Protein AF-A0A4Y2V5W7-F1 (afdb_monomer)

pLDDT: mean 90.75, std 7.2, range [62.09, 98.69]

Nearest PDB structures (foldseek):
  8r0s-assembly1_A  TM=6.733E-01  e=2.190E-06  Cauliflower mosaic virus
  2zf4-assembly1_B  TM=4.216E-01  e=2.468E+00  Chromobacterium violaceum
  4dkn-assembly1_B  TM=3.873E-01  e=1.353E+00  Branchiostoma floridae
  6j1c-assembly1_A  TM=4.487E-01  e=7.777E+00  Olindias

Secondary structure (DSSP, 8-state):
-PBPPTTTGGGGEEEEES-TTS--EEEEE-SBPPTT-TTHHHHHHHHHHHHHGGGTTT-HHHHHHHHHSEETTEE----SSHHHHHHHHHHHHHHHHHTT-----B--S-HHHHHHHHHTTHHHHH-B---SEEEETTEEEETTTTEEEE--HHHHHHHTT--SBHHHHHHHHHH---SS-TTHHHHHHHHHHHHHHHHTT--SSSBPPHHHHHHHHHHHHHGGGGGG--EES-S-TT--TTSS-EEEEEEEEE-SSEEEEEEEEEEE-TT-PEEEEEEEEEEEEPPSSPPPHHHHHHHHHHHHHHHHHHHHHHTTTTEEEEEEEES-HHHHHHHHS-GGGS-HHHHHHHHHHHHHS-GGGEEE--GGG-TTHHHHH-----

Solvent-accessible surface area (backbone atoms only — not comparable to full-atom values): 21435 Å² total; per-residue (Å²): 114,60,71,49,58,77,85,58,25,73,82,45,52,46,78,44,72,82,37,102,87,53,96,49,65,47,84,46,62,44,63,43,70,52,87,92,47,88,61,35,62,55,55,52,51,53,51,49,53,64,54,43,60,77,36,42,90,82,38,46,68,37,35,52,42,61,70,72,31,52,53,91,91,48,75,64,83,82,62,96,44,63,66,56,38,50,53,38,52,55,44,46,51,54,55,32,42,75,67,53,44,75,69,64,62,54,79,73,61,45,71,67,48,53,53,50,35,54,76,68,48,50,38,82,74,30,34,72,62,84,66,54,66,40,77,57,98,68,29,31,35,33,28,84,79,45,22,36,30,53,57,48,65,74,52,57,67,44,58,82,77,55,63,67,21,51,49,40,54,52,55,52,61,70,61,64,60,60,94,47,23,89,56,40,22,48,50,43,49,57,54,48,50,53,51,54,43,58,78,68,66,64,51,55,83,41,75,51,57,66,74,58,39,53,55,47,53,53,54,58,71,34,52,67,49,48,68,71,48,74,40,68,62,65,80,68,89,77,71,48,88,90,22,89,52,34,31,37,40,33,31,22,24,50,44,91,58,9,23,16,19,34,32,28,44,37,35,45,33,82,88,69,52,76,49,75,38,84,66,39,36,50,71,44,70,46,63,88,72,81,70,56,68,64,59,36,36,43,50,2,43,39,46,32,25,53,48,46,53,52,48,55,63,76,43,52,90,59,55,74,45,69,41,38,34,30,59,46,67,68,38,51,49,53,51,62,47,67,38,84,80,44,62,68,76,58,15,56,50,31,47,59,25,47,77,52,41,62,50,89,38,58,44,83,38,61,62,93,75,38,78,21,47,48,46,21,74,35,46,73,65,112

InterPro domains:
  IPR008042 Retrotransposon Pao-like, RNAseH-like domain [PF05380] (165-328)
  IPR043502 DNA/RNA polymerase superfamily [SSF56672] (2-342)

Foldseek 3Di:
DAFDDPVCQVVAWDWDDPDPPDPDTDIDTDGGQDPPDPCSQVVVLVLLLVQLVVCCVPCVPLSVQCNPQDDRLDGDDDDPDLVVVLVSLVVVQVSCVVSVHHAAEDDALDPVNVVVCVVVVVCVRHNYDPDLWDQDPQWTQRSPQQWIAHDCPVLLVLLVVAAQFLQRLVVNLVVGDDPQCLQLLLSLLSVLLNVVCVVVVGDGGDHDDPVSSVSVVQSSVLSVLSVVRTFRNDQPPPDDPVFDAKEKEKFWDADQFKTWIWIWIWGAHPVRDIGIHTGGIDMDTHDPPDDDRLLRSLVRLLRRLVVQLVVCVVCPPRHPYYAYEYQDPSSLVLLQDQLVVDDPSSSVSSVSSCVRPPSVRYDYDHPVRGPCVSSHNGDGSD

Organism: Araneus ventricosus (NCBI:txid182803)

Sequence (382 aa):
MIGIAEDDRRYLRFLWNTNDKGKEYVVLQMNRVLFGSRCSPFLLRATIGYHVRKYLERYPDCVDMLDNALYADDLCYGAETVQEVLNLSAGAVSILKDAGFHLRKLCTNSRELQALWIQNDLINEIGFEQDCKLKVLGLVWNLDEDCVGVDVTPLLNSLESMGNTKRSVLSTVARVFDPLGFISPFVVRVKKLVQEIWERGVDWDSKLPDDLRIKWEKWCCETGCLSDVRINRCYFSNWDRDAGGIEMHIFCDSSQVAYGAVAYFRWETTSGEVGVRFVMAKSRLAPLKKLSLPRLELMGALVGAKLWKHLSVVFKSLVKRVVMWTDSEICLHWIKSSATEWKQFVSNRVVEIQDCVVPDRWFHCPGLENPADRLTRGVSAV

Mean predicted aligned error: 6.63 Å

Radius of gyration: 25.11 Å; Cα contacts (8 Å, |Δi|>4): 581; chains: 1; bounding box: 56×64×68 Å

Structure (mmCIF, N/CA/C/O backbone):
data_AF-A0A4Y2V5W7-F1
#
_entry.id   AF-A0A4Y2V5W7-F1
#
loop_
_atom_site.group_PDB
_atom_site.id
_atom_site.type_symbol
_atom_site.label_atom_id
_atom_site.label_alt_id
_atom_site.label_comp_id
_atom_site.label_asym_id
_atom_site.label_entity_id
_atom_site.label_seq_id
_atom_site.pdbx_PDB_ins_code
_atom_site.Cartn_x
_atom_site.Cartn_y
_atom_site.Cartn_z
_atom_site.occupancy
_atom_site.B_iso_or_equiv
_atom_site.auth_seq_id
_atom_site.auth_comp_id
_atom_site.auth_asym_id
_atom_site.auth_atom_id
_atom_site.pdbx_PDB_model_num
ATOM 1 N N . MET A 1 1 ? -2.941 -20.983 23.180 1.00 72.38 1 MET A N 1
ATOM 2 C CA . MET A 1 1 ? -2.183 -21.372 21.957 1.00 72.38 1 MET A CA 1
ATOM 3 C C . MET A 1 1 ? -2.810 -22.624 21.352 1.00 72.38 1 MET A C 1
ATOM 5 O O . MET A 1 1 ? -3.147 -23.531 22.102 1.00 72.38 1 MET A O 1
ATOM 9 N N . ILE A 1 2 ? -2.983 -22.669 20.030 1.00 87.38 2 ILE A N 1
ATOM 10 C CA . ILE A 1 2 ? -3.836 -23.657 19.345 1.00 87.38 2 ILE A CA 1
ATOM 11 C C . ILE A 1 2 ? -3.122 -25.007 19.214 1.00 87.38 2 ILE A C 1
ATOM 13 O O . ILE A 1 2 ? -2.008 -25.084 18.690 1.00 87.38 2 ILE A O 1
ATOM 17 N N . GLY A 1 3 ? -3.760 -26.063 19.722 1.00 91.12 3 GLY A N 1
ATOM 18 C CA . GLY A 1 3 ? -3.275 -27.441 19.652 1.00 91.12 3 GLY A CA 1
ATOM 19 C C . GLY A 1 3 ? -3.470 -28.066 18.275 1.00 91.12 3 GLY A C 1
ATOM 20 O O . GLY A 1 3 ? -4.471 -27.810 17.615 1.00 91.12 3 GLY A O 1
ATOM 21 N N . ILE A 1 4 ? -2.523 -28.907 17.862 1.00 92.25 4 ILE A N 1
ATOM 22 C CA . ILE A 1 4 ? -2.690 -29.780 16.692 1.00 92.25 4 ILE A CA 1
ATOM 23 C C . ILE A 1 4 ? -3.251 -31.125 17.165 1.00 92.25 4 ILE A C 1
ATOM 25 O O . ILE A 1 4 ? -2.798 -31.651 18.196 1.00 92.25 4 ILE A O 1
ATOM 29 N N . ALA A 1 5 ? -4.211 -31.669 16.413 1.00 93.50 5 ALA A N 1
ATOM 30 C CA . ALA A 1 5 ? -4.752 -33.010 16.622 1.00 93.50 5 ALA A CA 1
ATOM 31 C C . ALA A 1 5 ? -3.621 -34.048 16.631 1.00 93.50 5 ALA A C 1
ATOM 33 O O . ALA A 1 5 ? -2.675 -33.942 15.856 1.00 93.50 5 ALA A O 1
ATOM 34 N N . GLU A 1 6 ? -3.681 -35.033 17.527 1.00 94.06 6 GLU A N 1
ATOM 35 C CA . GLU A 1 6 ? -2.560 -35.962 17.742 1.00 94.06 6 GLU A CA 1
ATOM 36 C C . GLU A 1 6 ? -2.157 -36.715 16.476 1.00 94.06 6 GLU A C 1
ATOM 38 O O . GLU A 1 6 ? -0.963 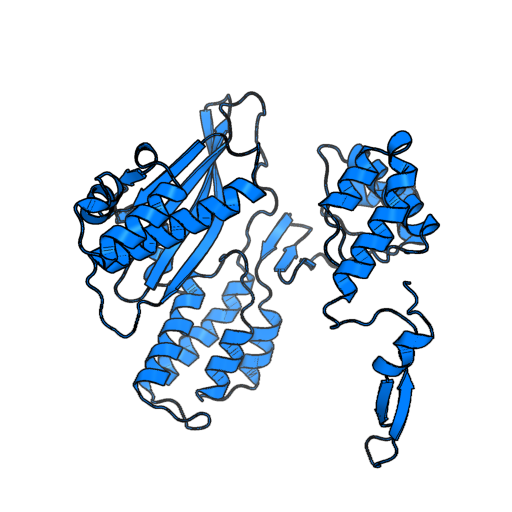-36.832 16.190 1.00 94.06 6 GLU A O 1
ATOM 43 N N . ASP A 1 7 ? -3.146 -37.103 15.672 1.00 95.25 7 ASP A N 1
ATOM 44 C CA . ASP A 1 7 ? -2.935 -37.771 14.392 1.00 95.25 7 ASP A CA 1
ATOM 45 C C . ASP A 1 7 ? -2.168 -36.907 13.385 1.00 95.25 7 ASP A C 1
ATOM 47 O O . ASP A 1 7 ? -1.369 -37.431 12.609 1.00 95.25 7 ASP A O 1
ATOM 51 N N . ASP A 1 8 ? -2.317 -35.585 13.430 1.00 92.94 8 ASP A N 1
ATOM 52 C CA . ASP A 1 8 ? -1.678 -34.686 12.468 1.00 92.94 8 ASP A CA 1
ATOM 53 C C . ASP A 1 8 ? -0.250 -34.288 12.869 1.00 92.94 8 ASP A C 1
ATOM 55 O O . ASP A 1 8 ? 0.558 -33.909 12.017 1.00 92.94 8 ASP A O 1
ATOM 59 N N . ARG A 1 9 ? 0.118 -34.420 14.154 1.00 93.12 9 ARG A N 1
ATOM 60 C CA . ARG A 1 9 ? 1.446 -34.015 14.670 1.00 93.12 9 ARG A CA 1
ATOM 61 C C . ARG A 1 9 ? 2.599 -34.732 13.964 1.00 93.12 9 ARG A C 1
ATOM 63 O O . ARG A 1 9 ? 3.680 -34.164 13.814 1.00 93.12 9 ARG A O 1
ATOM 70 N N . ARG A 1 10 ? 2.372 -35.959 13.474 1.00 93.62 10 ARG A N 1
ATOM 71 C CA . ARG A 1 10 ? 3.376 -36.748 12.733 1.00 93.62 10 ARG A CA 1
ATOM 72 C C . ARG A 1 10 ? 3.835 -36.081 11.433 1.00 93.62 10 ARG A C 1
ATOM 74 O O . ARG A 1 10 ? 4.975 -36.297 11.031 1.00 93.62 10 ARG A O 1
ATOM 81 N N . TYR A 1 11 ? 2.982 -35.268 10.806 1.00 91.75 11 TYR A N 1
ATOM 82 C CA . TYR A 1 11 ? 3.303 -34.541 9.572 1.00 91.75 11 TYR A CA 1
ATOM 83 C C . TYR A 1 11 ? 4.132 -33.277 9.823 1.00 91.75 11 TYR A C 1
ATOM 85 O O . TYR A 1 11 ? 4.603 -32.651 8.879 1.00 91.75 11 TYR A O 1
ATOM 93 N N . LEU A 1 12 ? 4.322 -32.907 11.092 1.00 92.62 12 LEU A N 1
ATOM 94 C CA . LEU A 1 12 ? 5.009 -31.690 11.524 1.00 92.62 12 LEU A CA 1
ATOM 95 C C . LEU A 1 12 ? 6.263 -32.017 12.343 1.00 92.62 12 LEU A C 1
ATOM 97 O O . LEU A 1 12 ? 6.635 -31.297 13.275 1.00 92.62 12 LEU A O 1
ATOM 101 N N . ARG A 1 13 ? 6.896 -33.142 12.002 1.00 93.38 13 ARG A N 1
ATOM 102 C CA . ARG A 1 13 ? 8.187 -33.554 12.545 1.00 93.38 13 ARG A CA 1
ATOM 103 C C . ARG A 1 13 ? 9.321 -32.803 11.864 1.00 93.38 13 ARG A C 1
ATOM 105 O O . ARG A 1 13 ? 9.276 -32.559 10.662 1.00 93.38 13 ARG A O 1
ATOM 112 N N . PHE A 1 14 ? 10.352 -32.480 12.629 1.00 91.88 14 PHE A N 1
ATOM 113 C CA . PHE A 1 14 ? 11.563 -31.845 12.126 1.00 91.88 14 PHE A CA 1
ATOM 114 C C . PHE A 1 14 ? 12.798 -32.425 12.813 1.00 91.88 14 PHE A C 1
ATOM 116 O O . PHE A 1 14 ? 12.724 -32.953 13.924 1.00 91.88 14 PHE A O 1
ATOM 123 N N . LEU A 1 15 ? 13.932 -32.342 12.121 1.00 92.38 15 LEU A N 1
ATOM 124 C CA . LEU A 1 15 ? 15.229 -32.724 12.662 1.00 92.38 15 LEU A CA 1
ATOM 125 C C . LEU A 1 15 ? 15.858 -31.504 13.324 1.00 92.38 15 LEU A C 1
ATOM 127 O O . LEU A 1 15 ? 15.993 -30.457 12.692 1.00 92.38 15 LEU A O 1
ATOM 131 N N . TRP A 1 16 ? 16.248 -31.646 14.584 1.00 90.12 16 TRP A N 1
ATOM 132 C CA . TRP A 1 16 ? 16.989 -30.627 15.314 1.00 90.12 16 TRP A CA 1
ATOM 133 C C . TRP A 1 16 ? 18.425 -31.093 15.513 1.00 90.12 16 TRP A C 1
ATOM 135 O O . TRP A 1 16 ? 18.644 -32.191 16.027 1.00 90.12 16 TRP A O 1
ATOM 145 N N . ASN A 1 17 ? 19.391 -30.275 15.096 1.00 88.38 17 ASN A N 1
ATOM 146 C CA . ASN A 1 17 ? 20.795 -30.544 15.376 1.00 88.38 17 ASN A CA 1
ATOM 147 C C . ASN A 1 17 ? 21.104 -30.106 16.811 1.00 88.38 17 ASN A C 1
ATOM 149 O O . ASN A 1 17 ? 20.945 -28.934 17.149 1.00 88.38 17 ASN A O 1
ATOM 153 N N . THR A 1 18 ? 21.522 -31.041 17.657 1.00 82.44 18 THR A N 1
ATOM 154 C CA . THR A 1 18 ? 21.854 -30.763 19.059 1.00 82.44 18 THR A CA 1
ATOM 155 C C . THR A 1 18 ? 23.285 -30.260 19.247 1.00 82.44 18 THR A C 1
ATOM 157 O O . THR A 1 18 ? 23.621 -29.831 20.349 1.00 82.44 18 THR A O 1
ATOM 160 N N . ASN A 1 19 ? 24.128 -30.282 18.206 1.00 77.94 19 ASN A N 1
ATOM 161 C CA . ASN A 1 19 ? 25.519 -29.849 18.293 1.00 77.94 19 ASN A CA 1
ATOM 162 C C . ASN A 1 19 ? 26.029 -29.270 16.959 1.00 77.94 19 ASN A C 1
ATOM 164 O O . ASN A 1 19 ? 26.159 -29.991 15.972 1.00 77.94 19 ASN A O 1
ATOM 168 N N . ASP A 1 20 ? 26.448 -27.999 16.937 1.00 66.81 20 ASP A N 1
ATOM 169 C CA . ASP A 1 20 ? 26.977 -27.329 15.727 1.00 66.81 20 ASP A CA 1
ATOM 170 C C . ASP A 1 20 ? 28.225 -28.009 15.125 1.00 66.81 20 ASP A C 1
ATOM 172 O O . ASP A 1 20 ? 28.608 -27.741 13.987 1.00 66.81 20 ASP A O 1
ATOM 176 N N . LYS A 1 21 ? 28.866 -28.914 15.877 1.00 68.25 21 LYS A N 1
ATOM 177 C CA . LYS A 1 21 ? 30.073 -29.654 15.473 1.00 68.25 21 LYS A CA 1
ATOM 178 C C . LYS A 1 21 ? 29.827 -31.133 15.138 1.00 68.25 21 LYS A C 1
ATOM 180 O O . LYS A 1 21 ? 30.777 -31.823 14.776 1.00 68.25 21 LYS A O 1
ATOM 185 N N . GLY A 1 22 ? 28.592 -31.631 15.246 1.00 63.91 22 GLY A N 1
ATOM 186 C CA . GLY A 1 22 ? 28.243 -33.040 15.028 1.00 63.91 22 GLY A CA 1
ATOM 187 C C . GLY A 1 22 ? 27.031 -33.238 14.113 1.00 63.91 22 GLY A C 1
ATOM 188 O O . GLY A 1 22 ? 26.207 -32.346 13.946 1.00 63.91 22 GLY A O 1
ATOM 189 N N . LYS A 1 23 ? 26.917 -34.432 13.514 1.00 71.25 23 LYS A N 1
ATOM 190 C CA . LYS A 1 23 ? 25.724 -34.896 12.775 1.00 71.25 23 LYS A CA 1
ATOM 191 C C . LYS A 1 23 ? 24.764 -35.662 13.698 1.00 71.25 23 LYS A C 1
ATOM 193 O O . LYS A 1 23 ? 24.280 -36.731 13.331 1.00 71.25 23 LYS A O 1
ATOM 198 N N . GLU A 1 24 ? 24.544 -35.171 14.913 1.00 81.94 24 GLU A N 1
ATOM 199 C CA . GLU A 1 24 ? 23.599 -35.786 15.845 1.00 81.94 24 GLU A CA 1
ATOM 200 C C . GLU A 1 24 ? 22.270 -35.036 15.761 1.00 81.94 24 GLU A C 1
ATOM 202 O O . GLU A 1 24 ? 22.168 -33.860 16.110 1.00 81.94 24 GLU A O 1
ATOM 207 N N . TYR A 1 25 ? 21.257 -35.708 15.216 1.00 87.19 25 TYR A N 1
ATOM 208 C CA . TYR A 1 25 ? 19.937 -35.129 15.013 1.00 87.19 25 TYR A CA 1
ATOM 209 C C . TYR A 1 25 ? 18.921 -35.835 15.895 1.00 87.19 25 TYR A C 1
ATOM 211 O O . TYR A 1 25 ? 18.845 -37.064 15.904 1.00 87.19 25 TYR A O 1
ATOM 219 N N . VAL A 1 26 ? 18.086 -35.051 16.569 1.00 91.88 26 VAL A N 1
ATOM 220 C CA . VAL A 1 26 ? 16.897 -35.561 17.256 1.00 91.88 26 VAL A CA 1
ATOM 221 C C . VAL A 1 26 ? 15.651 -35.235 16.443 1.00 91.88 26 VAL A C 1
ATOM 223 O O . VAL A 1 26 ? 15.544 -34.168 15.835 1.00 91.88 26 VAL A O 1
ATOM 226 N N . VAL A 1 27 ? 14.699 -36.168 16.417 1.00 93.38 27 VAL A N 1
ATOM 227 C CA . VAL A 1 27 ? 13.394 -35.952 15.784 1.00 93.38 27 VAL A CA 1
ATOM 228 C C . VAL A 1 27 ? 12.474 -35.299 16.807 1.00 93.38 27 VAL A C 1
ATOM 230 O O . VAL A 1 27 ? 12.108 -35.918 17.804 1.00 93.38 27 VAL A O 1
ATOM 233 N N . LEU A 1 28 ? 12.078 -34.058 16.544 1.00 92.88 28 LEU A N 1
ATOM 234 C CA . LEU A 1 28 ? 11.076 -33.336 17.322 1.00 92.88 28 LEU A CA 1
ATOM 235 C C . LEU A 1 28 ? 9.773 -33.238 16.528 1.00 92.88 28 LEU A C 1
ATOM 237 O O . LEU A 1 28 ? 9.758 -33.420 15.311 1.00 92.88 28 LEU A O 1
ATOM 241 N N . GLN A 1 29 ? 8.667 -32.953 17.212 1.00 92.75 29 GLN A N 1
ATOM 242 C CA . GLN A 1 29 ? 7.364 -32.750 16.580 1.00 92.75 29 GLN A CA 1
ATOM 243 C C . GLN A 1 29 ? 6.662 -31.525 17.153 1.00 92.75 29 GLN A C 1
ATOM 245 O O . GLN A 1 29 ? 6.711 -31.272 18.359 1.00 92.75 29 GLN A O 1
ATOM 250 N N . MET A 1 30 ? 5.985 -30.774 16.288 1.00 93.38 30 MET A N 1
ATOM 251 C CA . MET A 1 30 ? 5.176 -29.640 16.720 1.00 93.38 30 MET A CA 1
ATOM 252 C C . MET A 1 30 ? 3.847 -30.120 17.311 1.00 93.38 30 MET A C 1
ATOM 254 O O . MET A 1 30 ? 3.079 -30.831 16.669 1.00 93.38 30 MET A O 1
ATOM 258 N N . ASN A 1 31 ? 3.541 -29.671 18.529 1.00 93.62 31 ASN A N 1
ATOM 259 C CA . ASN A 1 31 ? 2.258 -29.938 19.200 1.00 93.62 31 ASN A CA 1
ATOM 260 C C . ASN A 1 31 ? 1.264 -28.769 19.065 1.00 93.62 31 ASN A C 1
ATOM 262 O O . ASN A 1 31 ? 0.132 -28.838 19.559 1.00 93.62 31 ASN A O 1
ATOM 266 N N . ARG A 1 32 ? 1.710 -27.661 18.467 1.00 91.88 32 ARG A N 1
ATOM 267 C CA . ARG A 1 32 ? 0.977 -26.405 18.305 1.00 91.88 32 ARG A CA 1
ATOM 268 C C . ARG A 1 32 ? 1.114 -25.906 16.877 1.00 91.88 32 ARG A C 1
ATOM 270 O O . ARG A 1 32 ? 2.117 -26.185 16.223 1.00 91.88 32 ARG A O 1
ATOM 277 N N . VAL A 1 33 ? 0.101 -25.179 16.417 1.00 90.25 33 VAL A N 1
ATOM 278 C CA . VAL A 1 33 ? 0.092 -24.555 15.090 1.00 90.25 33 VAL A CA 1
ATOM 279 C C . VAL A 1 33 ? 1.377 -23.736 14.908 1.00 90.25 33 VAL A C 1
ATOM 281 O O . VAL A 1 33 ? 1.679 -22.870 15.725 1.00 90.25 33 VAL A O 1
ATOM 284 N N . LEU A 1 34 ? 2.153 -24.053 13.868 1.00 87.44 34 LEU A N 1
ATOM 285 C CA . LEU A 1 34 ? 3.478 -23.475 13.625 1.00 87.44 34 LEU A CA 1
ATOM 286 C C . LEU A 1 34 ? 3.421 -22.225 12.745 1.00 87.44 34 LEU A C 1
ATOM 288 O O . LEU A 1 34 ? 2.552 -22.088 11.880 1.00 87.44 34 LEU A O 1
ATOM 292 N N . PHE A 1 35 ? 4.416 -21.358 12.893 1.00 82.81 35 PHE A N 1
ATOM 293 C CA . PHE A 1 35 ? 4.673 -20.285 11.938 1.00 82.81 35 PHE A CA 1
ATOM 294 C C . PHE A 1 35 ? 5.109 -20.849 10.580 1.00 82.81 35 PHE A C 1
ATOM 296 O O . PHE A 1 35 ? 5.782 -21.874 10.504 1.00 82.81 35 PHE A O 1
ATOM 303 N N . GLY A 1 36 ? 4.713 -20.183 9.494 1.00 81.56 36 GLY A N 1
ATOM 304 C CA . GLY A 1 36 ? 5.104 -20.554 8.128 1.00 81.56 36 GLY A CA 1
ATOM 305 C C . GLY A 1 36 ? 4.249 -21.640 7.463 1.00 81.56 36 GLY A C 1
ATOM 306 O O . GLY A 1 36 ? 4.358 -21.824 6.251 1.00 81.56 36 GLY A O 1
ATOM 307 N N . SER A 1 37 ? 3.354 -22.320 8.191 1.00 85.81 37 SER A N 1
ATOM 308 C CA . SER A 1 37 ? 2.363 -23.194 7.550 1.00 85.81 37 SER A CA 1
ATOM 309 C C . SER A 1 37 ? 1.212 -22.380 6.952 1.00 85.81 37 SER A C 1
ATOM 311 O O . SER A 1 37 ? 0.685 -21.455 7.572 1.00 85.81 37 SER A O 1
ATOM 313 N N . ARG A 1 38 ? 0.788 -22.760 5.740 1.00 84.94 38 ARG A N 1
ATOM 314 C CA . ARG A 1 38 ? -0.264 -22.065 4.977 1.00 84.94 38 ARG A CA 1
ATOM 315 C C . ARG A 1 38 ? -1.618 -22.053 5.690 1.00 84.94 38 ARG A C 1
ATOM 317 O O . ARG A 1 38 ? -2.379 -21.111 5.509 1.00 84.94 38 ARG A O 1
ATOM 324 N N . CYS A 1 39 ? -1.929 -23.086 6.474 1.00 88.75 39 CYS A N 1
ATOM 325 C CA . CYS A 1 39 ? -3.203 -23.182 7.190 1.00 88.75 39 CYS A CA 1
ATOM 326 C C . CYS A 1 39 ? -3.196 -22.457 8.543 1.00 88.75 39 CYS A C 1
ATOM 328 O O . CYS A 1 39 ? -4.266 -22.189 9.086 1.00 88.75 39 CYS A O 1
ATOM 330 N N . SER A 1 40 ? -2.025 -22.106 9.082 1.00 88.75 40 SER A N 1
ATOM 331 C CA . SER A 1 40 ? -1.912 -21.518 10.419 1.00 88.75 40 SER A CA 1
ATOM 332 C C . SER A 1 40 ? -2.694 -20.213 10.595 1.00 88.75 40 SER A C 1
ATOM 334 O O . SER A 1 40 ? -3.422 -20.118 11.585 1.00 88.75 40 SER A O 1
ATOM 336 N N . PRO A 1 41 ? -2.639 -19.237 9.660 1.00 87.38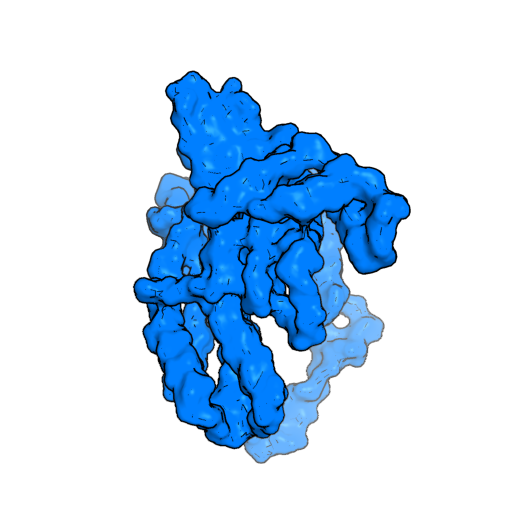 41 PRO A N 1
ATOM 337 C CA . PRO A 1 41 ? -3.416 -18.004 9.795 1.00 87.38 41 PRO A CA 1
ATOM 338 C C . PRO A 1 41 ? -4.926 -18.261 9.811 1.00 87.38 41 PRO A C 1
ATOM 340 O O . PRO A 1 41 ? -5.651 -17.650 10.591 1.00 87.38 41 PRO A O 1
ATOM 343 N N . PHE A 1 42 ? -5.398 -19.211 8.994 1.00 89.81 42 PHE A N 1
ATOM 344 C CA . PHE A 1 42 ? -6.805 -19.606 8.972 1.00 89.81 42 PHE A CA 1
ATOM 345 C C . PHE A 1 42 ? -7.236 -20.222 10.307 1.00 89.81 42 PHE A C 1
ATOM 347 O O . PHE A 1 42 ? -8.245 -19.807 10.867 1.00 89.81 42 PHE A O 1
ATOM 354 N N . LEU A 1 43 ? -6.460 -21.173 10.841 1.00 91.62 43 LEU A N 1
ATOM 355 C CA . LEU A 1 43 ? -6.763 -21.822 12.121 1.00 91.62 43 LEU A CA 1
ATOM 356 C C . LEU A 1 43 ? -6.793 -20.811 13.272 1.00 91.62 43 LEU A C 1
ATOM 358 O O . LEU A 1 43 ? -7.690 -20.870 14.114 1.00 91.62 43 LEU A O 1
ATOM 362 N N . LEU A 1 44 ? -5.845 -19.867 13.286 1.00 89.00 44 LEU A N 1
ATOM 363 C CA . LEU A 1 44 ? -5.810 -18.782 14.263 1.00 89.00 44 LEU A CA 1
ATOM 364 C C . LEU A 1 44 ? -7.070 -17.925 14.186 1.00 89.00 44 LEU A C 1
ATOM 366 O O . LEU A 1 44 ? -7.777 -17.775 15.183 1.00 89.00 44 LEU A O 1
ATOM 370 N N . ARG A 1 45 ? -7.386 -17.435 12.987 1.00 89.56 45 ARG A N 1
ATOM 371 C CA . ARG A 1 45 ? -8.540 -16.572 12.750 1.00 89.56 45 ARG A CA 1
ATOM 372 C C . ARG A 1 45 ? -9.861 -17.265 13.082 1.00 89.56 45 ARG A C 1
ATOM 374 O O . ARG A 1 45 ? -10.704 -16.673 13.746 1.00 89.56 45 ARG A O 1
ATOM 381 N N . ALA A 1 46 ? -10.029 -18.520 12.666 1.00 91.31 46 ALA A N 1
ATOM 382 C CA . ALA A 1 46 ? -11.230 -19.305 12.941 1.00 91.31 46 ALA A CA 1
ATOM 383 C C . ALA A 1 46 ? -11.416 -19.557 14.444 1.00 91.31 46 ALA A C 1
ATOM 385 O O . ALA A 1 46 ? -12.528 -19.432 14.955 1.00 91.31 46 ALA A O 1
ATOM 386 N N . THR A 1 47 ? -10.328 -19.863 15.159 1.00 92.06 47 THR A N 1
ATOM 387 C CA . THR A 1 47 ? -10.371 -20.080 16.611 1.00 92.06 47 THR A CA 1
ATOM 388 C C . THR A 1 47 ? -10.750 -18.793 17.336 1.00 92.06 47 THR A C 1
ATOM 390 O O . THR A 1 47 ? -11.690 -18.797 18.125 1.00 92.06 47 THR A O 1
ATOM 393 N N . ILE A 1 48 ? -10.076 -17.677 17.039 1.00 90.88 48 ILE A N 1
ATOM 394 C CA . ILE A 1 48 ? -10.384 -16.385 17.668 1.00 90.88 48 ILE A CA 1
ATOM 395 C C . ILE A 1 48 ? -11.832 -15.984 17.371 1.00 90.88 48 ILE A C 1
ATOM 397 O O . ILE A 1 48 ? -12.581 -15.721 18.307 1.00 90.88 48 ILE A O 1
ATOM 401 N N . GLY A 1 49 ? -12.269 -16.049 16.110 1.00 91.38 49 GLY A N 1
ATOM 402 C CA . GLY A 1 49 ? -13.647 -15.724 15.733 1.00 91.38 49 GLY A CA 1
ATOM 403 C C . GLY A 1 49 ? -14.693 -16.588 16.449 1.00 91.38 49 GLY A C 1
ATOM 404 O O . GLY A 1 49 ? -15.729 -16.081 16.872 1.00 91.38 49 GLY A O 1
ATOM 405 N N . TYR A 1 50 ? -14.424 -17.881 16.660 1.00 92.50 50 TYR A N 1
ATOM 406 C CA . TYR A 1 50 ? -15.313 -18.753 17.435 1.00 92.50 50 TYR A CA 1
ATOM 407 C C . TYR A 1 50 ? -15.462 -18.297 18.895 1.00 92.50 50 TYR A C 1
ATOM 409 O O . TYR A 1 50 ? -16.568 -18.304 19.435 1.00 92.50 50 TYR A O 1
ATOM 417 N N . HIS A 1 51 ? -14.366 -17.887 19.536 1.00 91.38 51 HIS A N 1
ATOM 418 C CA . HIS A 1 51 ? -14.391 -17.431 20.926 1.00 91.38 51 HIS A CA 1
ATOM 419 C C . HIS A 1 51 ? -15.020 -16.043 21.077 1.00 91.38 51 HIS A C 1
ATOM 421 O O . HIS A 1 51 ? -15.880 -15.855 21.936 1.00 91.38 51 HIS A O 1
ATOM 427 N N . VAL A 1 52 ? -14.631 -15.094 20.224 1.00 93.00 52 VAL A N 1
ATOM 428 C CA . VAL A 1 52 ? -15.054 -13.690 20.308 1.00 93.00 52 VAL A CA 1
ATOM 429 C C . VAL A 1 52 ? -16.566 -13.542 20.092 1.00 93.00 52 VAL A C 1
ATOM 431 O O . VAL A 1 52 ? -17.209 -12.763 20.791 1.00 93.00 52 VAL A O 1
ATOM 434 N N . ARG A 1 53 ? -17.183 -14.363 19.228 1.00 93.06 53 ARG A N 1
ATOM 435 C CA . ARG A 1 53 ? -18.640 -14.343 18.976 1.00 93.06 53 ARG A CA 1
ATOM 436 C C . ARG A 1 53 ? -19.510 -14.536 20.219 1.00 93.06 53 ARG A C 1
ATOM 438 O O . ARG A 1 53 ? -20.635 -14.049 20.238 1.00 93.06 53 ARG A O 1
ATOM 445 N N . LYS A 1 54 ? -19.006 -15.205 21.262 1.00 93.94 54 LYS A N 1
ATOM 446 C CA . LYS A 1 54 ? -19.731 -15.386 22.535 1.00 93.94 54 LYS A CA 1
ATOM 447 C C . LYS A 1 54 ? -20.008 -14.064 23.257 1.00 93.94 54 LYS A C 1
ATOM 449 O O . LYS A 1 54 ? -20.878 -14.012 24.117 1.00 93.94 54 LYS A O 1
ATOM 454 N N . TYR A 1 55 ? -19.267 -13.015 22.914 1.00 94.25 55 TYR A N 1
ATOM 455 C CA . TYR A 1 55 ? -19.327 -11.711 23.562 1.00 94.25 55 TYR A CA 1
ATOM 456 C C . TYR A 1 55 ? -20.135 -10.681 22.776 1.00 94.25 55 TYR A C 1
ATOM 458 O O . TYR A 1 55 ? -20.203 -9.537 23.210 1.00 94.25 55 TYR A O 1
ATOM 466 N N . LEU A 1 56 ? -20.766 -11.066 21.661 1.00 94.00 56 LEU A N 1
ATOM 467 C CA . LEU A 1 56 ? -21.457 -10.130 20.769 1.00 94.00 56 LEU A CA 1
ATOM 468 C C . LEU A 1 56 ? -22.547 -9.320 21.486 1.00 94.00 56 LEU A C 1
ATOM 470 O O . LEU A 1 56 ? -22.665 -8.124 21.256 1.00 94.00 56 LEU A O 1
ATOM 474 N N . GLU A 1 57 ? -23.303 -9.948 22.389 1.00 93.50 57 GLU A N 1
ATOM 475 C CA . GLU A 1 57 ? -24.363 -9.266 23.144 1.00 93.50 57 GLU A CA 1
ATOM 476 C C . GLU A 1 57 ? -23.818 -8.314 24.218 1.00 93.50 57 GLU A C 1
ATOM 478 O O . GLU A 1 57 ? -24.454 -7.315 24.541 1.00 93.50 57 GLU A O 1
ATOM 483 N N . ARG A 1 58 ? -22.642 -8.615 24.786 1.00 92.62 58 ARG A N 1
ATOM 484 C CA . ARG A 1 58 ? -22.069 -7.870 25.918 1.00 92.62 58 ARG A CA 1
ATOM 485 C C . ARG A 1 58 ? -21.089 -6.779 25.483 1.00 92.62 58 ARG A C 1
ATOM 487 O O . ARG A 1 58 ? -21.002 -5.751 26.145 1.00 92.62 58 ARG A O 1
ATOM 494 N N . TYR A 1 59 ? -20.342 -7.018 24.408 1.00 93.06 59 TYR A N 1
ATOM 495 C CA . TYR A 1 59 ? -19.269 -6.158 23.907 1.00 93.06 59 TYR A CA 1
ATOM 496 C C . TYR A 1 59 ? -19.287 -6.073 22.367 1.00 93.06 59 TYR A C 1
ATOM 498 O O . TYR A 1 59 ? -18.301 -6.457 21.732 1.00 93.06 59 TYR A O 1
ATOM 506 N N . PRO A 1 60 ? -20.379 -5.591 21.745 1.00 94.50 60 PRO A N 1
ATOM 507 C CA . PRO A 1 60 ? -20.532 -5.602 20.287 1.00 94.50 60 PRO A CA 1
ATOM 508 C C . PRO A 1 60 ? -19.381 -4.891 19.561 1.00 94.50 60 PRO A C 1
ATOM 510 O O . PRO A 1 60 ? -18.813 -5.454 18.627 1.00 94.50 60 PRO A O 1
ATOM 513 N N . ASP A 1 61 ? -18.958 -3.724 20.050 1.00 94.38 61 ASP A N 1
ATOM 514 C CA . ASP A 1 61 ? -17.886 -2.939 19.423 1.00 94.38 61 ASP A CA 1
ATOM 515 C C . ASP A 1 61 ? -16.513 -3.617 19.547 1.00 94.38 61 ASP A C 1
ATOM 517 O O . ASP A 1 61 ? -15.701 -3.578 18.625 1.00 94.38 61 ASP A O 1
ATOM 521 N N . CYS A 1 62 ? -16.250 -4.303 20.668 1.00 94.88 62 CYS A N 1
ATOM 522 C CA . CYS A 1 62 ? -15.012 -5.073 20.832 1.00 94.88 62 CYS A CA 1
ATOM 523 C C . CYS A 1 62 ? -14.988 -6.291 19.910 1.00 94.88 62 CYS A C 1
ATOM 525 O O . CYS A 1 62 ? -13.929 -6.648 19.399 1.00 94.88 62 CYS A O 1
ATOM 527 N N . VAL A 1 63 ? -16.140 -6.944 19.717 1.00 94.75 63 VAL A N 1
ATOM 528 C CA . VAL A 1 63 ? -16.269 -8.076 18.796 1.00 94.75 63 VAL A CA 1
ATOM 529 C C . VAL A 1 63 ? -16.010 -7.625 17.366 1.00 94.75 63 VAL A C 1
ATOM 531 O O . VAL A 1 63 ? -15.181 -8.239 16.698 1.00 94.75 63 VAL A O 1
ATOM 534 N N . ASP A 1 64 ? -16.637 -6.531 16.927 1.00 93.81 64 ASP A N 1
ATOM 535 C CA . ASP A 1 64 ? -16.402 -5.969 15.595 1.00 93.81 64 ASP A CA 1
ATOM 536 C C . ASP A 1 64 ? -14.930 -5.577 15.397 1.00 93.81 64 ASP A C 1
ATOM 538 O O . ASP A 1 64 ? -14.298 -5.973 14.415 1.00 93.81 64 ASP A O 1
ATOM 542 N N . MET A 1 65 ? -14.337 -4.897 16.381 1.00 94.81 65 MET A N 1
ATOM 543 C CA . MET A 1 65 ? -12.922 -4.544 16.354 1.00 94.81 65 MET A CA 1
ATOM 544 C C . MET A 1 65 ? -12.029 -5.786 16.242 1.00 94.81 65 MET A C 1
ATOM 546 O O . MET A 1 65 ? -11.191 -5.855 15.350 1.00 94.81 65 MET A O 1
ATOM 550 N N . LEU A 1 66 ? -12.186 -6.790 17.107 1.00 93.81 66 LEU A N 1
ATOM 551 C CA . LEU A 1 66 ? -11.384 -8.019 17.046 1.00 93.81 66 LEU A CA 1
ATOM 552 C C . LEU A 1 66 ? -11.594 -8.775 15.726 1.00 93.81 66 LEU A C 1
ATOM 554 O O . LEU A 1 66 ? -10.681 -9.455 15.240 1.00 93.81 66 LEU A O 1
ATOM 558 N N . ASP A 1 67 ? -12.769 -8.639 15.112 1.00 90.62 67 ASP A N 1
ATOM 559 C CA . ASP A 1 67 ? -13.050 -9.241 13.822 1.00 90.62 67 ASP A CA 1
ATOM 560 C C . ASP A 1 67 ? -12.424 -8.489 12.636 1.00 90.62 67 ASP A C 1
ATOM 562 O O . ASP A 1 67 ? -12.001 -9.131 11.672 1.00 90.62 67 ASP A O 1
ATOM 566 N N . ASN A 1 68 ? -12.277 -7.172 12.700 1.00 88.31 68 ASN A N 1
ATOM 567 C CA . ASN A 1 68 ? -11.809 -6.389 11.554 1.00 88.31 68 ASN A CA 1
ATOM 568 C C . ASN A 1 68 ? -10.364 -5.878 11.687 1.00 88.31 68 ASN A C 1
ATOM 570 O O . ASN A 1 68 ? -9.705 -5.641 10.676 1.00 88.31 68 ASN A O 1
ATOM 574 N N . ALA A 1 69 ? -9.853 -5.739 12.911 1.00 90.50 69 ALA A N 1
ATOM 575 C CA . ALA A 1 69 ? -8.577 -5.088 13.218 1.00 90.50 69 ALA A CA 1
ATOM 576 C C . ALA A 1 69 ? -7.421 -6.055 13.529 1.00 90.50 69 ALA A C 1
ATOM 578 O O . ALA A 1 69 ? -6.275 -5.621 13.665 1.00 90.50 69 ALA A O 1
ATOM 579 N N . LEU A 1 70 ? -7.703 -7.354 13.678 1.00 88.81 70 LEU A N 1
ATOM 580 C CA . LEU A 1 70 ? -6.684 -8.358 13.974 1.00 88.81 70 LEU A CA 1
ATOM 581 C C . LEU A 1 70 ? -6.061 -8.898 12.681 1.00 88.81 70 LEU A C 1
ATOM 583 O O . LEU A 1 70 ? -6.719 -9.605 11.910 1.00 88.81 70 LEU A O 1
ATOM 587 N N . TYR A 1 71 ? -4.773 -8.631 12.483 1.00 83.94 71 TYR A N 1
ATOM 588 C CA . TYR A 1 71 ? -3.986 -9.156 11.378 1.00 83.94 71 TYR A CA 1
ATOM 589 C C . TYR A 1 71 ? -2.863 -10.053 11.898 1.00 83.94 71 TYR A C 1
ATOM 591 O O . TYR A 1 71 ? -1.900 -9.581 12.488 1.00 83.94 71 TYR A O 1
ATOM 599 N N . ALA A 1 72 ? -2.976 -11.357 11.629 1.00 82.19 72 ALA A N 1
ATOM 600 C CA . ALA A 1 72 ? -2.079 -12.374 12.178 1.00 82.19 72 ALA A CA 1
ATOM 601 C C . ALA A 1 72 ? -1.976 -12.270 13.714 1.00 82.19 72 ALA A C 1
ATOM 603 O O . ALA A 1 72 ? -2.914 -12.665 14.405 1.00 82.19 72 ALA A O 1
ATOM 604 N N . ASP A 1 73 ? -0.853 -11.781 14.227 1.00 81.38 73 ASP A N 1
ATOM 605 C CA . ASP A 1 73 ? -0.538 -11.580 15.639 1.00 81.38 73 ASP A CA 1
ATOM 606 C C . ASP A 1 73 ? -0.711 -10.131 16.129 1.00 81.38 73 ASP A C 1
ATOM 608 O O . ASP A 1 73 ? -0.745 -9.917 17.342 1.00 81.38 73 ASP A O 1
ATOM 612 N N . ASP A 1 74 ? -0.910 -9.170 15.223 1.00 86.38 74 ASP A N 1
ATOM 613 C CA . ASP A 1 74 ? -1.055 -7.748 15.543 1.00 86.38 74 ASP A CA 1
ATOM 614 C C . ASP A 1 74 ? -2.529 -7.312 15.572 1.00 86.38 74 ASP A C 1
ATOM 616 O O . ASP A 1 74 ? -3.318 -7.632 14.679 1.00 86.38 74 ASP A O 1
ATOM 620 N N . LEU A 1 75 ? -2.904 -6.530 16.588 1.00 90.94 75 LEU A N 1
ATOM 621 C CA . LEU A 1 75 ? -4.220 -5.896 16.712 1.00 90.94 75 LEU A CA 1
ATOM 622 C C . LEU A 1 75 ? -4.064 -4.376 16.564 1.00 90.94 75 LEU A C 1
ATOM 624 O O . LEU A 1 75 ? -3.532 -3.722 17.459 1.00 90.94 75 LEU A O 1
ATOM 628 N N . CYS A 1 76 ? -4.539 -3.809 15.452 1.00 90.94 76 CYS A N 1
ATOM 629 C CA . CYS A 1 76 ? -4.381 -2.383 15.142 1.00 90.94 76 CYS A CA 1
ATOM 630 C C . CYS A 1 76 ? -5.736 -1.678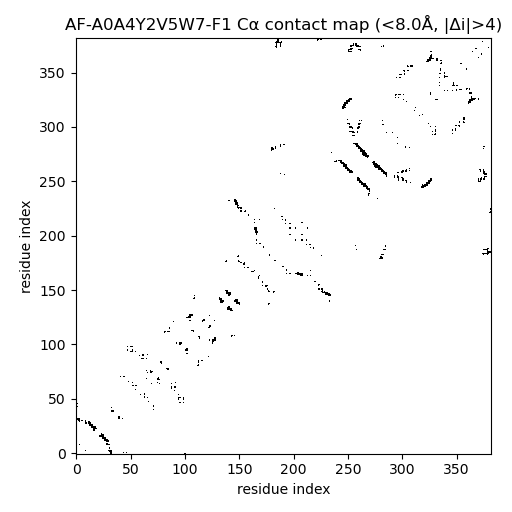 15.051 1.00 90.94 76 CYS A C 1
ATOM 632 O O . CYS A 1 76 ? -6.458 -1.847 14.073 1.00 90.94 76 CYS A O 1
ATOM 634 N N . TYR A 1 77 ? -6.067 -0.854 16.042 1.00 92.31 77 TYR A N 1
ATOM 635 C CA . TYR A 1 77 ? -7.385 -0.233 16.180 1.00 92.31 77 TYR A CA 1
ATOM 636 C C . TYR A 1 77 ? -7.294 1.206 16.691 1.00 92.31 77 TYR A C 1
ATOM 638 O O . TYR A 1 77 ? -6.240 1.668 17.127 1.00 92.31 77 TYR A O 1
ATOM 646 N N . GLY A 1 78 ? -8.418 1.913 16.626 1.00 91.88 78 GLY A N 1
ATOM 647 C CA . GLY A 1 78 ? -8.586 3.261 17.151 1.00 91.88 78 GLY A CA 1
ATOM 648 C C . GLY A 1 78 ? -10.065 3.628 17.216 1.00 91.88 78 GLY A C 1
ATOM 649 O O . GLY A 1 78 ? -10.910 2.894 16.707 1.00 91.88 78 GLY A O 1
ATOM 650 N N . ALA A 1 79 ? -10.359 4.758 17.848 1.00 91.19 79 ALA A N 1
ATOM 651 C CA . ALA A 1 79 ? -11.699 5.317 17.970 1.00 91.19 79 ALA A CA 1
ATOM 652 C C . ALA A 1 79 ? -11.615 6.849 17.983 1.00 91.19 79 ALA A C 1
ATOM 654 O O . ALA A 1 79 ? -10.528 7.420 17.853 1.00 91.19 79 ALA A O 1
ATOM 655 N N . GLU A 1 80 ? -12.759 7.511 18.107 1.00 87.81 80 GLU A N 1
ATOM 656 C CA . GLU A 1 80 ? -12.853 8.970 18.037 1.00 87.81 80 GLU A CA 1
ATOM 657 C C . GLU A 1 80 ? -12.473 9.616 19.364 1.00 87.81 80 GLU A C 1
ATOM 659 O O . GLU A 1 80 ? -11.926 10.720 19.388 1.00 87.81 80 GLU A O 1
ATOM 664 N N . THR A 1 81 ? -12.723 8.907 20.466 1.00 91.62 81 THR A N 1
ATOM 665 C CA . THR A 1 81 ? -12.373 9.362 21.807 1.00 91.62 81 THR A CA 1
ATOM 666 C C . THR A 1 81 ? -11.420 8.402 22.502 1.00 91.62 81 THR A C 1
ATOM 668 O O . THR A 1 81 ? -11.447 7.185 22.315 1.00 91.62 81 THR A O 1
ATOM 671 N N . VAL A 1 82 ? -10.585 8.954 23.379 1.00 94.69 82 VAL A N 1
ATOM 672 C CA . VAL A 1 82 ? -9.663 8.172 24.208 1.00 94.69 82 VAL A CA 1
ATOM 673 C C . VAL A 1 82 ? -10.418 7.171 25.100 1.00 94.69 82 VAL A C 1
ATOM 675 O O . VAL A 1 82 ? -9.959 6.044 25.286 1.00 94.69 82 VAL A O 1
ATOM 678 N N . GLN A 1 83 ? -11.600 7.543 25.602 1.00 94.69 83 GLN A N 1
ATOM 679 C CA . GLN A 1 83 ? -12.415 6.677 26.456 1.00 94.69 83 GLN A CA 1
ATOM 680 C C . GLN A 1 83 ? -12.964 5.456 25.705 1.00 94.69 83 GLN A C 1
ATOM 682 O O . GLN A 1 83 ? -12.983 4.353 26.255 1.00 94.69 83 GLN A O 1
ATOM 687 N N . GLU A 1 84 ? -13.380 5.625 24.449 1.00 94.94 84 GLU A N 1
ATOM 688 C CA . GLU A 1 84 ? -13.785 4.502 23.596 1.00 94.94 84 GLU A CA 1
ATOM 689 C C . GLU A 1 84 ? -12.624 3.529 23.395 1.00 94.94 84 GLU A C 1
ATOM 691 O O . GLU A 1 84 ? -12.791 2.326 23.595 1.00 94.94 84 GLU A O 1
ATOM 696 N N . VAL A 1 85 ? -11.425 4.039 23.082 1.00 95.38 85 VAL A N 1
ATOM 697 C CA . VAL A 1 85 ? -10.242 3.182 22.910 1.00 95.38 85 VAL A CA 1
ATOM 698 C C . VAL A 1 85 ? -9.894 2.451 24.207 1.00 95.38 85 VAL A C 1
ATOM 700 O O . VAL A 1 85 ? -9.562 1.266 24.161 1.00 95.38 85 VAL A O 1
ATOM 703 N N . LEU A 1 86 ? -10.008 3.101 25.369 1.00 95.50 86 LEU A N 1
ATOM 704 C CA . LEU A 1 86 ? -9.807 2.454 26.668 1.00 95.50 86 LEU A CA 1
ATOM 705 C C . LEU A 1 86 ? -10.782 1.281 26.870 1.00 95.50 86 LEU A C 1
ATOM 707 O O . LEU A 1 86 ? -10.348 0.183 27.223 1.00 95.50 86 LEU A O 1
ATOM 711 N N . ASN A 1 87 ? -12.073 1.490 26.599 1.00 95.00 87 ASN A N 1
ATOM 712 C CA . ASN A 1 87 ? -13.096 0.449 26.723 1.00 95.00 87 ASN A CA 1
ATOM 713 C C . ASN A 1 87 ? -12.820 -0.728 25.773 1.00 95.00 87 ASN A C 1
ATOM 715 O O . ASN A 1 87 ? -12.892 -1.886 26.190 1.00 95.00 87 ASN A O 1
ATOM 719 N N . LEU A 1 88 ? -12.443 -0.435 24.524 1.00 95.94 88 LEU A N 1
ATOM 720 C CA . LEU A 1 88 ? -12.042 -1.438 23.534 1.00 95.94 88 LEU A CA 1
ATOM 721 C C . LEU A 1 88 ? -10.808 -2.229 23.984 1.00 95.94 88 LEU A C 1
ATOM 723 O O . LEU A 1 88 ? -10.778 -3.453 23.859 1.00 95.94 88 LEU A O 1
ATOM 727 N N . SER A 1 89 ? -9.815 -1.544 24.557 1.00 94.69 89 SER A N 1
ATOM 728 C CA . SER A 1 89 ? -8.590 -2.164 25.075 1.00 94.69 89 SER A CA 1
ATOM 729 C C . SER A 1 89 ? -8.913 -3.152 26.194 1.00 94.69 89 SER A C 1
ATOM 731 O O . SER A 1 89 ? -8.520 -4.316 26.133 1.00 94.69 89 SER A O 1
ATOM 733 N N . ALA A 1 90 ? -9.675 -2.710 27.198 1.00 93.31 90 ALA A N 1
ATOM 734 C CA . ALA A 1 90 ? -10.063 -3.542 28.332 1.00 93.31 90 ALA A CA 1
ATOM 735 C C . ALA A 1 90 ? -10.928 -4.738 27.899 1.00 93.31 90 ALA A C 1
ATOM 737 O O . ALA A 1 90 ? -10.707 -5.867 28.347 1.00 93.31 90 ALA A O 1
ATOM 738 N N . GLY A 1 91 ? -11.872 -4.511 26.980 1.00 94.00 91 GLY A N 1
ATOM 739 C CA . GLY A 1 91 ? -12.704 -5.564 26.404 1.00 94.00 91 GLY A CA 1
ATOM 740 C C . GLY A 1 91 ? -11.883 -6.605 25.643 1.00 94.00 91 GLY A C 1
ATOM 741 O O . GLY A 1 91 ? -12.034 -7.800 25.890 1.00 94.00 91 GLY A O 1
ATOM 742 N N . ALA A 1 92 ? -10.958 -6.176 24.780 1.00 94.38 92 ALA A N 1
ATOM 743 C CA . ALA A 1 92 ? -10.086 -7.082 24.034 1.00 94.38 92 ALA A CA 1
ATOM 744 C C . ALA A 1 92 ? -9.220 -7.950 24.950 1.00 94.38 92 ALA A C 1
ATOM 746 O O . ALA A 1 92 ? -9.115 -9.157 24.729 1.00 94.38 92 ALA A O 1
ATOM 747 N N . VAL A 1 93 ? -8.642 -7.360 25.998 1.00 92.56 93 VAL A N 1
ATOM 748 C CA . VAL A 1 93 ? -7.824 -8.078 26.985 1.00 92.56 93 VAL A CA 1
ATOM 749 C C . VAL A 1 93 ? -8.653 -9.135 27.697 1.00 92.56 93 VAL A C 1
ATOM 751 O O . VAL A 1 93 ? -8.248 -10.294 27.745 1.00 92.56 93 VAL A O 1
ATOM 754 N N . SER A 1 94 ? -9.843 -8.768 28.177 1.00 92.19 94 SER A N 1
ATOM 755 C CA . SER A 1 94 ? -10.747 -9.694 28.861 1.00 92.19 94 SER A CA 1
ATOM 756 C C . SER A 1 94 ? -11.182 -10.854 27.957 1.00 92.19 94 SER A C 1
ATOM 758 O O . SER A 1 94 ? -11.039 -12.018 28.336 1.00 92.19 94 SER A O 1
ATOM 760 N N . ILE A 1 95 ? -11.649 -10.548 26.742 1.00 93.69 95 ILE A N 1
ATOM 761 C CA . ILE A 1 95 ? -12.160 -11.535 25.781 1.00 93.69 95 ILE A CA 1
ATOM 762 C C . ILE A 1 95 ? -11.053 -12.498 25.340 1.00 93.69 95 ILE A C 1
ATOM 764 O O . ILE A 1 95 ? -11.243 -13.717 25.339 1.00 93.69 95 ILE A O 1
ATOM 768 N N . LEU A 1 96 ? -9.886 -11.973 24.957 1.00 92.69 96 LEU A N 1
ATOM 769 C CA . LEU A 1 96 ? -8.788 -12.807 24.474 1.00 92.69 96 LEU A CA 1
ATOM 770 C C . LEU A 1 96 ? -8.184 -13.644 25.606 1.00 92.69 96 LEU A C 1
ATOM 772 O O . LEU A 1 96 ? -7.884 -14.820 25.387 1.00 92.69 96 LEU A O 1
ATOM 776 N N . LYS A 1 97 ? -8.081 -13.096 26.823 1.00 91.81 97 LYS A N 1
ATOM 777 C CA . LYS A 1 97 ? -7.615 -13.838 28.000 1.00 91.81 97 LYS A CA 1
ATOM 778 C C . LYS A 1 97 ? -8.520 -15.021 28.326 1.00 91.81 97 LYS A C 1
ATOM 780 O O . LYS A 1 97 ? -8.000 -16.117 28.530 1.00 91.81 97 LYS A O 1
ATOM 785 N N . ASP A 1 98 ? -9.841 -14.837 28.309 1.00 91.75 98 ASP A N 1
ATOM 786 C CA . ASP A 1 98 ? -10.799 -15.938 28.503 1.00 91.75 98 ASP A CA 1
ATOM 787 C C . ASP A 1 98 ? -10.649 -17.023 27.422 1.00 91.75 98 ASP A C 1
ATOM 789 O O . ASP A 1 98 ? -10.694 -18.222 27.696 1.00 91.75 98 ASP A O 1
ATOM 793 N N . ALA A 1 99 ? -10.339 -16.611 26.191 1.00 89.38 99 ALA A N 1
ATOM 794 C CA . ALA A 1 99 ? -10.021 -17.515 25.090 1.00 89.38 99 ALA A CA 1
ATOM 795 C C . ALA A 1 99 ? -8.611 -18.152 25.172 1.00 89.38 99 ALA A C 1
ATOM 797 O O . ALA A 1 99 ? -8.225 -18.924 24.289 1.00 89.38 99 ALA A O 1
ATOM 798 N N . GLY A 1 100 ? -7.814 -17.851 26.203 1.00 89.38 100 GLY A N 1
ATOM 799 C CA . GLY A 1 100 ? -6.451 -18.363 26.377 1.00 89.38 100 GLY A CA 1
ATOM 800 C C . GLY A 1 100 ? -5.401 -17.706 25.467 1.00 89.38 100 GLY A C 1
ATOM 801 O O . GLY A 1 100 ? -4.320 -18.275 25.248 1.00 89.38 100 GLY A O 1
ATOM 802 N N . PHE A 1 101 ? -5.709 -16.525 24.927 1.00 88.88 101 PHE A N 1
ATOM 803 C CA . PHE A 1 101 ? -4.823 -15.668 24.144 1.00 88.88 101 PHE A CA 1
ATOM 804 C C . PHE A 1 101 ? -4.443 -14.435 24.968 1.00 88.88 101 PHE A C 1
ATOM 806 O O . PHE A 1 101 ? -5.230 -13.518 25.159 1.00 88.88 101 PHE A O 1
ATOM 813 N N . HIS A 1 102 ? -3.210 -14.405 25.459 1.00 88.06 102 HIS A N 1
ATOM 814 C CA . HIS A 1 102 ? -2.722 -13.281 26.252 1.00 88.06 102 HIS A CA 1
ATOM 815 C C . HIS A 1 102 ? -2.070 -12.261 25.321 1.00 88.06 102 HIS A C 1
ATOM 817 O O . HIS A 1 102 ? -1.069 -12.582 24.670 1.00 88.06 102 HIS A O 1
ATOM 823 N N . LEU A 1 103 ? -2.637 -11.053 25.260 1.00 88.12 103 LEU A N 1
ATOM 824 C CA . LEU A 1 103 ? -1.980 -9.913 24.624 1.00 88.12 103 LEU A CA 1
ATOM 825 C C . LEU A 1 103 ? -0.652 -9.634 25.337 1.00 88.12 103 LEU A C 1
ATOM 827 O O . LEU A 1 103 ? -0.517 -9.882 26.534 1.00 88.12 103 LEU A O 1
ATOM 831 N N . ARG A 1 104 ? 0.350 -9.185 24.575 1.00 84.50 104 ARG A N 1
ATOM 832 C CA . ARG A 1 104 ? 1.747 -9.131 25.040 1.00 84.50 104 ARG A CA 1
ATOM 833 C C . ARG A 1 104 ? 2.323 -7.745 25.226 1.00 84.50 104 ARG A C 1
ATOM 835 O O . ARG A 1 104 ? 3.292 -7.631 25.958 1.00 84.50 104 ARG A O 1
ATOM 842 N N . LYS A 1 105 ? 1.847 -6.752 24.479 1.00 86.88 105 LYS A N 1
ATOM 843 C CA . LYS A 1 105 ? 2.288 -5.357 24.576 1.00 86.88 105 LYS A CA 1
ATOM 844 C C . LYS A 1 105 ? 1.161 -4.455 24.090 1.00 86.88 105 LYS A C 1
ATOM 846 O O . LYS A 1 105 ? 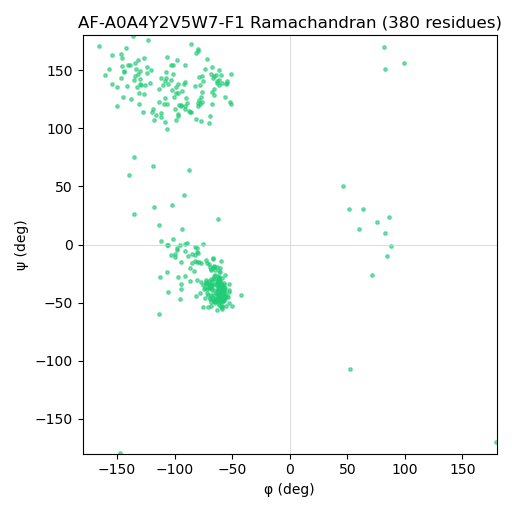0.530 -4.773 23.082 1.00 86.88 105 LYS A O 1
ATOM 851 N N . LEU A 1 106 ? 0.929 -3.347 24.786 1.00 88.75 106 LEU A N 1
ATOM 852 C CA . LEU A 1 106 ? 0.110 -2.239 24.291 1.00 88.75 106 LEU A CA 1
ATOM 853 C C . LEU A 1 106 ? 1.004 -1.058 23.927 1.00 88.75 106 LEU A C 1
ATOM 855 O O . LEU A 1 106 ? 1.985 -0.783 24.617 1.00 88.75 106 LEU A O 1
ATOM 859 N N . CYS A 1 107 ? 0.637 -0.359 22.855 1.00 89.44 107 CYS A N 1
ATOM 860 C CA . CYS A 1 107 ? 1.336 0.828 22.376 1.00 89.44 107 CYS A CA 1
ATOM 861 C C . CYS A 1 107 ? 0.331 1.846 21.825 1.00 89.44 107 CYS A C 1
ATOM 863 O O . CYS A 1 107 ? -0.705 1.455 21.289 1.00 89.44 107 CYS A O 1
ATOM 865 N N . THR A 1 108 ? 0.625 3.142 21.943 1.00 90.69 108 THR A N 1
ATOM 866 C CA . THR A 1 108 ? -0.258 4.215 21.460 1.00 90.69 108 THR A CA 1
ATOM 867 C C . THR A 1 108 ? 0.513 5.506 21.193 1.00 90.69 108 THR A C 1
ATOM 869 O O . THR A 1 108 ? 1.512 5.777 21.853 1.00 90.69 108 THR A O 1
ATOM 872 N N . ASN A 1 109 ? 0.023 6.318 20.255 1.00 91.25 109 ASN A N 1
ATOM 873 C CA . ASN A 1 109 ? 0.491 7.685 20.014 1.00 91.25 109 ASN A CA 1
ATOM 874 C C . ASN A 1 109 ? -0.137 8.710 20.984 1.00 91.25 109 ASN A C 1
ATOM 876 O O . ASN A 1 109 ? 0.266 9.869 21.010 1.00 91.25 109 ASN A O 1
ATOM 880 N N . SER A 1 110 ? -1.136 8.313 21.782 1.00 92.00 110 SER A N 1
ATOM 881 C CA . SER A 1 110 ? -1.803 9.191 22.750 1.00 92.00 110 SER A CA 1
ATOM 882 C C . SER A 1 110 ? -1.233 9.016 24.157 1.00 92.00 110 SER A C 1
ATOM 884 O O . SER A 1 110 ? -1.452 7.997 24.815 1.00 92.00 110 SER A O 1
ATOM 886 N N . ARG A 1 111 ? -0.560 10.059 24.660 1.00 90.56 111 ARG A N 1
ATOM 887 C CA . ARG A 1 111 ? -0.063 10.109 26.050 1.00 90.56 111 ARG A CA 1
ATOM 888 C C . ARG A 1 111 ? -1.193 10.040 27.078 1.00 90.56 111 ARG A C 1
ATOM 890 O O . ARG A 1 111 ? -1.011 9.480 28.155 1.00 90.56 111 ARG A O 1
ATOM 897 N N . GLU A 1 112 ? -2.359 10.584 26.741 1.00 94.31 112 GLU A N 1
ATOM 898 C CA . GLU A 1 112 ? -3.551 10.513 27.589 1.00 94.31 112 GLU A CA 1
ATOM 899 C C . GLU A 1 112 ? -4.047 9.069 27.715 1.00 94.31 112 GLU A C 1
ATOM 901 O O . GLU A 1 112 ? -4.227 8.572 28.827 1.00 94.31 112 GLU A O 1
ATOM 906 N N . LEU A 1 113 ? -4.180 8.356 26.590 1.00 93.69 113 LEU A N 1
ATOM 907 C CA . LEU A 1 113 ? -4.577 6.947 26.601 1.00 93.69 113 LEU A CA 1
ATOM 908 C C . LEU A 1 113 ? -3.557 6.084 27.349 1.00 93.69 113 LEU A C 1
ATOM 910 O O . LEU A 1 113 ? -3.938 5.204 28.117 1.00 93.69 113 LEU A O 1
ATOM 914 N N . GLN A 1 114 ? -2.265 6.359 27.160 1.00 90.38 114 GLN A N 1
ATOM 915 C CA . GLN A 1 114 ? -1.201 5.680 27.890 1.00 90.38 114 GLN A CA 1
ATOM 916 C C . GLN A 1 114 ? -1.374 5.847 29.406 1.00 90.38 114 GLN A C 1
ATOM 918 O O . GLN A 1 114 ? -1.328 4.859 30.136 1.00 90.38 114 GLN A O 1
ATOM 923 N N . ALA A 1 115 ? -1.616 7.071 29.887 1.00 91.31 115 ALA A N 1
ATOM 924 C CA . ALA A 1 115 ? -1.852 7.326 31.306 1.00 91.31 115 ALA A CA 1
ATOM 925 C C . ALA A 1 115 ? -3.087 6.572 31.825 1.00 91.31 115 ALA A C 1
ATOM 927 O O . ALA A 1 115 ? -3.039 5.983 32.906 1.00 91.31 115 ALA A O 1
ATOM 928 N N . LEU A 1 116 ? -4.165 6.523 31.040 1.00 93.38 116 LEU A N 1
ATOM 929 C CA . LEU A 1 116 ? -5.370 5.777 31.396 1.00 93.38 116 LEU A CA 1
ATOM 930 C C . LEU A 1 116 ? -5.142 4.263 31.451 1.00 93.38 116 LEU A C 1
ATOM 932 O O . LEU A 1 116 ? -5.655 3.611 32.360 1.00 93.38 116 LEU A O 1
ATOM 936 N N . TRP A 1 117 ? -4.355 3.687 30.540 1.00 93.00 117 TRP A N 1
ATOM 937 C CA . TRP A 1 117 ? -3.990 2.270 30.613 1.00 93.00 117 TRP A CA 1
ATOM 938 C C . TRP A 1 117 ? -3.188 1.935 31.873 1.00 93.00 117 TRP A C 1
ATOM 940 O O . TRP A 1 117 ? -3.397 0.867 32.446 1.00 93.00 117 TRP A O 1
ATOM 950 N N . ILE A 1 118 ? -2.312 2.840 32.330 1.00 88.94 118 ILE A N 1
ATOM 951 C CA . ILE A 1 118 ? -1.583 2.679 33.600 1.00 88.94 118 ILE A CA 1
ATOM 952 C C . ILE A 1 118 ? -2.564 2.721 34.775 1.00 88.94 118 ILE A C 1
ATOM 954 O O . ILE A 1 118 ? -2.530 1.850 35.638 1.00 88.94 118 ILE A O 1
ATOM 958 N N . GLN A 1 119 ? -3.459 3.712 34.800 1.00 90.25 119 GLN A N 1
ATOM 959 C CA . GLN A 1 119 ? -4.438 3.882 35.880 1.00 90.25 119 GLN A CA 1
ATOM 960 C C . GLN A 1 119 ? -5.407 2.699 36.003 1.00 90.25 119 GLN A C 1
ATOM 962 O O . GLN A 1 119 ? -5.835 2.375 37.107 1.00 90.25 119 GLN A O 1
ATOM 967 N N . ASN A 1 120 ? -5.735 2.049 34.883 1.00 88.81 120 ASN A N 1
ATOM 968 C CA . ASN A 1 120 ? -6.622 0.884 34.829 1.00 88.81 120 ASN A CA 1
ATOM 969 C C . ASN A 1 120 ? -5.867 -0.459 34.889 1.00 88.81 120 ASN A C 1
ATOM 971 O O . ASN A 1 120 ? -6.451 -1.493 34.583 1.00 88.81 120 ASN A O 1
ATOM 975 N N . ASP A 1 121 ? -4.579 -0.450 35.255 1.00 85.31 121 ASP A N 1
ATOM 976 C CA . ASP A 1 121 ? -3.729 -1.636 35.459 1.00 85.31 121 ASP A CA 1
ATOM 977 C C . ASP A 1 121 ? -3.540 -2.554 34.227 1.00 85.31 121 ASP A C 1
ATOM 979 O O . ASP A 1 121 ? -2.998 -3.654 34.318 1.00 85.31 121 ASP A O 1
ATOM 983 N N . LEU A 1 122 ? -3.907 -2.081 33.031 1.00 81.81 122 LEU A N 1
ATOM 984 C CA . LEU A 1 122 ? -3.801 -2.849 31.782 1.00 81.81 122 LEU A CA 1
ATOM 985 C C . LEU A 1 122 ? -2.338 -3.124 31.403 1.00 81.81 122 LEU A C 1
ATOM 987 O O . LEU A 1 122 ? -2.008 -4.175 30.857 1.00 81.81 122 LEU A O 1
ATOM 991 N N . ILE A 1 123 ? -1.439 -2.185 31.704 1.00 77.62 123 ILE A N 1
ATOM 992 C CA . ILE A 1 123 ? -0.015 -2.305 31.363 1.00 77.62 123 ILE A CA 1
ATOM 993 C C . ILE A 1 123 ? 0.710 -3.323 32.242 1.00 77.62 123 ILE A C 1
ATOM 995 O O . ILE A 1 123 ? 1.602 -4.002 31.741 1.00 77.62 123 ILE A O 1
ATOM 999 N N . ASN A 1 124 ? 0.341 -3.473 33.514 1.00 69.44 124 ASN A N 1
ATOM 1000 C CA . ASN A 1 124 ? 0.971 -4.483 34.369 1.00 69.44 124 ASN A CA 1
ATOM 1001 C C . ASN A 1 124 ? 0.561 -5.900 33.953 1.00 69.44 124 ASN A C 1
ATOM 1003 O O . ASN A 1 124 ? 1.357 -6.831 34.061 1.00 69.44 124 ASN A O 1
ATOM 1007 N N . GLU A 1 125 ? -0.654 -6.058 33.424 1.00 62.88 125 GLU A N 1
ATOM 1008 C CA . GLU A 1 125 ? -1.138 -7.331 32.897 1.00 62.88 125 GLU A CA 1
ATOM 1009 C C . GLU A 1 125 ? -0.495 -7.707 31.550 1.00 62.88 125 GLU A C 1
ATOM 1011 O O . GLU A 1 125 ? -0.219 -8.883 31.303 1.00 62.88 125 GLU A O 1
ATOM 1016 N N . ILE A 1 126 ? -0.252 -6.722 30.680 1.00 67.25 126 ILE A N 1
ATOM 1017 C CA . ILE A 1 126 ? 0.118 -6.961 29.278 1.00 67.25 126 ILE A CA 1
ATOM 1018 C C . ILE A 1 126 ? 1.599 -6.684 29.020 1.00 67.25 126 ILE A C 1
ATOM 1020 O O . ILE A 1 126 ? 2.229 -7.468 28.327 1.00 67.25 126 ILE A O 1
ATOM 1024 N N . GLY A 1 127 ? 2.167 -5.619 29.585 1.00 66.75 127 GLY A N 1
ATOM 1025 C CA . GLY A 1 127 ? 3.463 -5.038 29.220 1.00 66.75 127 GLY A CA 1
ATOM 1026 C C . GLY A 1 127 ? 3.324 -3.817 28.295 1.00 66.75 127 GLY A C 1
ATOM 1027 O O . GLY A 1 127 ? 2.331 -3.668 27.578 1.00 66.75 127 GLY A O 1
ATOM 1028 N N . PHE A 1 128 ? 4.328 -2.932 28.296 1.00 68.94 128 PHE A N 1
ATOM 1029 C CA . PHE A 1 128 ? 4.339 -1.680 27.522 1.00 68.94 128 PHE A CA 1
ATOM 1030 C C . PHE A 1 128 ? 5.636 -1.523 26.718 1.00 68.94 128 PHE A C 1
ATOM 1032 O O . PHE A 1 128 ? 6.716 -1.814 27.234 1.00 68.94 128 PHE A O 1
ATOM 1039 N N . GLU A 1 129 ? 5.531 -1.059 25.470 1.00 69.38 129 GLU A N 1
ATOM 1040 C CA . GLU A 1 129 ? 6.688 -0.697 24.639 1.00 69.38 129 GLU A CA 1
ATOM 1041 C C . GLU A 1 129 ? 6.964 0.804 24.769 1.00 69.38 129 GLU A C 1
ATOM 1043 O O . GLU A 1 129 ? 6.100 1.624 24.469 1.00 69.38 129 GLU A O 1
ATOM 1048 N N . GLN A 1 130 ? 8.164 1.160 25.232 1.00 62.09 130 GLN A N 1
ATOM 1049 C CA . GLN A 1 130 ? 8.577 2.563 25.384 1.00 62.09 130 GLN A CA 1
ATOM 1050 C C . GLN A 1 130 ? 9.212 3.146 24.119 1.00 62.09 130 GLN A C 1
ATOM 1052 O O . GLN A 1 130 ? 9.450 4.352 24.074 1.00 62.09 130 GLN A O 1
ATOM 1057 N N . ASP A 1 131 ? 9.517 2.316 23.119 1.00 72.25 131 ASP A N 1
ATOM 1058 C CA . ASP A 1 131 ? 10.099 2.797 21.871 1.00 72.25 131 ASP A CA 1
ATOM 1059 C C . ASP A 1 131 ? 9.090 3.680 21.124 1.00 72.25 131 ASP A C 1
ATOM 1061 O O . ASP A 1 131 ? 7.942 3.294 20.892 1.00 72.25 131 ASP A O 1
ATOM 1065 N N . CYS A 1 132 ? 9.528 4.875 20.728 1.00 74.69 132 CYS A N 1
ATOM 1066 C CA . CYS A 1 132 ? 8.721 5.775 19.916 1.00 74.69 132 CYS A CA 1
ATOM 1067 C C . CYS A 1 132 ? 8.576 5.269 18.475 1.00 74.69 132 CYS A C 1
ATOM 1069 O O . CYS A 1 132 ? 7.692 5.739 17.761 1.00 74.69 132 CYS A O 1
ATOM 1071 N N . LYS A 1 133 ? 9.410 4.313 18.037 1.00 81.81 133 LYS A N 1
ATOM 1072 C CA . LYS A 1 133 ? 9.359 3.711 16.700 1.00 81.81 133 LYS A CA 1
ATOM 1073 C C . LYS A 1 133 ? 8.927 2.252 16.764 1.00 81.81 133 LYS A C 1
ATOM 1075 O O . LYS A 1 133 ? 9.671 1.374 17.184 1.00 81.81 133 LYS A O 1
ATOM 1080 N N . LEU A 1 134 ? 7.746 1.974 16.230 1.00 87.75 134 LEU A N 1
ATOM 1081 C CA . LEU A 1 134 ? 7.191 0.626 16.138 1.00 87.75 134 LEU A CA 1
ATOM 1082 C C . LEU A 1 134 ? 7.211 0.112 14.710 1.00 87.75 134 LEU A C 1
ATOM 1084 O O . LEU A 1 134 ? 7.016 0.872 13.765 1.00 87.75 134 LEU A O 1
ATOM 1088 N N . LYS A 1 135 ? 7.375 -1.201 14.543 1.00 88.12 135 LYS A N 1
ATOM 1089 C CA . LYS A 1 135 ? 7.117 -1.844 13.254 1.00 88.12 135 LYS A CA 1
ATOM 1090 C C . LYS A 1 135 ? 5.668 -2.303 13.198 1.00 88.12 135 LYS A C 1
ATOM 1092 O O . LYS A 1 135 ? 5.274 -3.153 13.983 1.00 88.12 135 LYS A O 1
ATOM 1097 N N . VAL A 1 136 ? 4.907 -1.776 12.244 1.00 86.69 136 VAL A N 1
ATOM 1098 C CA . VAL A 1 136 ? 3.523 -2.181 11.972 1.00 86.69 136 VAL A CA 1
ATOM 1099 C C . VAL A 1 136 ? 3.451 -2.693 10.545 1.00 86.69 136 VAL A C 1
ATOM 1101 O O . VAL A 1 136 ? 3.686 -1.944 9.596 1.00 86.69 136 VAL A O 1
ATOM 1104 N N . LEU A 1 137 ? 3.174 -3.990 10.386 1.00 84.44 137 LEU A N 1
ATOM 1105 C CA . LEU A 1 137 ? 3.094 -4.657 9.079 1.00 84.44 137 LEU A CA 1
ATOM 1106 C C . LEU A 1 137 ? 4.325 -4.418 8.179 1.00 84.44 137 LEU A C 1
ATOM 1108 O O . LEU A 1 137 ? 4.203 -4.383 6.957 1.00 84.44 137 LEU A O 1
ATOM 1112 N N . GLY A 1 138 ? 5.508 -4.242 8.780 1.00 86.94 138 GLY A N 1
ATOM 1113 C CA . GLY A 1 138 ? 6.779 -3.987 8.089 1.00 86.94 138 GLY A CA 1
ATOM 1114 C C . GLY A 1 138 ? 7.095 -2.514 7.789 1.00 86.94 138 GLY A C 1
ATOM 1115 O O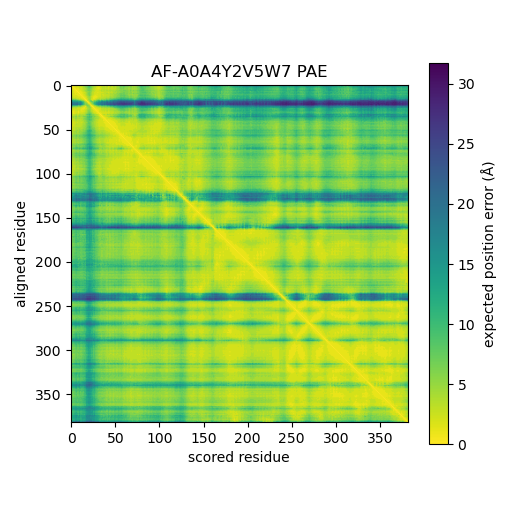 . GLY A 1 138 ? 8.165 -2.230 7.256 1.00 86.94 138 GLY A O 1
ATOM 1116 N N . LEU A 1 139 ? 6.209 -1.578 8.139 1.00 91.31 139 LEU A N 1
ATOM 1117 C CA . LEU A 1 139 ? 6.461 -0.133 8.096 1.00 91.31 139 LEU A CA 1
ATOM 1118 C C . LEU A 1 139 ? 6.857 0.391 9.479 1.00 91.31 139 LEU A C 1
ATOM 1120 O O . LEU A 1 139 ? 6.531 -0.233 10.485 1.00 91.31 139 LEU A O 1
ATOM 1124 N N . VAL A 1 140 ? 7.529 1.541 9.537 1.00 92.31 140 VAL A N 1
ATOM 1125 C CA . VAL A 1 140 ? 7.900 2.189 10.805 1.00 92.31 140 VAL A CA 1
ATOM 1126 C C . VAL A 1 140 ? 6.839 3.219 11.165 1.00 92.31 140 VAL A C 1
ATOM 1128 O O . VAL A 1 140 ? 6.645 4.170 10.417 1.00 92.31 140 VAL A O 1
ATOM 1131 N N . TRP A 1 141 ? 6.172 3.061 12.302 1.00 92.88 141 TRP A N 1
ATOM 1132 C CA . TRP A 1 141 ? 5.284 4.062 12.885 1.00 92.88 141 TRP A CA 1
ATOM 1133 C C . TRP A 1 141 ? 6.020 4.808 13.996 1.00 92.88 141 TRP A C 1
ATOM 1135 O O . TRP A 1 141 ? 6.412 4.205 14.993 1.00 92.88 141 TRP A O 1
ATOM 1145 N N . ASN A 1 142 ? 6.221 6.112 13.809 1.00 91.81 142 ASN A N 1
ATOM 1146 C CA . ASN A 1 142 ? 6.669 7.022 14.854 1.00 91.81 142 ASN A CA 1
ATOM 1147 C C . ASN A 1 142 ? 5.447 7.506 15.645 1.00 91.81 142 ASN A C 1
ATOM 1149 O O . ASN A 1 142 ? 4.594 8.211 15.101 1.00 91.81 142 ASN A O 1
ATOM 1153 N N . LEU A 1 143 ? 5.374 7.116 16.914 1.00 90.38 143 LEU A N 1
ATOM 1154 C CA . LEU A 1 143 ? 4.276 7.436 17.819 1.00 90.38 143 LEU A CA 1
ATOM 1155 C C . LEU A 1 143 ? 4.253 8.910 18.234 1.00 90.38 143 LEU A C 1
ATOM 1157 O O . LEU A 1 143 ? 3.170 9.462 18.391 1.00 90.38 143 LEU A O 1
ATOM 1161 N N . ASP A 1 144 ? 5.415 9.552 18.385 1.00 88.69 144 ASP A N 1
ATOM 1162 C CA . ASP A 1 144 ? 5.493 10.945 18.845 1.00 88.69 144 ASP A CA 1
ATOM 1163 C C . ASP A 1 144 ? 5.002 11.926 17.772 1.00 88.69 144 ASP A C 1
ATOM 1165 O O . ASP A 1 144 ? 4.284 12.879 18.066 1.00 88.69 144 ASP A O 1
ATOM 1169 N N . GLU A 1 145 ? 5.379 11.683 16.515 1.00 90.31 145 GLU A N 1
ATOM 1170 C CA . GLU A 1 145 ? 4.992 12.515 15.363 1.00 90.31 145 GLU A CA 1
ATOM 1171 C C . GLU A 1 145 ? 3.697 12.033 14.679 1.00 90.31 145 GLU A C 1
ATOM 1173 O O . GLU A 1 145 ? 3.220 12.665 13.740 1.00 90.31 145 GLU A O 1
ATOM 1178 N N . ASP A 1 146 ? 3.154 10.892 15.112 1.00 91.94 146 ASP A N 1
ATOM 1179 C CA . ASP A 1 146 ? 2.055 10.153 14.480 1.00 91.94 146 ASP A CA 1
ATOM 1180 C C . ASP A 1 146 ? 2.196 9.975 12.953 1.00 91.94 146 ASP A C 1
ATOM 1182 O O . ASP A 1 146 ? 1.286 10.240 12.153 1.00 91.94 146 ASP A O 1
ATOM 1186 N N . CYS A 1 147 ? 3.367 9.504 12.530 1.00 93.81 147 CYS A N 1
ATOM 1187 C CA . CYS A 1 147 ? 3.701 9.344 11.120 1.00 93.81 147 CYS A CA 1
ATOM 1188 C C . CYS A 1 147 ? 4.254 7.950 10.805 1.00 93.81 147 CYS A C 1
ATOM 1190 O O . CYS A 1 147 ? 4.892 7.290 11.622 1.00 93.81 147 CYS A O 1
ATOM 1192 N N . VAL A 1 148 ? 3.999 7.492 9.585 1.00 94.12 148 VAL A N 1
ATOM 1193 C CA . VAL A 1 148 ? 4.480 6.230 9.036 1.00 94.12 148 VAL A CA 1
ATOM 1194 C C . VAL A 1 148 ? 5.603 6.509 8.039 1.00 94.12 148 VAL A C 1
ATOM 1196 O O . VAL A 1 148 ? 5.523 7.427 7.222 1.00 94.12 148 VAL A O 1
ATOM 1199 N N . GLY A 1 149 ? 6.650 5.695 8.094 1.00 92.94 149 GLY A N 1
ATOM 1200 C CA . GLY A 1 149 ? 7.787 5.704 7.185 1.00 92.94 149 GLY A CA 1
ATOM 1201 C C . GLY A 1 149 ? 8.182 4.293 6.752 1.00 92.94 149 GLY A C 1
ATOM 1202 O O . GLY A 1 149 ? 7.580 3.292 7.151 1.00 92.94 149 GLY A O 1
ATOM 1203 N N . VAL A 1 150 ? 9.208 4.212 5.909 1.00 91.94 150 VAL A N 1
ATOM 1204 C CA . VAL A 1 150 ? 9.759 2.941 5.420 1.00 91.94 150 VAL A CA 1
ATOM 1205 C C . VAL A 1 150 ? 10.884 2.479 6.344 1.00 91.94 150 VAL A C 1
ATOM 1207 O O . VAL A 1 150 ? 11.707 3.285 6.774 1.00 91.94 150 VAL A O 1
ATOM 1210 N N . ASP A 1 151 ? 10.944 1.177 6.629 1.00 89.69 151 ASP A N 1
ATOM 1211 C CA . ASP A 1 151 ? 12.071 0.591 7.353 1.00 89.69 151 ASP A CA 1
ATOM 1212 C C . ASP A 1 151 ? 13.285 0.430 6.429 1.00 89.69 151 ASP A C 1
ATOM 1214 O O . ASP A 1 151 ? 13.325 -0.440 5.556 1.00 89.69 151 ASP A O 1
ATOM 1218 N N . VAL A 1 152 ? 14.287 1.283 6.626 1.00 88.06 152 VAL A N 1
ATOM 1219 C CA . VAL A 1 152 ? 15.515 1.289 5.822 1.00 88.06 152 VAL A CA 1
ATOM 1220 C C . VAL A 1 152 ? 16.677 0.583 6.512 1.00 88.06 152 VAL A C 1
ATOM 1222 O O . VAL A 1 152 ? 17.702 0.344 5.877 1.00 88.06 152 VAL A O 1
ATOM 1225 N N . THR A 1 153 ? 16.538 0.188 7.780 1.00 86.69 153 THR A N 1
ATOM 1226 C CA . THR A 1 153 ? 17.616 -0.457 8.543 1.00 86.69 153 THR A CA 1
ATOM 1227 C C . THR A 1 153 ? 18.147 -1.727 7.860 1.00 86.69 153 THR A C 1
ATOM 1229 O O . THR A 1 153 ? 19.367 -1.856 7.732 1.00 86.69 153 THR A O 1
ATOM 1232 N N . PRO A 1 154 ? 17.305 -2.644 7.330 1.00 84.69 154 PRO A N 1
ATOM 1233 C CA . PRO A 1 154 ? 17.797 -3.820 6.609 1.00 84.69 154 PRO A CA 1
ATOM 1234 C C . PRO A 1 154 ? 18.583 -3.472 5.342 1.00 84.69 154 PRO A C 1
ATOM 1236 O O . PRO A 1 154 ? 19.484 -4.216 4.951 1.00 84.69 154 PRO A O 1
ATOM 1239 N N . LEU A 1 155 ? 18.229 -2.360 4.686 1.00 84.44 155 LEU A N 1
ATOM 1240 C CA . LEU A 1 155 ? 18.931 -1.873 3.504 1.00 84.44 155 LEU A CA 1
ATOM 1241 C C . LEU A 1 155 ? 20.300 -1.328 3.908 1.00 84.44 155 LEU A C 1
ATOM 1243 O O . LEU A 1 155 ? 21.300 -1.826 3.400 1.00 84.44 155 LEU A O 1
ATOM 1247 N N . LEU A 1 156 ? 20.351 -0.399 4.865 1.00 84.94 156 LEU A N 1
ATOM 1248 C CA . LEU A 1 156 ? 21.589 0.239 5.323 1.00 84.94 156 LEU A CA 1
ATOM 1249 C C . LEU A 1 156 ? 22.613 -0.782 5.831 1.00 84.94 156 LEU A C 1
ATOM 1251 O O . LEU A 1 156 ? 23.738 -0.803 5.342 1.00 84.94 156 LEU A O 1
ATOM 1255 N N . ASN A 1 157 ? 22.191 -1.714 6.691 1.00 83.56 157 ASN A N 1
ATOM 1256 C CA . ASN A 1 157 ? 23.071 -2.766 7.210 1.00 83.56 157 ASN A CA 1
ATOM 1257 C C . ASN A 1 157 ? 23.625 -3.665 6.095 1.00 83.56 157 ASN A C 1
ATOM 1259 O O . ASN A 1 157 ? 24.734 -4.185 6.191 1.00 83.56 157 ASN A O 1
ATOM 1263 N N . SER A 1 158 ? 22.850 -3.884 5.026 1.00 78.69 158 SER A N 1
ATOM 1264 C CA . SER A 1 158 ? 23.327 -4.684 3.898 1.00 78.69 158 SER A CA 1
ATOM 1265 C C . SER A 1 158 ? 24.393 -3.945 3.091 1.00 78.69 158 SER A C 1
ATOM 1267 O O . SER A 1 158 ? 25.368 -4.573 2.682 1.00 78.69 158 SER A O 1
ATOM 1269 N N . LEU A 1 159 ? 24.245 -2.629 2.903 1.00 78.25 159 LEU 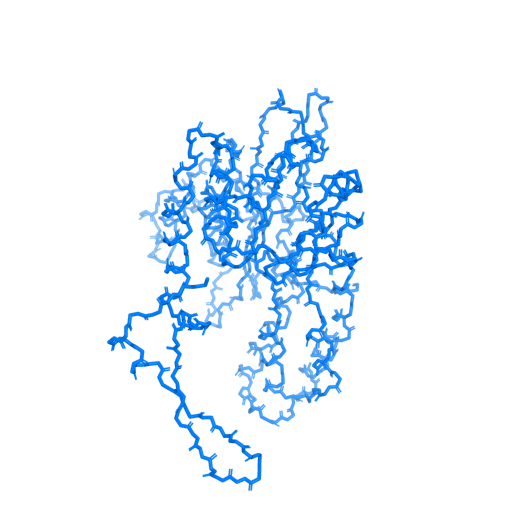A N 1
ATOM 1270 C CA . LEU A 1 159 ? 25.109 -1.827 2.034 1.00 78.25 159 LEU A CA 1
ATOM 1271 C C . LEU A 1 159 ? 26.573 -1.816 2.487 1.00 78.25 159 LEU A C 1
ATOM 1273 O O . LEU A 1 159 ? 27.453 -1.835 1.634 1.00 78.25 159 LEU A O 1
ATOM 1277 N N . GLU A 1 160 ? 26.838 -1.885 3.793 1.00 65.81 160 GLU A N 1
ATOM 1278 C CA . GLU A 1 160 ? 28.199 -1.944 4.352 1.00 65.81 160 GLU A CA 1
ATOM 1279 C C . GLU A 1 160 ? 28.982 -3.200 3.927 1.00 65.81 160 GLU A C 1
ATOM 1281 O O . GLU A 1 160 ? 30.208 -3.184 3.847 1.00 65.81 160 GLU A O 1
ATOM 1286 N N . SER A 1 161 ? 28.276 -4.291 3.620 1.00 65.19 161 SER A N 1
ATOM 1287 C CA . SER A 1 161 ? 28.860 -5.600 3.281 1.00 65.19 161 SER A CA 1
ATOM 1288 C C . SER A 1 161 ? 28.777 -5.952 1.791 1.00 65.19 161 SER A C 1
ATOM 1290 O O . SER A 1 161 ? 29.191 -7.033 1.367 1.00 65.19 161 SER A O 1
ATOM 1292 N N . MET A 1 162 ? 28.192 -5.072 0.980 1.00 68.94 162 MET A N 1
ATOM 1293 C CA . MET A 1 162 ? 27.737 -5.413 -0.362 1.00 68.94 162 MET A CA 1
ATOM 1294 C C . MET A 1 162 ? 28.773 -5.122 -1.448 1.00 68.94 162 MET A C 1
ATOM 1296 O O . MET A 1 162 ? 29.316 -4.028 -1.557 1.00 68.94 162 MET A O 1
ATOM 1300 N N . GLY A 1 163 ? 28.988 -6.108 -2.322 1.00 74.75 163 GLY A N 1
ATOM 1301 C CA . GLY A 1 163 ? 29.791 -5.952 -3.532 1.00 74.75 163 GLY A CA 1
ATOM 1302 C C . GLY A 1 163 ? 29.045 -5.274 -4.688 1.00 74.75 163 GLY A C 1
ATOM 1303 O O . GLY A 1 163 ? 27.819 -5.189 -4.724 1.00 74.75 163 GLY A O 1
ATOM 1304 N N . ASN A 1 164 ? 29.802 -4.860 -5.703 1.00 86.94 164 ASN A N 1
ATOM 1305 C CA . ASN A 1 164 ? 29.283 -4.300 -6.953 1.00 86.94 164 ASN A CA 1
ATOM 1306 C C . ASN A 1 164 ? 28.985 -5.414 -7.972 1.00 86.94 164 ASN A C 1
ATOM 1308 O O . ASN A 1 164 ? 29.643 -5.499 -9.010 1.00 86.94 164 ASN A O 1
ATOM 1312 N N . THR A 1 165 ? 28.026 -6.291 -7.652 1.00 92.44 165 THR A N 1
ATOM 1313 C CA . THR A 1 165 ? 27.613 -7.429 -8.500 1.00 92.44 165 THR A CA 1
ATOM 1314 C C . THR A 1 165 ? 26.108 -7.434 -8.753 1.00 92.44 165 THR A C 1
ATOM 1316 O O . THR A 1 165 ? 25.326 -6.860 -7.992 1.00 92.44 165 THR A O 1
ATOM 1319 N N . LYS A 1 166 ? 25.670 -8.147 -9.794 1.00 93.75 166 LYS A N 1
ATOM 1320 C CA . LYS A 1 166 ? 24.244 -8.356 -10.075 1.00 93.75 166 LYS A CA 1
ATOM 1321 C C . LYS A 1 166 ? 23.514 -9.025 -8.907 1.00 93.75 166 LYS A C 1
ATOM 1323 O O . LYS A 1 166 ? 22.399 -8.615 -8.575 1.00 93.75 166 LYS A O 1
ATOM 1328 N N . ARG A 1 167 ? 24.133 -10.033 -8.277 1.00 93.12 167 ARG A N 1
ATOM 1329 C CA . ARG A 1 167 ? 23.584 -10.722 -7.098 1.00 93.12 167 ARG A CA 1
ATOM 1330 C C . ARG A 1 167 ? 23.322 -9.736 -5.971 1.00 93.12 167 ARG A C 1
ATOM 1332 O O . ARG A 1 167 ? 22.234 -9.752 -5.402 1.00 93.12 167 ARG A O 1
ATOM 1339 N N . SER A 1 168 ? 24.298 -8.884 -5.682 1.00 90.56 168 SER A N 1
ATOM 1340 C CA . SER A 1 168 ? 24.199 -7.858 -4.652 1.00 90.56 168 SER A CA 1
ATOM 1341 C C . SER A 1 168 ? 23.026 -6.917 -4.938 1.00 90.56 168 SER A C 1
ATOM 1343 O O . SER A 1 168 ? 22.099 -6.863 -4.132 1.00 90.56 168 SER A O 1
ATOM 1345 N N . VAL A 1 169 ? 22.973 -6.292 -6.122 1.00 92.31 169 VAL A N 1
ATOM 1346 C CA . VAL A 1 169 ? 21.877 -5.372 -6.495 1.00 92.31 169 VAL A CA 1
ATOM 1347 C C . VAL A 1 169 ? 20.502 -6.025 -6.311 1.00 92.31 169 VAL A C 1
ATOM 1349 O O . VAL A 1 169 ? 19.634 -5.461 -5.648 1.00 92.31 169 VAL A O 1
ATOM 1352 N N . LEU A 1 170 ? 20.298 -7.235 -6.841 1.00 92.25 170 LEU A N 1
ATOM 1353 C CA . LEU A 1 170 ? 19.021 -7.951 -6.713 1.00 92.25 170 LEU A CA 1
ATOM 1354 C C . LEU A 1 170 ? 18.661 -8.259 -5.256 1.00 92.25 170 LEU A C 1
ATOM 1356 O O . LEU A 1 170 ? 17.505 -8.105 -4.862 1.00 92.25 170 LEU A O 1
ATOM 1360 N N . SER A 1 171 ? 19.651 -8.663 -4.462 1.00 90.62 171 SER A N 1
ATOM 1361 C CA . SER A 1 171 ? 19.495 -8.935 -3.035 1.00 90.62 171 SER A CA 1
ATOM 1362 C C . SER A 1 171 ? 19.005 -7.686 -2.293 1.00 90.62 171 SER A C 1
ATOM 1364 O O . SER A 1 171 ? 18.087 -7.776 -1.477 1.00 90.62 171 SER A O 1
ATOM 1366 N N . THR A 1 172 ? 19.549 -6.502 -2.588 1.00 89.44 172 THR A N 1
ATOM 1367 C CA . THR A 1 172 ? 19.092 -5.249 -1.960 1.00 89.44 172 THR A CA 1
ATOM 1368 C C . THR A 1 172 ? 17.720 -4.822 -2.445 1.00 89.44 172 THR A C 1
ATOM 1370 O O . THR A 1 172 ? 16.879 -4.487 -1.618 1.00 89.44 172 THR A O 1
ATOM 1373 N N . VAL A 1 173 ? 17.440 -4.892 -3.749 1.00 89.81 173 VAL A N 1
ATOM 1374 C CA . VAL A 1 173 ? 16.106 -4.547 -4.271 1.00 89.81 173 VAL A CA 1
ATOM 1375 C C . VAL A 1 173 ? 15.019 -5.414 -3.633 1.00 89.81 173 VAL A C 1
ATOM 1377 O O . VAL A 1 173 ? 13.946 -4.908 -3.320 1.00 89.81 173 VAL A O 1
ATOM 1380 N N . ALA A 1 174 ? 15.301 -6.696 -3.383 1.00 90.06 174 ALA A N 1
ATOM 1381 C CA . ALA A 1 174 ? 14.371 -7.607 -2.719 1.00 90.06 174 ALA A CA 1
ATOM 1382 C C . ALA A 1 174 ? 14.127 -7.286 -1.230 1.00 90.06 174 ALA A C 1
ATOM 1384 O O . ALA A 1 174 ? 13.109 -7.708 -0.688 1.00 90.06 174 ALA A O 1
ATOM 1385 N N . ARG A 1 175 ? 15.031 -6.547 -0.568 1.00 90.75 175 ARG A N 1
ATOM 1386 C CA . ARG A 1 175 ? 14.862 -6.085 0.824 1.00 90.75 175 ARG A CA 1
ATOM 1387 C C . ARG A 1 175 ? 14.019 -4.819 0.940 1.00 90.75 175 ARG A C 1
ATOM 1389 O O . ARG A 1 175 ? 13.600 -4.485 2.042 1.00 90.75 175 ARG A O 1
ATOM 1396 N N . VAL A 1 176 ? 13.782 -4.108 -0.163 1.00 90.12 176 VAL A N 1
ATOM 1397 C CA . VAL A 1 176 ? 12.947 -2.905 -0.147 1.00 90.12 176 VAL A CA 1
ATOM 1398 C C . VAL A 1 176 ? 11.496 -3.309 0.098 1.00 90.12 176 VAL A C 1
ATOM 1400 O O . VAL A 1 176 ? 10.846 -3.890 -0.774 1.00 90.12 176 VAL A O 1
ATOM 1403 N N . PHE A 1 177 ? 10.978 -2.960 1.271 1.00 91.12 177 PHE A N 1
ATOM 1404 C CA . PHE A 1 177 ? 9.591 -3.201 1.638 1.00 91.12 177 PHE A CA 1
ATOM 1405 C C . PHE A 1 177 ? 8.793 -1.891 1.615 1.00 91.12 177 PHE A C 1
ATOM 1407 O O . PHE A 1 177 ? 8.853 -1.091 2.540 1.00 91.12 177 PHE A O 1
ATOM 1414 N N . ASP A 1 178 ? 8.053 -1.668 0.526 1.00 92.75 178 ASP A N 1
ATOM 1415 C CA . ASP A 1 178 ? 7.205 -0.485 0.322 1.00 92.75 178 ASP A CA 1
ATOM 1416 C C . ASP A 1 178 ? 5.824 -0.901 -0.234 1.00 92.75 178 ASP A C 1
ATOM 1418 O O . ASP A 1 178 ? 5.558 -0.788 -1.438 1.00 92.75 178 ASP A O 1
ATOM 1422 N N . PRO A 1 179 ? 4.938 -1.468 0.608 1.00 92.44 179 PRO A N 1
ATOM 1423 C CA . PRO A 1 179 ? 3.644 -1.991 0.167 1.00 92.44 179 PRO A CA 1
ATOM 1424 C C . PRO A 1 179 ? 2.689 -0.898 -0.335 1.00 92.44 179 PRO A C 1
ATOM 1426 O O . PRO A 1 179 ? 1.869 -1.175 -1.219 1.00 92.44 179 PRO A O 1
ATOM 1429 N N . LEU A 1 180 ? 2.801 0.328 0.188 1.00 94.62 180 LEU A N 1
ATOM 1430 C CA . LEU A 1 180 ? 1.938 1.466 -0.152 1.00 94.62 180 LEU A CA 1
ATOM 1431 C C . LEU A 1 180 ? 2.520 2.358 -1.256 1.00 94.62 180 LEU A C 1
ATOM 1433 O O . LEU A 1 180 ? 1.787 3.127 -1.871 1.00 94.62 180 LEU A O 1
ATOM 1437 N N . GLY A 1 181 ? 3.802 2.221 -1.574 1.00 95.12 181 GLY A N 1
ATOM 1438 C CA . GLY A 1 181 ? 4.438 2.959 -2.655 1.00 95.12 181 GLY A CA 1
ATOM 1439 C C . GLY A 1 181 ? 4.957 4.343 -2.255 1.00 95.12 181 GLY A C 1
ATOM 1440 O O . GLY A 1 181 ? 5.099 5.190 -3.136 1.00 95.12 181 GLY A O 1
ATOM 1441 N N . PHE A 1 182 ? 5.245 4.584 -0.973 1.00 94.31 182 PHE A N 1
ATOM 1442 C CA . PHE A 1 182 ? 5.738 5.869 -0.460 1.00 94.31 182 PHE A CA 1
ATOM 1443 C C . PHE A 1 182 ? 7.022 6.329 -1.150 1.00 94.31 182 PHE A C 1
ATOM 1445 O O . PHE A 1 182 ? 7.190 7.510 -1.440 1.00 94.31 182 PHE A O 1
ATOM 1452 N N . ILE A 1 183 ? 7.909 5.384 -1.457 1.00 94.81 183 ILE A N 1
ATOM 1453 C CA . ILE A 1 183 ? 9.220 5.645 -2.055 1.00 94.81 183 ILE A CA 1
ATOM 1454 C C . ILE A 1 183 ? 9.307 5.087 -3.477 1.00 94.81 183 ILE A C 1
ATOM 1456 O O . ILE A 1 183 ? 10.393 4.948 -4.039 1.00 94.81 183 ILE A O 1
ATOM 1460 N N . SER A 1 184 ? 8.167 4.782 -4.104 1.00 94.12 184 SER A N 1
ATOM 1461 C CA . SER A 1 184 ? 8.122 4.237 -5.466 1.00 94.12 184 SER A CA 1
ATOM 1462 C C . SER A 1 184 ? 8.902 5.061 -6.508 1.00 94.12 184 SER A C 1
ATOM 1464 O O . SER A 1 184 ? 9.582 4.435 -7.330 1.00 94.12 184 SER A O 1
ATOM 1466 N N . PRO A 1 185 ? 8.899 6.414 -6.475 1.00 93.88 185 PRO A N 1
ATOM 1467 C CA . PRO A 1 185 ? 9.767 7.232 -7.330 1.00 93.88 185 PRO A CA 1
ATOM 1468 C C . PRO A 1 185 ? 11.269 6.972 -7.138 1.00 93.88 185 PRO A C 1
ATOM 1470 O O . PRO A 1 185 ? 12.045 7.034 -8.086 1.00 93.88 185 PRO A O 1
ATOM 1473 N N . PHE A 1 186 ? 11.718 6.646 -5.930 1.00 95.12 186 PHE A N 1
ATOM 1474 C CA . PHE A 1 186 ? 13.116 6.298 -5.683 1.00 95.12 186 PHE A CA 1
ATOM 1475 C C . PHE A 1 186 ? 13.424 4.860 -6.135 1.00 95.12 186 PHE A C 1
ATOM 1477 O O . PHE A 1 186 ? 14.437 4.587 -6.785 1.00 95.12 186 PHE A O 1
ATOM 1484 N N . VAL A 1 187 ? 12.507 3.929 -5.858 1.00 94.31 187 VAL A N 1
ATOM 1485 C CA . VAL A 1 187 ? 12.658 2.495 -6.160 1.00 94.31 187 VAL A CA 1
ATOM 1486 C C . VAL A 1 187 ? 12.637 2.203 -7.665 1.00 94.31 187 VAL A C 1
ATOM 1488 O O . VAL A 1 187 ? 13.284 1.261 -8.126 1.00 94.31 187 VAL A O 1
ATOM 1491 N N . VAL A 1 188 ? 11.932 2.999 -8.476 1.00 94.81 188 VAL A N 1
ATOM 1492 C CA . VAL A 1 188 ? 11.887 2.775 -9.933 1.00 94.81 188 VAL A CA 1
ATOM 1493 C C . VAL A 1 188 ? 13.269 2.901 -10.587 1.00 94.81 188 VAL A C 1
ATOM 1495 O O . VAL A 1 188 ? 13.560 2.178 -11.540 1.00 94.81 188 VAL A O 1
ATOM 1498 N N . ARG A 1 189 ? 14.163 3.729 -10.026 1.00 95.19 189 ARG A N 1
ATOM 1499 C CA . ARG A 1 189 ? 15.540 3.907 -10.513 1.00 95.19 189 ARG A CA 1
ATOM 1500 C C . ARG A 1 189 ? 16.360 2.628 -10.387 1.00 95.19 189 ARG A C 1
ATOM 1502 O O . ARG A 1 189 ? 16.996 2.220 -11.356 1.00 95.19 189 ARG A O 1
ATOM 1509 N N . VAL A 1 190 ? 16.302 1.957 -9.234 1.00 94.44 190 VAL A N 1
ATOM 1510 C CA . VAL A 1 190 ? 17.028 0.691 -9.043 1.00 94.44 190 VAL A CA 1
ATOM 1511 C C . VAL A 1 190 ? 16.376 -0.459 -9.809 1.00 94.44 190 VAL A C 1
ATOM 1513 O O . VAL A 1 190 ? 17.074 -1.309 -10.354 1.00 94.44 190 VAL A O 1
ATOM 1516 N N . LYS A 1 191 ? 15.045 -0.456 -9.963 1.00 94.56 191 LYS A N 1
ATOM 1517 C CA . LYS A 1 191 ? 14.356 -1.409 -10.849 1.00 94.56 191 LYS A CA 1
ATOM 1518 C C . LYS A 1 191 ? 14.839 -1.262 -12.297 1.00 94.56 191 LYS A C 1
ATOM 1520 O O . LYS A 1 191 ? 15.146 -2.268 -12.935 1.00 94.56 191 LYS A O 1
ATOM 1525 N N . LYS A 1 192 ? 14.958 -0.028 -12.800 1.00 95.00 192 LYS A N 1
ATOM 1526 C CA . LYS A 1 192 ? 15.520 0.252 -14.128 1.00 95.00 192 LYS A CA 1
ATOM 1527 C C . LYS A 1 192 ? 16.965 -0.236 -14.232 1.00 95.00 192 LYS A C 1
ATOM 1529 O O . LYS A 1 192 ? 17.306 -0.907 -15.196 1.00 95.00 192 LYS A O 1
ATOM 1534 N N . LEU A 1 193 ? 17.794 0.040 -13.225 1.00 95.50 193 LEU A N 1
ATOM 1535 C CA . LEU A 1 193 ? 19.173 -0.450 -13.183 1.00 95.50 193 LEU A CA 1
ATOM 1536 C C . LEU A 1 193 ? 19.236 -1.982 -13.278 1.00 95.50 193 LEU A C 1
ATOM 1538 O O . LEU A 1 193 ? 20.027 -2.514 -14.050 1.00 95.50 193 LEU A O 1
ATOM 1542 N N . VAL A 1 194 ? 18.377 -2.697 -12.545 1.00 95.12 194 VAL A N 1
ATOM 1543 C CA . VAL A 1 194 ? 18.264 -4.157 -12.657 1.00 95.12 194 VAL A CA 1
ATOM 1544 C C . VAL A 1 194 ? 17.940 -4.561 -14.094 1.00 95.12 194 VAL A C 1
ATOM 1546 O O . VAL A 1 194 ? 18.611 -5.437 -14.631 1.00 95.12 194 VAL A O 1
ATOM 1549 N N . GLN A 1 195 ? 16.960 -3.918 -14.737 1.00 94.69 195 GLN A N 1
ATOM 1550 C CA . GLN A 1 195 ? 16.616 -4.181 -16.138 1.00 94.69 195 GLN A CA 1
ATOM 1551 C C . GLN A 1 195 ? 17.824 -3.985 -17.076 1.00 94.69 195 GLN A C 1
ATOM 1553 O O . GLN A 1 195 ? 18.113 -4.889 -17.856 1.00 94.69 195 GLN A O 1
ATOM 1558 N N . GLU A 1 196 ? 18.581 -2.892 -16.932 1.00 95.00 196 GLU A N 1
ATOM 1559 C CA . GLU A 1 196 ? 19.795 -2.618 -17.724 1.00 95.00 196 GLU A CA 1
ATOM 1560 C C . GLU A 1 196 ? 20.893 -3.684 -17.505 1.00 95.00 196 GLU A C 1
ATOM 1562 O O . GLU A 1 196 ? 21.549 -4.117 -18.453 1.00 95.00 196 GLU A O 1
ATOM 1567 N N . ILE A 1 197 ? 21.081 -4.154 -16.264 1.00 95.19 197 ILE A N 1
ATOM 1568 C CA . ILE A 1 197 ? 22.023 -5.241 -15.935 1.00 95.19 197 ILE A CA 1
ATOM 1569 C C . ILE A 1 197 ? 21.641 -6.535 -16.674 1.00 95.19 197 ILE A C 1
ATOM 1571 O O . ILE A 1 197 ? 22.516 -7.248 -17.173 1.00 95.19 197 ILE A O 1
ATOM 1575 N N . TRP A 1 198 ? 20.343 -6.850 -16.751 1.00 93.25 198 TRP A N 1
ATOM 1576 C CA . TRP A 1 198 ? 19.846 -8.028 -17.469 1.00 93.25 198 TRP A CA 1
ATOM 1577 C C . TRP A 1 198 ? 20.019 -7.909 -18.980 1.00 93.25 198 TRP A C 1
ATOM 1579 O O . TRP A 1 198 ? 20.462 -8.871 -19.603 1.00 93.25 198 TRP A O 1
ATOM 1589 N N . GLU A 1 199 ? 19.716 -6.748 -19.563 1.00 93.56 199 GLU A N 1
ATOM 1590 C CA . GLU A 1 199 ? 19.887 -6.498 -21.001 1.00 93.56 199 GLU A CA 1
ATOM 1591 C C . GLU A 1 199 ? 21.341 -6.670 -21.453 1.00 93.56 199 GLU A C 1
ATOM 1593 O O . GLU A 1 199 ? 21.593 -7.151 -22.555 1.00 93.56 199 GLU A O 1
ATOM 1598 N N . ARG A 1 200 ? 22.302 -6.317 -20.592 1.00 93.62 200 ARG A N 1
ATOM 1599 C CA . ARG A 1 200 ? 23.738 -6.464 -20.873 1.00 93.62 200 ARG A CA 1
ATOM 1600 C C . ARG A 1 200 ? 24.294 -7.860 -20.615 1.00 93.62 200 ARG A C 1
ATOM 1602 O O . ARG A 1 200 ? 25.481 -8.073 -20.835 1.00 93.62 200 ARG A O 1
ATOM 1609 N N . GLY A 1 201 ? 23.475 -8.791 -20.129 1.00 94.19 201 GLY A N 1
ATOM 1610 C CA . GLY A 1 201 ? 23.911 -10.163 -19.875 1.00 94.19 201 GLY A CA 1
ATOM 1611 C C . GLY A 1 201 ? 24.991 -10.279 -18.797 1.00 94.19 201 GLY A C 1
ATOM 1612 O O . GLY A 1 201 ? 25.817 -11.178 -18.873 1.00 94.19 201 GLY A O 1
ATOM 1613 N N . VAL A 1 202 ? 25.007 -9.381 -17.802 1.00 94.38 202 VAL A N 1
ATOM 1614 C CA . VAL A 1 202 ? 25.991 -9.440 -16.707 1.00 94.38 202 VAL A CA 1
ATOM 1615 C C . VAL A 1 202 ? 25.754 -10.695 -15.858 1.00 94.38 202 VAL A C 1
ATOM 1617 O O . VAL A 1 202 ? 24.610 -10.989 -15.471 1.00 94.38 202 VAL A O 1
ATOM 1620 N N . ASP A 1 203 ? 26.834 -11.411 -15.544 1.00 94.56 203 ASP A N 1
ATOM 1621 C CA . ASP A 1 203 ? 26.810 -12.602 -14.697 1.00 94.56 203 ASP A CA 1
ATOM 1622 C C . ASP A 1 203 ? 26.558 -12.258 -13.223 1.00 94.56 203 ASP A C 1
ATOM 1624 O O . ASP A 1 203 ? 26.742 -11.129 -12.765 1.00 94.56 203 ASP A O 1
ATOM 1628 N N . TRP A 1 204 ? 26.106 -13.252 -12.455 1.00 93.06 204 TRP A N 1
ATOM 1629 C CA . TRP A 1 204 ? 25.659 -13.065 -11.071 1.00 93.06 204 TRP A CA 1
ATOM 1630 C C . TRP A 1 204 ? 26.706 -12.420 -10.164 1.00 93.06 204 TRP A C 1
ATOM 1632 O O . TRP A 1 204 ? 26.376 -11.488 -9.429 1.00 93.06 204 TRP A O 1
ATOM 1642 N N . ASP A 1 205 ? 27.944 -12.903 -10.243 1.00 92.69 205 ASP A N 1
ATOM 1643 C CA . ASP A 1 205 ? 29.032 -12.554 -9.326 1.00 92.69 205 ASP A CA 1
ATOM 1644 C C . ASP A 1 205 ? 30.142 -11.731 -10.009 1.00 92.69 205 ASP A C 1
ATOM 1646 O O . ASP A 1 205 ? 31.138 -11.372 -9.381 1.00 92.69 205 ASP A O 1
ATOM 1650 N N . SER A 1 206 ? 29.970 -11.385 -11.291 1.00 92.38 206 SER A N 1
ATOM 1651 C CA . SER A 1 206 ? 30.892 -10.494 -12.001 1.00 92.38 206 SER A CA 1
ATOM 1652 C C . SER A 1 206 ? 30.735 -9.043 -11.544 1.00 92.38 206 SER A C 1
ATOM 1654 O O . SER A 1 206 ? 29.636 -8.610 -11.178 1.00 92.38 206 SER A O 1
ATOM 1656 N N . LYS A 1 207 ? 31.827 -8.273 -11.621 1.00 93.00 207 LYS A N 1
ATOM 1657 C CA . LYS A 1 207 ? 31.795 -6.827 -11.371 1.00 93.00 207 LYS A CA 1
ATOM 1658 C C . LYS A 1 207 ? 30.880 -6.131 -12.378 1.00 93.00 207 LYS A C 1
ATOM 1660 O O . LYS A 1 207 ? 30.930 -6.418 -13.573 1.00 93.00 207 LYS A O 1
ATOM 1665 N N . LEU A 1 208 ? 30.077 -5.189 -11.890 1.00 94.75 208 LEU A N 1
ATOM 1666 C CA . LEU A 1 208 ? 29.274 -4.325 -12.749 1.00 94.75 208 LEU A CA 1
ATOM 1667 C C . LEU A 1 208 ? 30.181 -3.457 -13.645 1.00 94.75 208 LEU A C 1
ATOM 1669 O O . LEU A 1 208 ? 31.189 -2.942 -13.154 1.00 94.75 208 LEU A O 1
ATOM 1673 N N . PRO A 1 209 ? 29.808 -3.240 -14.921 1.00 95.75 209 PRO A N 1
ATOM 1674 C CA . PRO A 1 209 ? 30.393 -2.192 -15.756 1.00 95.75 209 PRO A CA 1
ATOM 1675 C C . PRO A 1 209 ? 30.362 -0.831 -15.054 1.00 95.75 209 PRO A C 1
ATOM 1677 O O . PRO A 1 209 ? 29.417 -0.543 -14.314 1.00 95.75 209 PRO A O 1
ATOM 1680 N N . ASP A 1 210 ? 31.363 0.015 -15.302 1.00 94.75 210 ASP A N 1
ATOM 1681 C CA . ASP A 1 210 ? 31.558 1.257 -14.542 1.00 94.75 210 ASP A CA 1
ATOM 1682 C C . ASP A 1 210 ? 30.348 2.193 -14.560 1.00 94.75 210 ASP A C 1
ATOM 1684 O O . ASP A 1 210 ? 29.986 2.754 -13.529 1.00 94.75 210 ASP A O 1
ATOM 1688 N N . ASP A 1 211 ? 29.658 2.322 -15.690 1.00 95.88 211 ASP A N 1
ATOM 1689 C CA . ASP A 1 211 ? 28.479 3.178 -15.794 1.00 95.88 211 ASP A CA 1
ATOM 1690 C C . ASP A 1 211 ? 27.290 2.659 -14.960 1.00 95.88 211 ASP A C 1
ATOM 1692 O O . ASP A 1 211 ? 26.558 3.451 -14.361 1.00 95.88 211 ASP A O 1
ATOM 1696 N N . LEU A 1 212 ? 27.116 1.335 -14.864 1.00 95.75 212 LEU A N 1
ATOM 1697 C CA . LEU A 1 212 ? 26.102 0.707 -14.009 1.00 95.75 212 LEU A CA 1
ATOM 1698 C C . LEU A 1 212 ? 26.500 0.775 -12.534 1.00 95.75 212 LEU A C 1
ATOM 1700 O O . LEU A 1 212 ? 25.652 1.031 -11.679 1.00 95.75 212 LEU A O 1
ATOM 1704 N N . ARG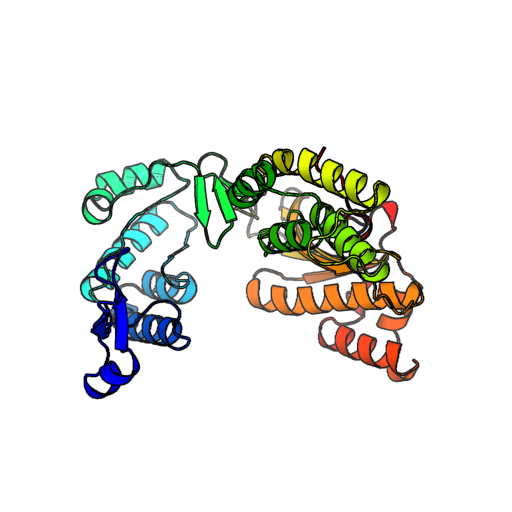 A 1 213 ? 27.792 0.597 -12.243 1.00 94.56 213 ARG A N 1
ATOM 1705 C CA . ARG A 1 213 ? 28.364 0.732 -10.903 1.00 94.56 213 ARG A CA 1
ATOM 1706 C C . ARG A 1 213 ? 28.164 2.144 -10.352 1.00 94.56 213 ARG A C 1
ATOM 1708 O O . ARG A 1 213 ? 27.698 2.277 -9.231 1.00 94.56 213 ARG A O 1
ATOM 1715 N N . ILE A 1 214 ? 28.417 3.186 -11.144 1.00 94.50 214 ILE A N 1
ATOM 1716 C CA . ILE A 1 214 ? 28.211 4.583 -10.726 1.00 94.50 214 ILE A CA 1
ATOM 1717 C C . ILE A 1 214 ? 26.735 4.848 -10.394 1.00 94.50 214 ILE A C 1
ATOM 1719 O O . ILE A 1 214 ? 26.428 5.464 -9.374 1.00 94.50 214 ILE A O 1
ATOM 1723 N N . LYS A 1 215 ? 25.797 4.365 -11.225 1.00 94.75 215 LYS A N 1
ATOM 1724 C CA . LYS A 1 215 ? 24.352 4.483 -10.943 1.00 94.75 215 LYS A CA 1
ATOM 1725 C C . LYS A 1 215 ? 23.960 3.748 -9.660 1.00 94.75 215 LYS A C 1
ATOM 1727 O O . LYS A 1 215 ? 23.143 4.263 -8.898 1.00 94.75 215 LYS A O 1
ATOM 1732 N N . TRP A 1 216 ? 24.522 2.557 -9.451 1.00 94.38 216 TRP A N 1
ATOM 1733 C CA . TRP A 1 216 ? 24.308 1.737 -8.263 1.00 94.38 216 TRP A CA 1
ATOM 1734 C C . TRP A 1 216 ? 24.811 2.434 -7.000 1.00 94.38 216 TRP A C 1
ATOM 1736 O O . TRP A 1 216 ? 24.024 2.675 -6.092 1.00 94.38 216 TRP A O 1
ATOM 1746 N N . GLU A 1 217 ? 26.084 2.825 -6.975 1.00 92.12 217 GLU A N 1
ATOM 1747 C CA . GLU A 1 217 ? 26.720 3.504 -5.843 1.00 92.12 217 GLU A CA 1
ATOM 1748 C C . GLU A 1 217 ? 25.982 4.800 -5.499 1.00 92.12 217 GLU A C 1
ATOM 1750 O O . GLU A 1 217 ? 25.666 5.034 -4.335 1.00 92.12 217 GLU A O 1
ATOM 1755 N N . LYS A 1 218 ? 25.592 5.588 -6.511 1.00 93.06 218 LYS A N 1
ATOM 1756 C CA . LYS A 1 218 ? 24.770 6.785 -6.308 1.00 93.06 218 LYS A CA 1
ATOM 1757 C C . LYS A 1 218 ? 23.436 6.459 -5.630 1.00 93.06 218 LYS A C 1
ATOM 1759 O O . LYS A 1 218 ? 23.068 7.123 -4.669 1.00 93.06 218 LYS A O 1
ATOM 1764 N N . TRP A 1 219 ? 22.716 5.444 -6.111 1.00 94.00 219 TRP A N 1
ATOM 1765 C CA . TRP A 1 219 ? 21.458 5.025 -5.488 1.00 94.00 219 TRP A CA 1
ATOM 1766 C C . TRP A 1 219 ? 21.678 4.586 -4.034 1.00 94.00 219 TRP A C 1
ATOM 1768 O O . TRP A 1 219 ? 20.919 5.000 -3.165 1.00 94.00 219 TRP A O 1
ATOM 1778 N N . CYS A 1 220 ? 22.743 3.828 -3.751 1.00 91.19 220 CYS A N 1
ATOM 1779 C CA . CYS A 1 220 ? 23.103 3.395 -2.399 1.00 91.19 220 CYS A CA 1
ATOM 1780 C C . CYS A 1 220 ? 23.366 4.571 -1.454 1.00 91.19 220 CYS A C 1
ATOM 1782 O O . CYS A 1 220 ? 22.820 4.591 -0.354 1.00 91.19 220 CYS A O 1
ATOM 1784 N N . CYS A 1 221 ? 24.148 5.565 -1.882 1.00 90.19 221 CYS A N 1
ATOM 1785 C CA . CYS A 1 221 ? 24.464 6.745 -1.071 1.00 90.19 221 CYS A CA 1
ATOM 1786 C C . CYS A 1 221 ? 23.220 7.552 -0.676 1.00 90.19 221 CYS A C 1
ATOM 1788 O O . CYS A 1 221 ? 23.181 8.138 0.399 1.00 90.19 221 CYS A O 1
ATOM 1790 N N . GLU A 1 222 ? 22.194 7.563 -1.525 1.00 92.56 222 GLU A N 1
ATOM 1791 C CA . GLU A 1 222 ? 20.943 8.281 -1.279 1.00 92.56 222 GLU A CA 1
ATOM 1792 C C . GLU A 1 222 ? 19.983 7.513 -0.343 1.00 92.56 222 GLU A C 1
ATOM 1794 O O . GLU A 1 222 ? 19.040 8.099 0.183 1.00 92.56 222 GLU A O 1
ATOM 1799 N N . THR A 1 223 ? 20.198 6.210 -0.100 1.00 90.06 223 THR A N 1
ATOM 1800 C CA . THR A 1 223 ? 19.255 5.389 0.690 1.00 90.06 223 THR A CA 1
ATOM 1801 C C . THR A 1 223 ? 19.079 5.859 2.133 1.00 90.06 223 THR A C 1
ATOM 1803 O O . THR A 1 223 ? 17.990 5.700 2.681 1.00 90.06 223 THR A O 1
ATOM 1806 N N . GLY A 1 224 ? 20.106 6.467 2.739 1.00 88.19 224 GLY A N 1
ATOM 1807 C CA . GLY A 1 224 ? 20.035 7.009 4.101 1.00 88.19 224 GLY A CA 1
ATOM 1808 C C . GLY A 1 224 ? 18.946 8.071 4.274 1.00 88.19 224 GLY A C 1
ATOM 1809 O O . GLY A 1 224 ? 18.245 8.057 5.286 1.00 88.19 224 GLY A O 1
ATOM 1810 N N . CYS A 1 225 ? 18.732 8.909 3.254 1.00 90.94 225 CYS A N 1
ATOM 1811 C CA . CYS A 1 225 ? 17.734 9.984 3.246 1.00 90.94 225 CYS A CA 1
ATOM 1812 C C . CYS A 1 225 ? 16.289 9.463 3.293 1.00 90.94 225 CYS A C 1
ATOM 1814 O O . CYS A 1 225 ? 15.372 10.178 3.684 1.00 90.94 225 CYS A O 1
ATOM 1816 N N . LEU A 1 226 ? 16.057 8.193 2.940 1.00 91.12 226 LEU A N 1
ATOM 1817 C CA . LEU A 1 226 ? 14.725 7.593 3.043 1.00 91.12 226 LEU A CA 1
ATOM 1818 C C . LEU A 1 226 ? 14.244 7.466 4.499 1.00 91.12 226 LEU A C 1
ATOM 1820 O O . LEU A 1 226 ? 13.039 7.365 4.730 1.00 91.12 226 LEU A O 1
ATOM 1824 N N . SER A 1 227 ? 15.163 7.510 5.473 1.00 87.62 227 SER A N 1
ATOM 1825 C CA . SER A 1 227 ? 14.841 7.542 6.907 1.00 87.62 227 SER A CA 1
ATOM 1826 C C . SER A 1 227 ? 14.021 8.768 7.305 1.00 87.62 227 SER A C 1
ATOM 1828 O O . SER A 1 227 ? 13.372 8.739 8.352 1.00 87.62 227 SER A O 1
ATOM 1830 N N . ASP A 1 228 ? 14.040 9.822 6.487 1.00 89.00 228 ASP A N 1
ATOM 1831 C CA . ASP A 1 228 ? 13.369 11.101 6.734 1.00 89.00 228 ASP A CA 1
ATOM 1832 C C . ASP A 1 228 ? 11.992 11.183 6.067 1.00 89.00 228 ASP A C 1
ATOM 1834 O O . ASP A 1 228 ? 11.278 12.172 6.218 1.00 89.00 228 ASP A O 1
ATOM 1838 N N . VAL A 1 229 ? 11.569 10.136 5.351 1.00 90.75 229 VAL A N 1
ATOM 1839 C CA . VAL A 1 229 ? 10.217 10.072 4.790 1.00 90.75 229 VAL A CA 1
ATOM 1840 C C . VAL A 1 229 ? 9.210 9.948 5.934 1.00 90.75 229 VAL A C 1
ATOM 1842 O O . VAL A 1 229 ? 9.251 9.007 6.734 1.00 90.75 229 VAL A O 1
ATOM 1845 N N . ARG A 1 230 ? 8.300 10.921 6.010 1.00 91.75 230 ARG A N 1
ATOM 1846 C CA . ARG A 1 230 ? 7.259 11.034 7.036 1.00 91.75 230 ARG A CA 1
ATOM 1847 C C . ARG A 1 230 ? 5.908 11.189 6.350 1.00 91.75 230 ARG A C 1
ATOM 1849 O O . ARG A 1 230 ? 5.665 12.184 5.672 1.00 91.75 230 ARG A O 1
ATOM 1856 N N . ILE A 1 231 ? 5.038 10.195 6.501 1.00 93.25 231 ILE A N 1
ATOM 1857 C CA . ILE A 1 231 ? 3.669 10.217 5.981 1.00 93.25 231 ILE A CA 1
ATOM 1858 C C . ILE A 1 231 ? 2.716 10.229 7.167 1.00 93.25 231 ILE A C 1
ATOM 1860 O O . ILE A 1 231 ? 2.769 9.327 7.993 1.00 93.25 231 ILE A O 1
ATOM 1864 N N . ASN A 1 232 ? 1.834 11.221 7.271 1.00 92.31 232 ASN A N 1
ATOM 1865 C CA . ASN A 1 232 ? 0.865 11.268 8.371 1.00 92.31 232 ASN A CA 1
ATOM 1866 C C . ASN A 1 232 ? 0.037 9.978 8.408 1.00 92.31 232 ASN A C 1
ATOM 1868 O O . ASN A 1 232 ? -0.557 9.602 7.394 1.00 92.31 232 ASN A O 1
ATOM 1872 N N . ARG A 1 233 ? -0.011 9.312 9.569 1.00 91.00 233 ARG A N 1
ATOM 1873 C CA . ARG A 1 233 ? -0.794 8.080 9.733 1.00 91.00 233 ARG A CA 1
ATOM 1874 C C . ARG A 1 233 ? -2.287 8.376 9.610 1.00 91.00 233 ARG A C 1
ATOM 1876 O O . ARG A 1 233 ? -3.013 7.659 8.925 1.00 91.00 233 ARG A O 1
ATOM 1883 N N . CYS A 1 234 ? -2.750 9.426 10.289 1.00 89.44 234 CYS A N 1
ATOM 1884 C CA . CYS A 1 234 ? -4.136 9.863 10.206 1.00 89.44 234 CYS A CA 1
ATOM 1885 C C . CYS A 1 234 ? -4.366 10.649 8.909 1.00 89.44 234 CYS A C 1
ATOM 1887 O O . CYS A 1 234 ? -3.749 11.694 8.683 1.00 89.44 234 CYS A O 1
ATOM 1889 N N . TYR A 1 235 ? -5.286 10.174 8.068 1.00 89.62 235 TYR A N 1
ATOM 1890 C CA . TYR A 1 235 ? -5.668 10.897 6.856 1.00 89.62 235 TYR A CA 1
ATOM 1891 C C . TYR A 1 235 ? -6.381 12.219 7.188 1.00 89.62 235 TYR A C 1
ATOM 1893 O O . TYR A 1 235 ? -6.071 13.253 6.603 1.00 89.62 235 TYR A O 1
ATOM 1901 N N . PHE A 1 236 ? -7.294 12.210 8.159 1.00 86.75 236 PHE A N 1
ATOM 1902 C CA . PHE A 1 236 ? -8.319 13.245 8.311 1.00 86.75 236 PHE A CA 1
ATOM 1903 C C . PHE A 1 236 ? -8.219 13.988 9.649 1.00 86.75 236 PHE A C 1
ATOM 1905 O O . PHE A 1 236 ? -9.093 13.877 10.501 1.00 86.75 236 PHE A O 1
ATOM 1912 N N . SER A 1 237 ? -7.151 14.757 9.849 1.00 71.44 237 SER A N 1
ATOM 1913 C CA . SER A 1 237 ? -6.915 15.480 11.111 1.00 71.44 237 SER A CA 1
ATOM 1914 C C . SER A 1 237 ? -7.886 16.642 11.383 1.00 71.44 237 SER A C 1
ATOM 1916 O O . SER A 1 237 ? -7.989 17.083 12.519 1.00 71.44 237 SER A O 1
ATOM 1918 N N . ASN A 1 238 ? -8.574 17.154 10.360 1.00 69.50 238 ASN A N 1
ATOM 1919 C CA . ASN A 1 238 ? -9.468 18.321 10.420 1.00 69.50 238 ASN A CA 1
ATOM 1920 C C . ASN A 1 238 ? -10.793 18.085 9.667 1.00 69.50 238 ASN A C 1
ATOM 1922 O O . ASN A 1 238 ? -11.382 19.022 9.132 1.00 69.50 238 ASN A O 1
ATOM 1926 N N . TRP A 1 239 ? -11.226 16.828 9.538 1.00 69.88 239 TRP A N 1
ATOM 1927 C CA . TRP A 1 239 ? -12.452 16.518 8.806 1.00 69.88 239 TRP A CA 1
ATOM 1928 C C . TRP A 1 239 ? -13.692 16.864 9.620 1.00 69.88 239 TRP A C 1
ATOM 1930 O O . TRP A 1 239 ? -13.900 16.337 10.711 1.00 69.88 239 TRP A O 1
ATOM 1940 N N . ASP A 1 240 ? -14.527 17.712 9.036 1.00 73.50 240 ASP A N 1
ATOM 1941 C CA . ASP A 1 240 ? -15.885 17.960 9.489 1.00 73.50 240 ASP A CA 1
ATOM 1942 C C . ASP A 1 240 ? -16.819 16.964 8.787 1.00 73.50 240 ASP A C 1
ATOM 1944 O O . ASP A 1 240 ? -16.864 16.909 7.556 1.00 73.50 240 ASP A O 1
ATOM 1948 N N . ARG A 1 241 ? -17.548 16.147 9.559 1.00 68.38 241 ARG A N 1
ATOM 1949 C CA . ARG A 1 241 ? -18.456 15.130 8.993 1.00 68.38 241 ARG A CA 1
ATOM 1950 C C . ARG A 1 241 ? -19.611 15.727 8.216 1.00 68.38 241 ARG A C 1
ATOM 1952 O O . ARG A 1 241 ? -20.152 15.025 7.363 1.00 68.38 241 ARG A O 1
ATOM 1959 N N . ASP A 1 242 ? -19.947 16.980 8.489 1.00 67.69 242 ASP A N 1
ATOM 1960 C CA . ASP A 1 242 ? -21.025 17.686 7.812 1.00 67.69 242 ASP A CA 1
ATOM 1961 C C . ASP A 1 242 ? -20.582 18.235 6.442 1.00 67.69 242 ASP A C 1
ATOM 1963 O O . ASP A 1 242 ? -21.404 18.720 5.662 1.00 67.69 242 ASP A O 1
ATOM 1967 N N . ALA A 1 243 ? -19.289 18.130 6.108 1.00 68.19 243 ALA A N 1
ATOM 1968 C CA . ALA A 1 243 ? -18.741 18.596 4.843 1.00 68.19 243 ALA A CA 1
ATOM 1969 C C . ALA A 1 243 ? -18.963 17.602 3.680 1.00 68.19 243 ALA A C 1
ATOM 1971 O O . ALA A 1 243 ? -19.301 16.436 3.884 1.00 68.19 243 ALA A O 1
ATOM 1972 N N . GLY A 1 244 ? -18.780 18.073 2.435 1.00 69.50 244 GLY A N 1
ATOM 1973 C CA . GLY A 1 244 ? -19.253 17.493 1.156 1.00 69.50 244 GLY A CA 1
ATOM 1974 C C . GLY A 1 244 ? -18.754 16.095 0.734 1.00 69.50 244 GLY A C 1
ATOM 1975 O O . GLY A 1 244 ? -18.823 15.743 -0.444 1.00 69.50 244 GLY A O 1
ATOM 1976 N N . GLY A 1 245 ? -18.289 15.276 1.673 1.00 85.75 245 GLY A N 1
ATOM 1977 C CA . GLY A 1 245 ? -17.769 13.930 1.465 1.00 85.75 245 GLY A CA 1
ATOM 1978 C C . GLY A 1 245 ? -16.309 13.893 1.006 1.00 85.75 245 GLY A C 1
ATOM 1979 O O . GLY A 1 245 ? -15.703 14.902 0.655 1.00 85.75 245 GLY A O 1
ATOM 1980 N N . ILE A 1 246 ? -15.739 12.687 1.013 1.00 92.56 246 ILE A N 1
ATOM 1981 C CA . ILE A 1 246 ? -14.354 12.440 0.598 1.00 92.56 246 ILE A CA 1
ATOM 1982 C C . ILE A 1 246 ? -14.331 11.956 -0.853 1.00 92.56 246 ILE A C 1
ATOM 1984 O O . ILE A 1 246 ? -15.041 11.014 -1.233 1.00 92.56 246 ILE A O 1
ATOM 1988 N N . GLU A 1 247 ? -13.477 12.580 -1.657 1.00 95.50 247 GLU A N 1
ATOM 1989 C CA . GLU A 1 247 ? -13.183 12.205 -3.035 1.00 95.50 247 GLU A CA 1
ATOM 1990 C C . GLU A 1 247 ? -11.855 11.436 -3.111 1.00 95.50 247 GLU A C 1
ATOM 1992 O O . GLU A 1 247 ? -10.903 11.698 -2.374 1.00 95.50 247 GLU A O 1
ATOM 1997 N N . MET A 1 248 ? -11.775 10.484 -4.038 1.00 97.94 248 MET A N 1
ATOM 1998 C CA . MET A 1 248 ? -10.545 9.787 -4.404 1.00 97.94 248 MET A CA 1
ATOM 1999 C C . MET A 1 248 ? -10.068 10.289 -5.764 1.00 97.94 248 MET A C 1
ATOM 2001 O O . MET A 1 248 ? -10.772 10.139 -6.761 1.00 97.94 248 MET A O 1
ATOM 2005 N N . HIS A 1 249 ? -8.862 10.841 -5.821 1.00 98.38 249 HIS A N 1
ATOM 2006 C CA . HIS A 1 249 ? -8.226 11.300 -7.052 1.00 98.38 249 HIS A CA 1
ATOM 2007 C C . HIS A 1 249 ? -7.074 10.366 -7.406 1.00 98.38 249 HIS A C 1
ATOM 2009 O O . HIS A 1 249 ? -6.140 10.211 -6.622 1.00 98.38 249 HIS A O 1
ATOM 2015 N N . ILE A 1 250 ? -7.128 9.744 -8.584 1.00 98.69 250 ILE A N 1
ATOM 2016 C CA . ILE A 1 250 ? -6.088 8.825 -9.053 1.00 98.69 250 ILE A CA 1
ATOM 2017 C C . ILE A 1 250 ? -5.473 9.375 -10.326 1.00 98.69 250 ILE A C 1
ATOM 2019 O O . ILE A 1 250 ? -6.140 9.488 -11.352 1.00 98.69 250 ILE A O 1
ATOM 2023 N N . PHE A 1 251 ? -4.187 9.680 -10.254 1.00 98.50 251 PHE A N 1
ATOM 2024 C CA . PHE A 1 251 ? -3.410 10.216 -11.358 1.00 98.50 251 PHE A CA 1
ATOM 2025 C C . PHE A 1 251 ? -2.595 9.106 -11.992 1.00 98.50 251 PHE A C 1
ATOM 2027 O O . PHE A 1 251 ? -1.880 8.386 -11.295 1.00 98.50 251 PHE A O 1
ATOM 2034 N N . CYS A 1 252 ? -2.728 8.958 -13.304 1.00 98.00 252 CYS A N 1
ATOM 2035 C CA . CYS A 1 252 ? -2.016 7.975 -14.101 1.00 98.00 252 CYS A CA 1
ATOM 2036 C C . CYS A 1 252 ? -0.973 8.691 -14.951 1.00 98.00 252 CYS A C 1
ATOM 2038 O O . CYS A 1 252 ? -1.250 9.754 -15.503 1.00 98.00 252 CYS A O 1
ATOM 2040 N N . ASP A 1 253 ? 0.200 8.087 -15.083 1.00 96.81 253 ASP A N 1
ATOM 2041 C CA . ASP A 1 253 ? 1.248 8.599 -15.957 1.00 96.81 253 ASP A CA 1
ATOM 2042 C C . ASP A 1 253 ? 2.043 7.453 -16.584 1.00 96.81 253 ASP A C 1
ATOM 2044 O O . ASP A 1 253 ? 2.012 6.299 -16.123 1.00 96.81 253 ASP A O 1
ATOM 2048 N N . SER A 1 254 ? 2.733 7.748 -17.681 1.00 95.25 254 SER A N 1
ATOM 2049 C CA . SER A 1 254 ? 3.600 6.815 -18.382 1.00 95.25 254 SER A CA 1
ATOM 2050 C C . SER A 1 254 ? 4.761 7.504 -19.078 1.00 95.25 254 SER A C 1
ATOM 2052 O O . SER A 1 254 ? 4.606 8.451 -19.834 1.00 95.25 254 SER A O 1
ATOM 2054 N N . SER A 1 255 ? 5.937 6.911 -18.929 1.00 93.19 255 SER A N 1
ATOM 2055 C CA . SER A 1 255 ? 7.144 7.260 -19.661 1.00 93.19 255 SER A CA 1
ATOM 2056 C C . SER A 1 255 ? 7.688 6.035 -20.397 1.00 93.19 255 SER A C 1
ATOM 2058 O O . SER A 1 255 ? 7.217 4.906 -20.240 1.00 93.19 255 SER A O 1
ATOM 2060 N N . GLN A 1 256 ? 8.749 6.228 -21.181 1.00 90.38 256 GLN A N 1
ATOM 2061 C CA . GLN A 1 256 ? 9.484 5.109 -21.780 1.00 90.38 256 GLN A CA 1
ATOM 2062 C C . GLN A 1 256 ? 10.212 4.235 -20.744 1.00 90.38 256 GLN A C 1
ATOM 2064 O O . GLN A 1 256 ? 10.694 3.160 -21.090 1.00 90.38 256 GLN A O 1
ATOM 2069 N N . VAL A 1 257 ? 10.317 4.688 -19.491 1.00 91.25 257 VAL A N 1
ATOM 2070 C CA . VAL A 1 257 ? 10.991 3.968 -18.404 1.00 91.25 257 VAL A CA 1
ATOM 2071 C C . VAL A 1 257 ? 9.994 3.165 -17.578 1.00 91.25 257 VAL A C 1
ATOM 2073 O O . VAL A 1 257 ? 10.232 1.995 -17.277 1.00 91.25 257 VAL A O 1
ATOM 2076 N N . ALA A 1 258 ? 8.882 3.782 -17.191 1.00 95.69 258 ALA A N 1
ATOM 2077 C CA . ALA A 1 258 ? 7.903 3.186 -16.299 1.00 95.69 258 ALA A CA 1
ATOM 2078 C C . ALA A 1 258 ? 6.518 3.793 -16.512 1.00 95.69 258 ALA A C 1
ATOM 2080 O O . ALA A 1 258 ? 6.373 4.862 -17.086 1.00 95.69 258 ALA A O 1
ATOM 2081 N N . TYR A 1 259 ? 5.497 3.107 -16.024 1.00 97.00 259 TYR A N 1
ATOM 2082 C CA . TYR A 1 259 ? 4.118 3.578 -16.006 1.00 97.00 259 TYR A CA 1
ATOM 2083 C C . TYR A 1 259 ? 3.475 3.211 -14.675 1.00 97.00 259 TYR A C 1
ATOM 2085 O O . TYR A 1 259 ? 3.887 2.252 -14.008 1.00 97.00 259 TYR A O 1
ATOM 2093 N N . GLY A 1 260 ? 2.466 3.966 -14.262 1.00 97.19 260 GLY A N 1
ATOM 2094 C CA . GLY A 1 260 ? 1.841 3.737 -12.971 1.00 97.19 260 GLY A CA 1
ATOM 2095 C C . GLY A 1 260 ? 0.717 4.699 -12.650 1.00 97.19 260 GLY A C 1
ATOM 2096 O O . GLY A 1 260 ? 0.267 5.465 -13.499 1.00 97.19 260 GLY A O 1
ATOM 2097 N N . ALA A 1 261 ? 0.281 4.629 -11.398 1.00 98.00 261 ALA A N 1
ATOM 2098 C CA . ALA A 1 261 ? -0.703 5.541 -10.854 1.00 98.00 261 ALA A CA 1
ATOM 2099 C C . ALA A 1 261 ? -0.445 5.841 -9.375 1.00 98.00 261 ALA A C 1
ATOM 2101 O O . ALA A 1 261 ? 0.123 5.015 -8.650 1.00 98.00 261 ALA A O 1
ATOM 2102 N N . VAL A 1 262 ? -0.903 7.009 -8.934 1.00 98.12 262 VAL A N 1
ATOM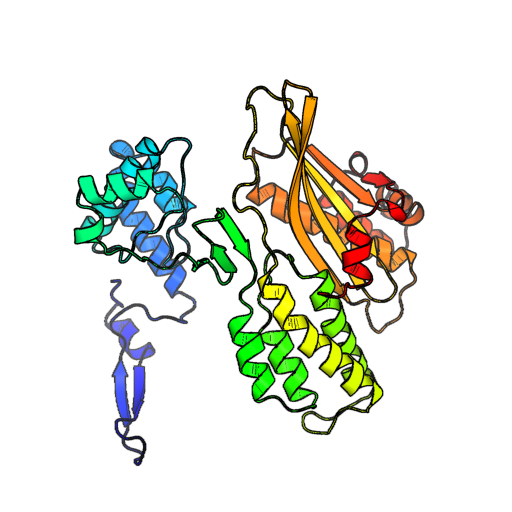 2103 C CA . VAL A 1 262 ? -0.896 7.452 -7.537 1.00 98.12 262 VAL A CA 1
ATOM 2104 C C . VAL A 1 262 ? -2.285 7.933 -7.132 1.00 98.12 262 VAL A C 1
ATOM 2106 O O . VAL A 1 262 ? -2.962 8.615 -7.897 1.00 98.12 262 VAL A O 1
ATOM 2109 N N . ALA A 1 263 ? -2.712 7.549 -5.934 1.00 98.25 263 ALA A N 1
ATOM 2110 C CA . ALA A 1 263 ? -4.010 7.863 -5.363 1.00 98.25 263 ALA A CA 1
ATOM 2111 C C . ALA A 1 263 ? -3.879 8.857 -4.205 1.00 98.25 263 ALA A C 1
ATOM 2113 O O . ALA A 1 263 ? -3.020 8.694 -3.332 1.00 98.25 263 ALA A O 1
ATOM 2114 N N . TYR A 1 264 ? -4.778 9.837 -4.179 1.00 97.62 264 TYR A N 1
ATOM 2115 C CA . TYR A 1 264 ? -4.913 10.830 -3.124 1.00 97.62 264 TYR A CA 1
ATOM 2116 C C . TYR A 1 264 ? -6.364 10.924 -2.659 1.00 97.62 264 TYR A C 1
ATOM 2118 O O . TYR A 1 264 ? -7.285 10.902 -3.477 1.00 97.62 264 TYR A O 1
ATOM 2126 N N . PHE A 1 265 ? -6.567 11.110 -1.359 1.00 96.50 265 PHE A N 1
ATOM 2127 C CA . PHE A 1 265 ? -7.812 11.679 -0.867 1.00 96.50 265 PHE A CA 1
ATOM 2128 C C . PHE A 1 265 ? -7.822 13.177 -1.131 1.00 96.50 265 PHE A C 1
ATOM 2130 O O . PHE A 1 265 ? -6.804 13.845 -0.934 1.00 96.50 265 PHE A O 1
ATOM 2137 N N . ARG A 1 266 ? -8.987 13.686 -1.520 1.00 94.50 266 ARG A N 1
ATOM 2138 C CA . ARG A 1 266 ? -9.328 15.105 -1.514 1.00 94.50 266 ARG A CA 1
ATOM 2139 C C . ARG A 1 266 ? -10.614 15.272 -0.721 1.00 94.50 266 ARG A C 1
ATOM 2141 O O . ARG A 1 266 ? -11.550 14.494 -0.889 1.00 94.50 266 ARG A O 1
ATOM 2148 N N . TRP A 1 267 ? -10.668 16.290 0.116 1.00 92.44 267 TRP A N 1
ATOM 2149 C CA . TRP A 1 267 ? -11.898 16.684 0.781 1.00 92.44 267 TRP A CA 1
ATOM 2150 C C . TRP A 1 267 ? -11.932 18.192 0.977 1.00 92.44 267 TRP A C 1
ATOM 2152 O O . TRP A 1 267 ? -10.904 18.858 0.866 1.00 92.44 267 TRP A O 1
ATOM 2162 N N . GLU A 1 268 ? -13.111 18.721 1.261 1.00 90.06 268 GLU A N 1
ATOM 2163 C CA . GLU A 1 268 ? -13.332 20.144 1.487 1.00 90.06 268 GLU A CA 1
ATOM 2164 C C . GLU A 1 268 ? -14.128 20.298 2.776 1.00 90.06 268 GLU A C 1
ATOM 2166 O O . GLU A 1 268 ? -15.093 19.563 2.968 1.00 90.06 268 GLU A O 1
ATOM 2171 N N . THR A 1 269 ? -13.683 21.164 3.683 1.00 87.12 269 THR A N 1
ATOM 2172 C CA . THR A 1 269 ? -14.364 21.438 4.956 1.00 87.12 269 THR A CA 1
ATOM 2173 C C . THR A 1 269 ? -15.542 22.392 4.749 1.00 87.12 269 THR A C 1
ATOM 2175 O O . THR A 1 269 ? -15.660 23.051 3.716 1.00 87.12 269 THR A O 1
ATOM 2178 N N . THR A 1 270 ? -16.400 22.537 5.759 1.00 86.25 270 THR A N 1
ATOM 2179 C CA . THR A 1 270 ? -17.480 23.543 5.766 1.00 86.25 270 THR A CA 1
ATOM 2180 C C . THR A 1 270 ? -16.961 24.985 5.689 1.00 86.25 270 THR A C 1
ATOM 2182 O O . THR A 1 270 ? -17.670 25.866 5.207 1.00 86.25 270 THR A O 1
ATOM 2185 N N . SER A 1 271 ? -15.707 25.228 6.091 1.00 85.88 271 SER A N 1
ATOM 2186 C CA . SER A 1 271 ? -15.008 26.511 5.929 1.00 85.88 271 SER A CA 1
ATOM 2187 C C . SER A 1 271 ? -14.409 26.737 4.531 1.00 85.88 271 SER A C 1
ATOM 2189 O O . SER A 1 271 ? -13.862 27.809 4.281 1.00 85.88 271 SER A O 1
ATOM 2191 N N . GLY A 1 272 ? -14.507 25.761 3.619 1.00 86.44 272 GLY A N 1
ATOM 2192 C CA . GLY A 1 272 ? -13.932 25.822 2.270 1.00 86.44 272 GLY A CA 1
ATOM 2193 C C . GLY A 1 272 ? -12.443 25.458 2.196 1.00 86.44 272 GLY A C 1
ATOM 2194 O O . GLY A 1 272 ? -11.811 25.650 1.156 1.00 86.44 272 GLY A O 1
ATOM 2195 N N . GLU A 1 273 ? -11.849 24.936 3.274 1.00 89.31 273 GLU A N 1
ATOM 2196 C CA . GLU A 1 273 ? -10.463 24.463 3.251 1.00 89.31 273 GLU A CA 1
ATOM 2197 C C . GLU A 1 273 ? -10.371 23.107 2.550 1.00 89.31 273 GLU A C 1
ATOM 2199 O O . GLU A 1 273 ? -11.094 22.165 2.879 1.00 89.31 273 GLU A O 1
ATOM 2204 N N . VAL A 1 274 ? -9.436 22.981 1.607 1.00 90.62 274 VAL A N 1
ATOM 2205 C CA . VAL A 1 274 ? -9.213 21.732 0.872 1.00 90.62 274 VAL A CA 1
ATOM 2206 C C . VAL A 1 274 ? -8.087 20.934 1.519 1.00 90.62 274 VAL A C 1
ATOM 2208 O O . VAL A 1 274 ? -6.938 21.375 1.573 1.00 90.62 274 VAL A O 1
ATOM 2211 N N . GLY A 1 275 ? -8.403 19.720 1.963 1.00 91.50 275 GLY A N 1
ATOM 2212 C CA . GLY A 1 275 ? -7.426 18.752 2.442 1.00 91.50 275 GLY A CA 1
ATOM 2213 C C . GLY A 1 275 ? -7.041 17.748 1.360 1.00 91.50 275 GLY A C 1
ATOM 2214 O O . GLY A 1 275 ? -7.893 17.253 0.620 1.00 91.50 275 GLY A O 1
ATOM 2215 N N . VAL A 1 276 ? -5.745 17.430 1.272 1.00 93.38 276 VAL A N 1
ATOM 2216 C CA . VAL A 1 276 ? -5.208 16.405 0.364 1.00 93.38 276 VAL A CA 1
ATOM 2217 C C . VAL A 1 276 ? -4.246 15.484 1.110 1.00 93.38 276 VAL A C 1
ATOM 2219 O O . VAL A 1 276 ? -3.388 15.943 1.876 1.00 93.38 276 VAL A O 1
ATOM 2222 N N . ARG A 1 277 ? -4.364 14.170 0.878 1.00 94.38 277 ARG A N 1
ATOM 2223 C CA . ARG A 1 277 ? -3.470 13.156 1.466 1.00 94.38 277 ARG A CA 1
ATOM 2224 C C . ARG A 1 277 ? -3.140 12.044 0.491 1.00 94.38 277 ARG A C 1
ATOM 2226 O O . ARG A 1 277 ? -4.025 11.530 -0.181 1.00 94.38 277 ARG A O 1
ATOM 2233 N N . PHE A 1 278 ? -1.869 11.657 0.449 1.00 95.25 278 PHE A N 1
ATOM 2234 C CA . PHE A 1 278 ? -1.413 10.476 -0.282 1.00 95.25 278 PHE A CA 1
ATOM 2235 C C . PHE A 1 278 ? -2.046 9.211 0.301 1.00 95.25 278 PHE A C 1
ATOM 2237 O O . PHE A 1 278 ? -2.091 9.066 1.518 1.00 95.25 278 PHE A O 1
ATOM 2244 N N . VAL A 1 279 ? -2.469 8.284 -0.556 1.00 96.25 279 VAL A N 1
ATOM 2245 C CA . VAL A 1 279 ? -3.040 6.992 -0.145 1.00 96.25 279 VAL A CA 1
ATOM 2246 C C . VAL A 1 279 ? -2.128 5.841 -0.548 1.00 96.25 279 VAL A C 1
ATOM 2248 O O . VAL A 1 279 ? -1.672 5.081 0.302 1.00 96.25 279 VAL A O 1
ATOM 2251 N N . MET A 1 280 ? -1.871 5.695 -1.848 1.00 96.81 280 MET A N 1
ATOM 2252 C CA . MET A 1 280 ? -1.083 4.589 -2.389 1.00 96.81 280 MET A CA 1
ATOM 2253 C C . MET A 1 280 ? -0.552 4.934 -3.783 1.00 96.81 280 MET A C 1
ATOM 2255 O O . MET A 1 280 ? -1.252 5.557 -4.579 1.00 96.81 280 MET A O 1
ATOM 2259 N N . ALA A 1 281 ? 0.645 4.456 -4.118 1.00 97.38 281 ALA A N 1
ATOM 2260 C CA . ALA A 1 281 ? 1.194 4.488 -5.470 1.00 97.38 281 ALA A CA 1
ATOM 2261 C C . ALA A 1 281 ? 1.582 3.088 -5.950 1.00 97.38 281 ALA A C 1
ATOM 2263 O O . ALA A 1 281 ? 2.007 2.223 -5.179 1.00 97.38 281 ALA A O 1
ATOM 2264 N N . LYS A 1 282 ? 1.450 2.856 -7.257 1.00 96.62 282 LYS A N 1
ATOM 2265 C CA . LYS A 1 282 ? 1.885 1.621 -7.915 1.00 96.62 282 LYS A CA 1
ATOM 2266 C C . LYS A 1 282 ? 2.557 1.945 -9.238 1.00 96.62 282 LYS A C 1
ATOM 2268 O O . LYS A 1 282 ? 1.948 2.553 -10.111 1.00 96.62 282 LYS A O 1
ATOM 2273 N N . SER A 1 283 ? 3.789 1.469 -9.407 1.00 95.06 283 SER A N 1
ATOM 2274 C CA . SER A 1 283 ? 4.560 1.608 -10.645 1.00 95.06 283 SER A CA 1
ATOM 2275 C C . SER A 1 283 ? 5.028 0.265 -11.195 1.00 95.06 283 SER A C 1
ATOM 2277 O O . SER A 1 283 ? 5.239 -0.711 -10.465 1.00 95.06 283 SER A O 1
ATOM 2279 N N . ARG A 1 284 ? 5.203 0.222 -12.515 1.00 95.06 284 ARG A N 1
ATOM 2280 C CA . ARG A 1 284 ? 5.767 -0.898 -13.269 1.00 95.06 284 ARG A CA 1
ATOM 2281 C C . ARG A 1 284 ? 6.782 -0.362 -14.269 1.00 95.06 284 ARG A C 1
ATOM 2283 O O . ARG A 1 284 ? 6.578 0.704 -14.837 1.00 95.06 284 ARG A O 1
ATOM 2290 N N . LEU A 1 285 ? 7.855 -1.114 -14.508 1.00 94.81 285 LEU A N 1
ATOM 2291 C CA . LEU A 1 285 ? 8.778 -0.785 -15.593 1.00 94.81 285 LEU A CA 1
ATOM 2292 C C . LEU A 1 285 ? 8.109 -1.004 -16.949 1.00 94.81 285 LEU A C 1
ATOM 2294 O O . LEU A 1 285 ? 7.316 -1.939 -17.123 1.00 94.81 285 LEU A O 1
ATOM 2298 N N . ALA A 1 286 ? 8.476 -0.168 -17.915 1.00 93.69 286 ALA A N 1
ATOM 2299 C CA . ALA A 1 286 ? 8.127 -0.379 -19.305 1.00 93.69 286 ALA A CA 1
ATOM 2300 C C . ALA A 1 286 ? 8.694 -1.734 -19.785 1.00 93.69 286 ALA A C 1
ATOM 2302 O O . ALA A 1 286 ? 9.812 -2.115 -19.411 1.00 93.69 286 ALA A O 1
ATOM 2303 N N . PRO A 1 287 ? 7.937 -2.509 -20.584 1.00 91.06 287 PRO A N 1
ATOM 2304 C CA . PRO A 1 287 ? 8.425 -3.783 -21.094 1.00 91.06 287 PRO A CA 1
ATOM 2305 C C . PRO A 1 287 ? 9.628 -3.596 -22.024 1.00 91.06 287 PRO A C 1
ATOM 2307 O O . PRO A 1 287 ? 9.653 -2.666 -22.826 1.00 91.06 287 PRO A O 1
ATOM 2310 N N . LEU A 1 288 ? 10.559 -4.555 -21.998 1.00 87.31 288 LEU A N 1
ATOM 2311 C CA . LEU A 1 288 ? 11.700 -4.607 -22.927 1.00 87.31 288 LEU A CA 1
ATOM 2312 C C . LEU A 1 288 ? 11.249 -4.620 -24.394 1.00 87.31 288 LEU A C 1
ATOM 2314 O O . LEU A 1 288 ? 11.850 -3.998 -25.270 1.00 87.31 288 LEU A O 1
ATOM 2318 N N . LYS A 1 289 ? 10.137 -5.314 -24.671 1.00 88.62 289 LYS A N 1
ATOM 2319 C CA . LYS A 1 289 ? 9.474 -5.236 -25.970 1.00 88.62 289 LYS A CA 1
ATOM 2320 C C . LYS A 1 289 ? 8.833 -3.857 -26.108 1.00 88.62 289 LYS A C 1
ATOM 2322 O O . LYS A 1 289 ? 7.778 -3.610 -25.525 1.00 88.62 289 LYS A O 1
ATOM 2327 N N . LYS A 1 290 ? 9.462 -3.000 -26.917 1.00 86.25 290 LYS A N 1
ATOM 2328 C CA . LYS A 1 290 ? 9.039 -1.613 -27.139 1.00 86.25 290 LYS A CA 1
ATOM 2329 C C . LYS A 1 290 ? 7.554 -1.528 -27.495 1.00 86.25 290 LYS A C 1
ATOM 2331 O O . LYS A 1 290 ? 7.094 -2.086 -28.493 1.00 86.25 290 LYS A O 1
ATOM 2336 N N . LEU A 1 291 ? 6.821 -0.800 -26.663 1.00 91.06 291 LEU A N 1
ATOM 2337 C CA . LEU A 1 291 ? 5.462 -0.351 -26.928 1.00 91.06 291 LEU A CA 1
ATOM 2338 C C . LEU A 1 291 ? 5.505 1.118 -27.353 1.00 91.06 291 LEU A C 1
ATOM 2340 O O . LEU A 1 291 ? 6.430 1.846 -26.999 1.00 91.06 291 LEU A O 1
ATOM 2344 N N . SER A 1 292 ? 4.507 1.551 -28.122 1.00 94.06 292 SER A N 1
ATOM 2345 C CA . SER A 1 292 ? 4.327 2.977 -28.393 1.00 94.06 292 SER A CA 1
ATOM 2346 C C . SER A 1 292 ? 3.931 3.708 -27.109 1.00 94.06 292 SER A C 1
ATOM 2348 O O . SER A 1 292 ? 3.299 3.113 -26.234 1.00 94.06 292 SER A O 1
ATOM 2350 N N . LEU A 1 293 ? 4.257 4.998 -27.019 1.00 94.19 293 LEU A N 1
ATOM 2351 C CA . LEU A 1 293 ? 3.916 5.816 -25.854 1.00 94.19 293 LEU A CA 1
ATOM 2352 C C . LEU A 1 293 ? 2.404 5.791 -25.532 1.00 94.19 293 LEU A C 1
ATOM 2354 O O . LEU A 1 293 ? 2.083 5.442 -24.401 1.00 94.19 293 LEU A O 1
ATOM 2358 N N . PRO A 1 294 ? 1.476 5.915 -26.509 1.00 95.56 294 PRO A N 1
ATOM 2359 C CA . PRO A 1 294 ? 0.042 5.766 -26.235 1.00 95.56 294 PRO A CA 1
ATOM 2360 C C . PRO A 1 294 ? -0.356 4.426 -25.609 1.00 95.56 294 PRO A C 1
ATOM 2362 O O . PRO A 1 294 ? -1.254 4.340 -24.775 1.00 95.56 294 PRO A O 1
ATOM 2365 N N . ARG A 1 295 ? 0.324 3.335 -25.984 1.00 96.25 295 ARG A N 1
ATOM 2366 C CA . ARG A 1 295 ? 0.072 2.023 -25.374 1.00 96.25 295 ARG A CA 1
ATOM 2367 C C . ARG A 1 295 ? 0.609 1.945 -23.951 1.00 96.25 295 ARG A C 1
ATOM 2369 O O . ARG A 1 295 ? 0.032 1.205 -23.165 1.00 96.25 295 ARG A O 1
ATOM 2376 N N . LEU A 1 296 ? 1.701 2.641 -23.634 1.00 96.69 296 LEU A N 1
ATOM 2377 C CA . LEU A 1 296 ? 2.204 2.740 -22.264 1.00 96.69 296 LEU A CA 1
ATOM 2378 C C . LEU A 1 296 ? 1.253 3.579 -21.410 1.00 96.69 296 LEU A C 1
ATOM 2380 O O . LEU A 1 296 ? 0.852 3.096 -20.360 1.00 96.69 296 LEU A O 1
ATOM 2384 N N . GLU A 1 297 ? 0.796 4.727 -21.911 1.00 97.31 297 GLU A N 1
ATOM 2385 C CA . GLU A 1 297 ? -0.210 5.583 -21.259 1.00 97.31 297 GLU A CA 1
ATOM 2386 C C . GLU A 1 297 ? -1.485 4.801 -20.913 1.00 97.31 297 GLU A C 1
ATOM 2388 O O . GLU A 1 297 ? -1.954 4.837 -19.774 1.00 97.31 297 GLU A O 1
ATOM 2393 N N . LEU A 1 298 ? -1.984 3.978 -21.845 1.00 97.94 298 LEU A N 1
ATOM 2394 C CA . LEU A 1 298 ? -3.115 3.077 -21.589 1.00 97.94 298 LEU A CA 1
ATOM 2395 C C . LEU A 1 298 ? -2.813 2.025 -20.508 1.00 97.94 298 LEU A C 1
ATOM 2397 O O . LEU A 1 298 ? -3.689 1.652 -19.729 1.00 97.94 298 LEU A O 1
ATOM 2401 N N . MET A 1 299 ? -1.575 1.532 -20.436 1.00 97.88 299 MET A N 1
ATOM 2402 C CA . MET A 1 299 ? -1.157 0.613 -19.374 1.00 97.88 299 MET A CA 1
ATOM 2403 C C . MET A 1 299 ? -1.060 1.324 -18.016 1.00 97.88 299 MET A C 1
ATOM 2405 O O . MET A 1 299 ? -1.428 0.719 -17.009 1.00 97.88 299 MET A O 1
ATOM 2409 N N . GLY A 1 300 ? -0.620 2.585 -17.973 1.00 97.50 300 GLY A N 1
ATOM 2410 C CA . GLY A 1 300 ? -0.681 3.441 -16.783 1.00 97.50 300 GLY A CA 1
ATOM 2411 C C . GLY A 1 300 ? -2.117 3.616 -16.289 1.00 97.50 300 GLY A C 1
ATOM 2412 O O . GLY A 1 300 ? -2.408 3.324 -15.127 1.00 97.50 300 GLY A O 1
ATOM 2413 N N . ALA A 1 301 ? -3.038 3.955 -17.194 1.00 98.31 301 ALA A N 1
ATOM 2414 C CA . ALA A 1 301 ? -4.467 4.050 -16.895 1.00 98.31 301 ALA A CA 1
ATOM 2415 C C . ALA A 1 301 ? -5.047 2.728 -16.361 1.00 98.31 301 ALA A C 1
ATOM 2417 O O . ALA A 1 301 ? -5.775 2.720 -15.369 1.00 98.31 301 ALA A O 1
ATOM 2418 N N . LEU A 1 302 ? -4.662 1.584 -16.938 1.00 98.44 302 LEU A N 1
ATOM 2419 C CA . LEU A 1 302 ? -5.070 0.270 -16.435 1.00 98.44 302 LEU A CA 1
ATOM 2420 C C . LEU A 1 302 ? -4.573 0.003 -15.004 1.00 98.44 302 LEU A C 1
ATOM 2422 O O . LEU A 1 302 ? -5.302 -0.586 -14.202 1.00 98.44 302 LEU A O 1
ATOM 2426 N N . VAL A 1 303 ? -3.346 0.419 -14.663 1.00 98.25 303 VAL A N 1
ATOM 2427 C CA . VAL A 1 303 ? -2.841 0.338 -13.280 1.00 98.25 303 VAL A CA 1
ATOM 2428 C C . VAL A 1 303 ? -3.705 1.194 -12.356 1.00 98.25 303 VAL A C 1
ATOM 2430 O O . VAL A 1 303 ? -4.110 0.698 -11.306 1.00 98.25 303 VAL A O 1
ATOM 2433 N N . GLY A 1 304 ? -4.038 2.424 -12.755 1.00 98.31 304 GLY A N 1
ATOM 2434 C CA . GLY A 1 304 ? -4.929 3.305 -11.996 1.00 98.31 304 GLY A CA 1
ATOM 2435 C C . GLY A 1 304 ? -6.323 2.716 -11.783 1.00 98.31 304 GLY A C 1
ATOM 2436 O O . GLY A 1 304 ? -6.822 2.701 -10.661 1.00 98.31 304 GLY A O 1
ATOM 2437 N N . ALA A 1 305 ? -6.928 2.145 -12.824 1.00 98.44 305 ALA A N 1
ATOM 2438 C CA . ALA A 1 305 ? -8.241 1.505 -12.744 1.00 98.44 305 ALA A CA 1
ATOM 2439 C C . ALA A 1 305 ? -8.242 0.308 -11.771 1.00 98.44 305 ALA A C 1
ATOM 2441 O O . ALA A 1 305 ? -9.134 0.166 -10.932 1.00 98.44 305 ALA A O 1
ATOM 2442 N N . LYS A 1 306 ? -7.196 -0.528 -11.818 1.00 98.31 306 LYS A N 1
ATOM 2443 C CA . LYS A 1 306 ? -7.021 -1.650 -10.878 1.00 98.31 306 LYS A CA 1
ATOM 2444 C C . LYS A 1 306 ? -6.733 -1.179 -9.454 1.00 98.31 306 LYS A C 1
ATOM 2446 O O . LYS A 1 306 ? -7.193 -1.815 -8.506 1.00 98.31 306 LYS A O 1
ATOM 2451 N N . LEU A 1 307 ? -6.001 -0.075 -9.301 1.00 98.00 307 LEU A N 1
ATOM 2452 C CA . LEU A 1 307 ? -5.774 0.564 -8.009 1.00 98.00 307 LEU A CA 1
ATOM 2453 C C . LEU A 1 307 ? -7.104 1.030 -7.405 1.00 98.00 307 LEU A C 1
ATOM 2455 O O . LEU A 1 307 ? -7.387 0.687 -6.261 1.00 98.00 307 LEU A O 1
ATOM 2459 N N . TRP A 1 308 ? -7.967 1.695 -8.181 1.00 98.00 308 TRP A N 1
ATOM 2460 C CA . TRP A 1 308 ? -9.315 2.046 -7.726 1.00 98.00 308 TRP A CA 1
ATOM 2461 C C . TRP A 1 308 ? -10.131 0.821 -7.324 1.00 98.00 308 TRP A C 1
ATOM 2463 O O . TRP A 1 308 ? -10.716 0.806 -6.245 1.00 98.00 308 TRP A O 1
ATOM 2473 N N . LYS A 1 309 ? -10.142 -0.235 -8.147 1.00 97.38 309 LYS A N 1
ATOM 2474 C CA . LYS A 1 309 ? -10.875 -1.468 -7.828 1.00 97.38 309 LYS A CA 1
ATOM 2475 C C . LYS A 1 309 ? -10.497 -2.010 -6.447 1.00 97.38 309 LYS A C 1
ATOM 2477 O O . LYS A 1 309 ? -11.377 -2.406 -5.693 1.00 97.38 309 LYS A O 1
ATOM 2482 N N . HIS A 1 310 ? -9.215 -1.972 -6.089 1.00 96.75 310 HIS A N 1
ATOM 2483 C CA . HIS A 1 310 ? -8.760 -2.332 -4.748 1.00 96.75 310 HIS A CA 1
ATOM 2484 C C . HIS A 1 310 ? -9.213 -1.321 -3.678 1.00 96.75 310 HIS A C 1
ATOM 2486 O O . HIS A 1 310 ? -9.845 -1.708 -2.696 1.00 96.75 310 HIS A O 1
ATOM 2492 N N . LEU A 1 311 ? -8.940 -0.028 -3.880 1.00 97.00 311 LEU A N 1
ATOM 2493 C CA . LEU A 1 311 ? -9.223 1.024 -2.896 1.00 97.00 311 LEU A CA 1
ATOM 2494 C C . LEU A 1 311 ? -10.724 1.223 -2.633 1.00 97.00 311 LEU A C 1
ATOM 2496 O O . LEU A 1 311 ? -11.099 1.561 -1.518 1.00 97.00 311 LEU A O 1
ATOM 2500 N N . SER A 1 312 ? -11.584 0.968 -3.620 1.00 96.12 312 SER A N 1
ATOM 2501 C CA . SER A 1 312 ? -13.045 1.051 -3.489 1.00 96.12 312 SER A CA 1
ATOM 2502 C C . SER A 1 312 ? -13.626 0.009 -2.528 1.00 96.12 312 SER A C 1
ATOM 2504 O O . SER A 1 312 ? -14.667 0.242 -1.916 1.00 96.12 312 SER A O 1
ATOM 2506 N N . VAL A 1 313 ? -12.939 -1.129 -2.370 1.00 95.06 313 VAL A N 1
ATOM 2507 C CA . VAL A 1 313 ? -13.292 -2.165 -1.393 1.00 95.06 313 VAL A CA 1
ATOM 2508 C C . VAL A 1 313 ? -12.759 -1.792 -0.012 1.00 95.06 313 VAL A C 1
ATOM 2510 O O . VAL A 1 313 ? -13.493 -1.902 0.963 1.00 95.06 313 VAL A O 1
ATOM 2513 N N . VAL A 1 31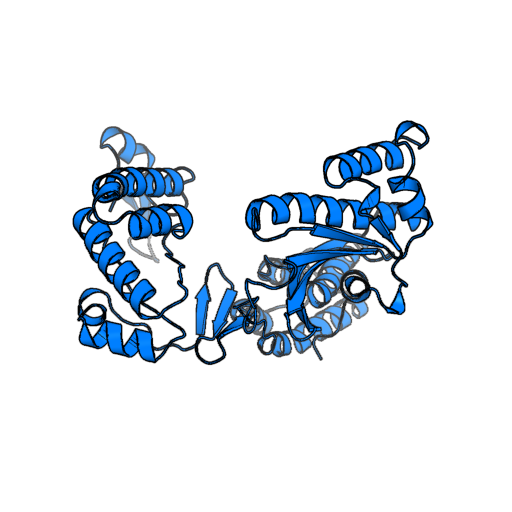4 ? -11.506 -1.327 0.065 1.00 93.00 314 VAL A N 1
ATOM 2514 C CA . VAL A 1 314 ? -10.848 -0.951 1.331 1.00 93.00 314 VAL A CA 1
ATOM 2515 C C . VAL A 1 314 ? -11.537 0.246 1.988 1.00 93.00 314 VAL A C 1
ATOM 2517 O O . VAL A 1 314 ? -11.849 0.208 3.170 1.00 93.00 314 VAL A O 1
ATOM 2520 N N . PHE A 1 315 ? -11.820 1.293 1.214 1.00 93.25 315 PHE A N 1
ATOM 2521 C CA . PHE A 1 315 ? -12.443 2.533 1.682 1.00 93.25 315 PHE A CA 1
ATOM 2522 C C . PHE A 1 315 ? -13.929 2.602 1.325 1.00 93.25 315 PHE A C 1
ATOM 2524 O O . PHE A 1 315 ? -14.473 3.673 1.026 1.00 93.25 315 PHE A O 1
ATOM 2531 N N . LYS A 1 316 ? -14.592 1.441 1.337 1.00 87.94 316 LYS A N 1
ATOM 2532 C CA . LYS A 1 316 ? -16.032 1.339 1.113 1.00 87.94 316 LYS A CA 1
ATOM 2533 C C . LYS A 1 316 ? -16.768 2.259 2.093 1.00 87.94 316 LYS A C 1
ATOM 2535 O O . LYS A 1 316 ? -16.385 2.378 3.251 1.00 87.94 316 LYS A O 1
ATOM 2540 N N . SER A 1 317 ? -17.819 2.925 1.618 1.00 86.12 317 SER A N 1
ATOM 2541 C CA . SER A 1 317 ? -18.648 3.886 2.375 1.00 86.12 317 SER A CA 1
ATOM 2542 C C . SER A 1 317 ? -17.990 5.235 2.705 1.00 86.12 317 SER A C 1
ATOM 2544 O O . SER A 1 317 ? -18.721 6.226 2.813 1.00 86.12 317 SER A O 1
ATOM 2546 N N . LEU A 1 318 ? -16.656 5.294 2.797 1.00 89.88 318 LEU A N 1
ATOM 2547 C CA . LEU A 1 318 ? -15.890 6.519 3.041 1.00 89.88 318 LEU A CA 1
ATOM 2548 C C . LEU A 1 318 ? -15.818 7.400 1.786 1.00 89.88 318 LEU A C 1
ATOM 2550 O O . LEU A 1 318 ? -16.202 8.567 1.817 1.00 89.88 318 LEU A O 1
ATOM 2554 N N . VAL A 1 319 ? -15.363 6.829 0.667 1.00 93.19 319 VAL A N 1
ATOM 2555 C CA . VAL A 1 319 ? -15.213 7.562 -0.597 1.00 93.19 319 VAL A CA 1
ATOM 2556 C C . VAL A 1 319 ? -16.563 7.686 -1.294 1.00 93.19 319 VAL A C 1
ATOM 2558 O O . VAL A 1 319 ? -17.189 6.681 -1.635 1.00 93.19 319 VAL A O 1
ATOM 2561 N N . LYS A 1 320 ? -17.003 8.920 -1.552 1.00 92.12 320 LYS A N 1
ATOM 2562 C CA . LYS A 1 320 ? -18.267 9.207 -2.254 1.00 92.12 320 LYS A CA 1
ATOM 2563 C C . LYS A 1 320 ? -18.094 9.326 -3.762 1.00 92.12 320 LYS A C 1
ATOM 2565 O O . LYS A 1 320 ? -19.027 9.055 -4.516 1.00 92.12 320 LYS A O 1
ATOM 2570 N N . ARG A 1 321 ? -16.901 9.715 -4.211 1.00 94.31 321 ARG A N 1
ATOM 2571 C CA . ARG A 1 321 ? -16.604 9.943 -5.624 1.00 94.31 321 ARG A CA 1
ATOM 2572 C C . ARG A 1 321 ? -15.168 9.570 -5.950 1.00 94.31 321 ARG A C 1
ATOM 2574 O O . ARG A 1 321 ? -14.266 9.827 -5.163 1.00 94.31 321 ARG A O 1
ATOM 2581 N N . VAL A 1 322 ? -14.968 9.015 -7.142 1.00 97.62 322 VAL A N 1
ATOM 2582 C CA . VAL A 1 322 ? -13.646 8.814 -7.742 1.00 97.62 322 VAL A CA 1
ATOM 2583 C C . VAL A 1 322 ? -13.475 9.719 -8.959 1.00 97.62 322 VAL A C 1
ATOM 2585 O O . VAL A 1 322 ? -14.425 9.940 -9.717 1.00 97.62 322 VAL A O 1
ATOM 2588 N N . VAL A 1 323 ? -12.262 10.232 -9.137 1.00 98.31 323 VAL A N 1
ATOM 2589 C CA . VAL A 1 323 ? -11.834 11.029 -10.282 1.00 98.31 323 VAL A CA 1
ATOM 2590 C C . VAL A 1 323 ? -10.513 10.460 -10.794 1.00 98.31 323 VAL A C 1
ATOM 2592 O O . VAL A 1 323 ? -9.533 10.382 -10.053 1.00 98.31 323 VAL A O 1
ATOM 2595 N N . MET A 1 324 ? -10.498 10.036 -12.054 1.00 98.62 324 MET A N 1
ATOM 2596 C CA . MET A 1 324 ? -9.328 9.472 -12.721 1.00 98.62 324 MET A CA 1
ATOM 2597 C C . MET A 1 324 ? -8.708 10.519 -13.641 1.00 98.62 324 MET A C 1
ATOM 2599 O O . MET A 1 324 ? -9.415 11.141 -14.435 1.00 98.62 324 MET A O 1
ATOM 2603 N N . TRP A 1 325 ? -7.392 10.675 -13.570 1.00 98.44 325 TRP A N 1
ATOM 2604 C CA . TRP A 1 325 ? -6.645 11.674 -14.323 1.00 98.44 325 TRP A CA 1
ATOM 2605 C C . TRP A 1 325 ? -5.585 11.023 -15.206 1.00 98.44 325 TRP A C 1
ATOM 2607 O O . TRP A 1 325 ? -4.890 10.096 -14.784 1.00 98.44 325 TRP A O 1
ATOM 2617 N N . THR A 1 326 ? -5.448 11.537 -16.424 1.00 97.44 326 THR A N 1
ATOM 2618 C CA . THR A 1 326 ? -4.350 11.241 -17.350 1.00 97.44 326 THR A CA 1
ATOM 2619 C C . THR A 1 326 ? -4.011 12.504 -18.136 1.00 97.44 326 THR A C 1
ATOM 2621 O O . THR A 1 326 ? -4.887 13.323 -18.397 1.00 97.44 326 THR A O 1
ATOM 2624 N N . ASP A 1 327 ? -2.755 12.664 -18.518 1.00 95.62 327 ASP A N 1
ATOM 2625 C CA . ASP A 1 327 ? -2.261 13.732 -19.393 1.00 95.62 327 ASP A CA 1
ATOM 2626 C C . ASP A 1 327 ? -2.271 13.353 -20.882 1.00 95.62 327 ASP A C 1
ATOM 2628 O O . ASP A 1 327 ? -1.915 14.154 -21.742 1.00 95.62 327 ASP A O 1
ATOM 2632 N N . SER A 1 328 ? -2.722 12.139 -21.208 1.00 96.19 328 SER A N 1
ATOM 2633 C CA . SER A 1 328 ? -2.836 11.662 -22.581 1.00 96.19 328 SER A CA 1
ATOM 2634 C C . SER A 1 328 ? -4.262 11.788 -23.097 1.00 96.19 328 SER A C 1
ATOM 2636 O O . SER A 1 328 ? -5.145 10.994 -22.759 1.00 96.19 328 SER A O 1
ATOM 2638 N N . GLU A 1 329 ? -4.481 12.746 -23.996 1.00 95.94 329 GLU A N 1
ATOM 2639 C CA . GLU A 1 329 ? -5.752 12.890 -24.713 1.00 95.94 329 GLU A CA 1
ATOM 2640 C C . GLU A 1 329 ? -6.072 11.661 -25.577 1.00 95.94 329 GLU A C 1
ATOM 2642 O O . GLU A 1 329 ? -7.234 11.276 -25.701 1.00 95.94 329 GLU A O 1
ATOM 2647 N N . ILE A 1 330 ? -5.048 10.993 -26.128 1.00 95.94 330 ILE A N 1
ATOM 2648 C CA . ILE A 1 330 ? -5.218 9.764 -26.918 1.00 95.94 330 ILE A CA 1
ATOM 2649 C C . ILE A 1 330 ? -5.747 8.638 -26.027 1.00 95.94 330 ILE A C 1
ATOM 2651 O O . ILE A 1 330 ? -6.718 7.967 -26.381 1.00 95.94 330 ILE A O 1
ATOM 2655 N N . CYS A 1 331 ? -5.123 8.437 -24.864 1.00 96.38 331 CYS A N 1
ATOM 2656 C CA . CYS A 1 331 ? -5.560 7.451 -23.883 1.00 96.38 331 CYS A CA 1
ATOM 2657 C C . CYS A 1 331 ? -6.984 7.755 -23.404 1.00 96.38 331 CYS A C 1
ATOM 2659 O O . CYS A 1 331 ? -7.839 6.868 -23.386 1.00 96.38 331 CYS A O 1
ATOM 2661 N N . LEU A 1 332 ? -7.262 9.025 -23.093 1.00 97.12 332 LEU A N 1
ATOM 2662 C CA . LEU A 1 332 ? -8.578 9.481 -22.665 1.00 97.12 332 LEU A CA 1
ATOM 2663 C C . LEU A 1 332 ? -9.650 9.212 -23.729 1.00 97.12 332 LEU A C 1
ATOM 2665 O O . LEU A 1 332 ? -10.728 8.720 -23.396 1.00 97.12 332 LEU A O 1
ATOM 2669 N N . HIS A 1 333 ? -9.349 9.480 -25.001 1.00 97.00 333 HIS A N 1
ATOM 2670 C CA . HIS A 1 333 ? -10.244 9.177 -26.112 1.00 97.00 333 HIS A CA 1
ATOM 2671 C C . HIS A 1 333 ? -10.517 7.672 -26.216 1.00 97.00 333 HIS A C 1
ATOM 2673 O O . HIS A 1 333 ? -11.674 7.264 -26.276 1.00 97.00 333 HIS A O 1
ATOM 2679 N N . TRP A 1 334 ? -9.483 6.827 -26.143 1.00 97.62 334 TRP A N 1
ATOM 2680 C CA . TRP A 1 334 ? -9.664 5.371 -26.173 1.00 97.62 334 TRP A CA 1
ATOM 2681 C C . TRP A 1 334 ? -10.542 4.846 -25.040 1.00 97.62 334 TRP A C 1
ATOM 2683 O O . TRP A 1 334 ? -11.356 3.957 -25.281 1.00 97.62 334 TRP A O 1
ATOM 2693 N N . ILE A 1 335 ? -10.379 5.386 -23.829 1.00 97.31 335 ILE A N 1
ATOM 2694 C CA . ILE A 1 335 ? -11.153 4.997 -22.642 1.00 97.31 335 ILE A CA 1
ATOM 2695 C C . ILE A 1 335 ? -12.615 5.446 -22.750 1.00 97.31 335 ILE A C 1
ATOM 2697 O O . ILE A 1 335 ? -13.498 4.751 -22.245 1.00 97.31 335 ILE A O 1
ATOM 2701 N N . LYS A 1 336 ? -12.880 6.593 -23.387 1.00 96.62 336 LYS A N 1
ATOM 2702 C CA . LYS A 1 336 ? -14.234 7.147 -23.534 1.00 96.62 336 LYS A CA 1
ATOM 2703 C C . LYS A 1 336 ? -15.036 6.561 -24.692 1.00 96.62 336 LYS A C 1
ATOM 2705 O O . LYS A 1 336 ? -16.261 6.597 -24.637 1.00 96.62 336 LYS A O 1
ATOM 2710 N N . SER A 1 337 ? -14.374 6.009 -25.700 1.00 95.00 337 SER A N 1
ATOM 2711 C CA . SER A 1 337 ? -15.036 5.359 -26.834 1.00 95.00 337 SER A CA 1
ATOM 2712 C C . SER A 1 337 ? -15.380 3.888 -26.565 1.00 95.00 337 SER A C 1
ATOM 2714 O O . SER A 1 337 ? -14.964 3.285 -25.570 1.00 95.00 337 SER A O 1
ATOM 2716 N N . SER A 1 338 ? -16.124 3.275 -27.492 1.00 92.69 338 SER A N 1
ATOM 2717 C CA . SER A 1 338 ? -16.422 1.843 -27.438 1.00 92.69 338 SER A CA 1
ATOM 2718 C C . SER A 1 338 ? -15.160 1.004 -27.653 1.00 92.69 338 SER A C 1
ATOM 2720 O O . SER A 1 338 ? -14.434 1.174 -28.634 1.00 92.69 338 SER A O 1
ATOM 2722 N N . ALA A 1 339 ? -14.927 0.017 -26.784 1.00 90.50 339 ALA A N 1
ATOM 2723 C CA . ALA A 1 339 ? -13.769 -0.869 -26.892 1.00 90.50 339 ALA A CA 1
ATOM 2724 C C . ALA A 1 339 ? -13.725 -1.669 -28.211 1.00 90.50 339 ALA A C 1
ATOM 2726 O O . ALA A 1 339 ? -12.649 -2.106 -28.625 1.00 90.50 339 ALA A O 1
ATOM 2727 N N . THR A 1 340 ? -14.867 -1.873 -28.876 1.00 89.81 340 THR A N 1
ATOM 2728 C CA . THR A 1 340 ? -14.972 -2.619 -30.144 1.00 89.81 340 THR A CA 1
ATOM 2729 C C . THR A 1 340 ? -14.351 -1.889 -31.332 1.00 89.81 340 THR A C 1
ATOM 2731 O O . THR A 1 340 ? -14.079 -2.513 -32.354 1.00 89.81 340 THR A O 1
ATOM 2734 N N . GLU A 1 341 ? -14.112 -0.583 -31.213 1.00 88.44 341 GLU A N 1
ATOM 2735 C CA . GLU A 1 341 ? -13.521 0.246 -32.272 1.00 88.44 341 GLU A CA 1
ATOM 2736 C C . GLU A 1 341 ? -12.003 0.043 -32.389 1.00 88.44 341 GLU A C 1
ATOM 2738 O O . GLU A 1 341 ? -11.380 0.403 -33.391 1.00 88.44 341 GLU A O 1
ATOM 2743 N N . TRP A 1 342 ? -11.383 -0.563 -31.372 1.00 92.81 342 TRP A N 1
ATOM 2744 C CA . TRP A 1 342 ? -9.936 -0.644 -31.256 1.00 92.81 342 TRP A CA 1
ATOM 2745 C C . TRP A 1 342 ? -9.365 -2.010 -31.629 1.00 92.81 342 TRP A C 1
ATOM 2747 O O . TRP A 1 342 ? -9.975 -3.063 -31.464 1.00 92.81 342 TRP A O 1
ATOM 2757 N N . LYS A 1 343 ? -8.097 -2.014 -32.056 1.00 93.62 343 LYS A N 1
ATOM 2758 C CA . LYS A 1 343 ? -7.338 -3.261 -32.229 1.00 93.62 343 LYS A CA 1
ATOM 2759 C C . LYS A 1 343 ? -7.214 -3.994 -30.891 1.00 93.62 343 LYS A C 1
ATOM 2761 O O . LYS A 1 343 ? -7.074 -3.358 -29.848 1.00 93.62 343 LYS A O 1
ATOM 2766 N N . GLN A 1 344 ? -7.134 -5.323 -30.952 1.00 95.75 344 GLN A N 1
ATOM 2767 C CA . GLN A 1 344 ? -7.189 -6.244 -29.807 1.00 95.75 344 GLN A CA 1
ATOM 2768 C C . GLN A 1 344 ? -6.389 -5.809 -28.566 1.00 95.75 344 GLN A C 1
ATOM 2770 O O . GLN A 1 344 ? -6.897 -5.900 -27.455 1.00 95.75 344 GLN A O 1
ATOM 2775 N N . PHE A 1 345 ? -5.154 -5.305 -28.728 1.00 95.12 345 PHE A N 1
ATOM 2776 C CA . PHE A 1 345 ? -4.377 -4.811 -27.584 1.00 95.12 345 PHE A CA 1
ATOM 2777 C C . PHE A 1 345 ? -5.108 -3.683 -26.851 1.00 95.12 345 PHE A C 1
ATOM 2779 O O . PHE A 1 345 ? -5.295 -3.779 -25.650 1.00 95.12 345 PHE A O 1
ATOM 2786 N N . VAL A 1 346 ? -5.516 -2.627 -27.556 1.00 96.94 346 VAL A N 1
ATOM 2787 C CA . VAL A 1 346 ? -6.187 -1.473 -26.942 1.00 96.94 346 VAL A CA 1
ATOM 2788 C C . VAL A 1 346 ? -7.577 -1.879 -26.454 1.00 96.94 346 VAL A C 1
ATOM 2790 O O . VAL A 1 346 ? -7.885 -1.648 -25.291 1.00 96.94 346 VAL A O 1
ATOM 2793 N N . SER A 1 347 ? -8.347 -2.582 -27.291 1.00 96.75 347 SER A N 1
ATOM 2794 C CA . SER A 1 347 ? -9.698 -3.064 -26.971 1.00 96.75 347 SER A CA 1
ATOM 2795 C C . SER A 1 347 ? -9.747 -3.807 -25.633 1.00 96.75 347 SER A C 1
ATOM 2797 O O . SER A 1 347 ? -10.463 -3.395 -24.727 1.00 96.75 347 SER A O 1
ATOM 2799 N N . ASN A 1 348 ? -8.888 -4.815 -25.445 1.00 97.62 348 ASN A N 1
ATOM 2800 C CA . ASN A 1 348 ? -8.887 -5.623 -24.224 1.00 97.62 348 ASN A CA 1
ATOM 2801 C C . ASN A 1 348 ? -8.590 -4.796 -22.960 1.00 97.62 348 ASN A C 1
ATOM 2803 O O . ASN A 1 348 ? -9.183 -5.049 -21.918 1.00 97.62 348 ASN A O 1
ATOM 2807 N N . ARG A 1 349 ? -7.673 -3.815 -23.026 1.00 97.31 349 ARG A N 1
ATOM 2808 C CA . ARG A 1 349 ? -7.363 -2.968 -21.856 1.00 97.31 349 ARG A CA 1
ATOM 2809 C C . ARG A 1 349 ? -8.457 -1.941 -21.595 1.00 97.31 349 ARG A C 1
ATOM 2811 O O . ARG A 1 349 ? -8.710 -1.652 -20.434 1.00 97.31 349 ARG A O 1
ATOM 2818 N N . VAL A 1 350 ? -9.095 -1.414 -22.640 1.00 97.94 350 VAL A N 1
ATOM 2819 C CA . VAL A 1 350 ? -10.234 -0.500 -22.491 1.00 97.94 350 VAL A CA 1
ATOM 2820 C C . VAL A 1 350 ? -11.395 -1.217 -21.801 1.00 97.94 350 VAL A C 1
ATOM 2822 O O . VAL A 1 350 ? -11.915 -0.666 -20.840 1.00 97.94 350 VAL A O 1
ATOM 2825 N N . VAL A 1 351 ? -11.715 -2.463 -22.184 1.00 97.81 351 VAL A N 1
ATOM 2826 C CA . VAL A 1 351 ? -12.717 -3.283 -21.470 1.00 97.81 351 VAL A CA 1
ATOM 2827 C C . VAL A 1 351 ? -12.360 -3.413 -19.987 1.00 97.81 351 VAL A C 1
ATOM 2829 O O . VAL A 1 351 ? -13.156 -3.048 -19.131 1.00 97.81 351 VAL A O 1
ATOM 2832 N N . GLU A 1 352 ? -11.130 -3.835 -19.665 1.00 98.00 352 GLU A N 1
ATOM 2833 C CA . GLU A 1 352 ? -10.702 -3.976 -18.264 1.00 98.00 352 GLU A CA 1
ATOM 2834 C C . GLU A 1 352 ? -10.770 -2.656 -17.470 1.00 98.00 352 GLU A C 1
ATOM 2836 O O . GLU A 1 352 ? -11.057 -2.670 -16.270 1.00 98.00 352 GLU A O 1
ATOM 2841 N N . ILE A 1 353 ? -10.469 -1.519 -18.107 1.00 98.38 353 ILE A N 1
ATOM 2842 C CA . ILE A 1 353 ? -10.563 -0.191 -17.486 1.00 98.38 353 ILE A CA 1
ATOM 2843 C C . ILE A 1 353 ? -12.026 0.164 -17.216 1.00 98.38 353 ILE A C 1
ATOM 2845 O O . ILE A 1 353 ? -12.350 0.548 -16.091 1.00 98.38 353 ILE A O 1
ATOM 2849 N N . GLN A 1 354 ? -12.892 0.011 -18.220 1.00 97.69 354 GLN A N 1
ATOM 2850 C CA . GLN A 1 354 ? -14.316 0.346 -18.149 1.00 97.69 354 GLN A CA 1
ATOM 2851 C C . GLN A 1 354 ? -15.063 -0.527 -17.126 1.00 97.69 354 GLN A C 1
ATOM 2853 O O . GLN A 1 354 ? -15.929 -0.020 -16.416 1.00 97.69 354 GLN A O 1
ATOM 2858 N N . ASP A 1 355 ? -14.654 -1.790 -16.960 1.00 97.12 355 ASP A N 1
ATOM 2859 C CA . ASP A 1 355 ? -15.166 -2.698 -15.922 1.00 97.12 355 ASP A CA 1
ATOM 2860 C C . ASP A 1 355 ? -14.824 -2.237 -14.493 1.00 97.12 355 ASP A C 1
ATOM 2862 O O . ASP A 1 355 ? -15.498 -2.604 -13.528 1.00 97.12 355 ASP A O 1
ATOM 2866 N N . CYS A 1 356 ? -13.741 -1.471 -14.328 1.00 97.06 356 CYS A N 1
ATOM 2867 C CA . CYS A 1 356 ? -13.308 -0.963 -13.026 1.00 97.06 356 CYS A CA 1
ATOM 2868 C C . CYS A 1 356 ? -13.849 0.444 -12.743 1.00 97.06 356 CYS A C 1
ATOM 2870 O O . CYS A 1 356 ? -14.149 0.765 -11.592 1.00 97.06 356 CYS A O 1
ATOM 2872 N N . VAL A 1 357 ? -13.908 1.301 -13.765 1.00 96.94 357 VAL A N 1
ATOM 2873 C CA . VAL A 1 357 ? -14.296 2.708 -13.649 1.00 96.94 357 VAL A CA 1
ATOM 2874 C C . VAL A 1 357 ? -15.066 3.136 -14.890 1.00 96.94 357 VAL A C 1
ATOM 2876 O O . VAL A 1 357 ? -14.553 3.047 -16.004 1.00 96.94 357 VAL A O 1
ATOM 2879 N N . VAL A 1 358 ? -16.257 3.701 -14.686 1.00 96.50 358 VAL A N 1
ATOM 2880 C CA . VAL A 1 358 ? -17.064 4.235 -15.789 1.00 96.50 358 VAL A CA 1
ATOM 2881 C C . VAL A 1 358 ? -16.337 5.382 -16.519 1.00 96.50 358 VAL A C 1
ATOM 2883 O O . VAL A 1 358 ? -15.702 6.215 -15.859 1.00 96.50 358 VAL A O 1
ATOM 2886 N N . PRO A 1 359 ? -16.440 5.476 -17.859 1.00 96.88 359 PRO A N 1
ATOM 2887 C CA . PRO A 1 359 ? -15.709 6.462 -18.662 1.00 96.88 359 PRO A CA 1
ATOM 2888 C C . PRO A 1 359 ? -15.858 7.927 -18.226 1.00 96.88 359 PRO A C 1
ATOM 2890 O O . PRO A 1 359 ? -14.899 8.696 -18.296 1.00 96.88 359 PRO A O 1
ATOM 2893 N N . ASP A 1 360 ? -17.026 8.309 -17.709 1.00 97.25 360 ASP A N 1
ATOM 2894 C CA . ASP A 1 360 ? -17.336 9.685 -17.289 1.00 97.25 360 ASP A CA 1
ATOM 2895 C C . ASP A 1 360 ? -16.520 10.165 -16.083 1.00 97.25 360 ASP A C 1
ATOM 2897 O O . ASP A 1 360 ? -16.509 11.352 -15.760 1.00 97.25 360 ASP A O 1
ATOM 2901 N N . ARG A 1 361 ? -15.829 9.253 -15.390 1.00 97.75 361 ARG A N 1
ATOM 2902 C CA . ARG A 1 361 ? -14.929 9.597 -14.282 1.00 97.75 361 ARG A CA 1
ATOM 2903 C C . ARG A 1 361 ? -13.498 9.880 -14.735 1.00 97.75 361 ARG A C 1
ATOM 2905 O O . ARG A 1 361 ? -12.667 10.158 -13.875 1.00 97.75 361 ARG A O 1
ATOM 2912 N N . TRP A 1 362 ? -13.209 9.815 -16.035 1.00 98.44 362 TRP A N 1
ATOM 2913 C CA . TRP A 1 362 ? -11.888 10.087 -16.598 1.00 98.44 362 TRP A CA 1
ATOM 2914 C C . TRP A 1 362 ? -11.781 11.506 -17.151 1.00 98.44 362 TRP A C 1
ATOM 2916 O O . TRP A 1 362 ? -12.600 11.952 -17.964 1.00 98.44 362 TRP A O 1
ATOM 2926 N N . PHE A 1 363 ? -10.723 12.199 -16.746 1.00 98.19 363 PHE A N 1
ATOM 2927 C CA . PHE A 1 363 ? -10.466 13.593 -17.077 1.00 98.19 363 PHE A CA 1
ATOM 2928 C C . PHE A 1 363 ? -9.013 13.800 -17.497 1.00 98.19 363 PHE A C 1
ATOM 2930 O O . PHE A 1 363 ? -8.120 13.031 -17.134 1.00 98.19 363 PHE A O 1
ATOM 2937 N N . HIS A 1 364 ? -8.798 14.859 -18.272 1.00 97.50 364 HIS A N 1
ATOM 2938 C CA . HIS A 1 364 ? -7.465 15.297 -18.651 1.00 97.50 364 HIS A CA 1
ATOM 2939 C C . HIS A 1 364 ? -6.846 16.145 -17.530 1.00 97.50 364 HIS A C 1
ATOM 2941 O O . HIS A 1 364 ? -7.521 17.016 -16.982 1.00 97.50 364 HIS A O 1
ATOM 2947 N N . CYS A 1 365 ? -5.573 15.917 -17.216 1.00 95.62 365 CYS A N 1
ATOM 2948 C CA . CYS A 1 365 ? -4.760 16.763 -16.341 1.00 95.62 365 CYS A CA 1
ATOM 2949 C C . CYS A 1 365 ? -3.474 17.139 -17.090 1.00 95.62 365 CYS A C 1
ATOM 2951 O O . CYS A 1 365 ? -2.827 16.236 -17.613 1.00 95.62 365 CYS A O 1
ATOM 2953 N N . PRO A 1 366 ? -3.078 18.422 -17.163 1.00 93.69 366 PRO A N 1
ATOM 2954 C CA . PRO A 1 366 ? -1.822 18.802 -17.805 1.00 93.69 366 PRO A CA 1
ATOM 2955 C C . PRO A 1 366 ? -0.619 18.066 -17.198 1.00 93.69 366 PRO A C 1
ATOM 2957 O O . PRO A 1 366 ? -0.497 17.978 -15.979 1.00 93.69 366 PRO A O 1
ATOM 2960 N N . GLY A 1 367 ? 0.317 17.596 -18.029 1.00 87.56 367 GLY A N 1
ATOM 2961 C CA . GLY A 1 367 ? 1.453 16.783 -17.561 1.00 87.56 367 GLY A CA 1
ATOM 2962 C C . GLY A 1 367 ? 2.326 17.452 -16.487 1.00 87.56 367 GLY A C 1
ATOM 2963 O O . GLY A 1 367 ? 2.800 16.785 -15.575 1.00 87.56 367 GLY A O 1
ATOM 2964 N N . LEU A 1 368 ? 2.485 18.782 -16.525 1.00 88.69 368 LEU A N 1
ATOM 2965 C CA . LEU A 1 368 ? 3.228 19.530 -15.493 1.00 88.69 368 LEU A CA 1
ATOM 2966 C C . LEU A 1 368 ? 2.526 19.550 -14.126 1.00 88.69 368 LEU A C 1
ATOM 2968 O O . LEU A 1 368 ? 3.179 19.755 -13.105 1.00 88.69 368 LEU A O 1
ATOM 2972 N N . GLU A 1 369 ? 1.214 19.333 -14.108 1.00 91.25 369 GLU A N 1
ATOM 2973 C CA . GLU A 1 369 ? 0.389 19.262 -12.901 1.00 91.25 369 GLU A CA 1
ATOM 2974 C C . GLU A 1 369 ? 0.146 17.812 -12.459 1.00 91.25 369 GLU A C 1
ATOM 2976 O O . GLU A 1 369 ? -0.463 17.580 -11.416 1.00 91.25 369 GLU A O 1
ATOM 2981 N N . ASN A 1 370 ? 0.637 16.827 -13.221 1.00 94.00 370 ASN A N 1
ATOM 2982 C CA . ASN A 1 370 ? 0.421 15.415 -12.948 1.00 94.00 370 ASN A CA 1
ATOM 2983 C C . ASN A 1 370 ? 1.409 14.905 -11.876 1.00 94.00 370 ASN A C 1
ATOM 2985 O O . ASN A 1 370 ? 2.592 14.693 -12.166 1.00 94.00 370 ASN A O 1
ATOM 2989 N N . PRO A 1 371 ? 0.964 14.621 -10.635 1.00 93.56 371 PRO A N 1
ATOM 2990 C CA . PRO A 1 371 ? 1.854 14.137 -9.580 1.00 93.56 371 PRO A CA 1
ATOM 2991 C C . PRO A 1 371 ? 2.437 12.747 -9.884 1.00 93.56 371 PRO A C 1
ATOM 2993 O O . PRO A 1 371 ? 3.448 12.361 -9.290 1.00 93.56 371 PRO A O 1
ATOM 2996 N N . ALA A 1 372 ? 1.833 11.993 -10.810 1.00 94.19 372 ALA A N 1
ATOM 2997 C CA . ALA A 1 372 ? 2.338 10.696 -11.236 1.00 94.19 372 ALA A CA 1
ATOM 2998 C C . ALA A 1 372 ? 3.606 10.796 -12.113 1.00 94.19 372 ALA A C 1
ATOM 3000 O O . ALA A 1 372 ? 4.309 9.796 -12.229 1.00 94.19 372 ALA A O 1
ATOM 3001 N N . ASP A 1 373 ? 3.984 11.972 -12.632 1.00 92.06 373 ASP A N 1
ATOM 3002 C CA . ASP A 1 373 ? 5.219 12.147 -13.425 1.00 92.06 373 ASP A CA 1
ATOM 3003 C C . ASP A 1 373 ? 6.477 11.701 -12.655 1.00 92.06 373 ASP A C 1
ATOM 3005 O O . ASP A 1 373 ? 7.335 10.954 -13.140 1.00 92.06 373 ASP A O 1
ATOM 3009 N N . ARG A 1 374 ? 6.531 12.044 -11.363 1.00 90.38 374 ARG A N 1
ATOM 3010 C CA . ARG A 1 374 ? 7.609 11.619 -10.455 1.00 90.38 374 ARG A CA 1
ATOM 3011 C C . ARG A 1 374 ? 7.710 10.098 -10.351 1.00 90.38 374 ARG A C 1
ATOM 3013 O O . ARG A 1 374 ? 8.807 9.549 -10.235 1.00 90.38 374 ARG A O 1
ATOM 3020 N N . LEU A 1 375 ? 6.570 9.410 -10.394 1.00 89.81 375 LEU A N 1
ATOM 3021 C CA . LEU A 1 375 ? 6.477 7.959 -10.273 1.00 89.81 375 LEU A CA 1
ATOM 3022 C C . LEU A 1 375 ? 7.087 7.237 -11.483 1.00 89.81 375 LEU A C 1
ATOM 3024 O O . LEU A 1 375 ? 7.625 6.139 -11.321 1.00 89.81 375 LEU A O 1
ATOM 3028 N N . THR A 1 376 ? 7.015 7.829 -12.677 1.00 88.94 376 THR A N 1
ATOM 3029 C CA . THR A 1 376 ? 7.453 7.189 -13.927 1.00 88.94 376 THR A CA 1
ATOM 3030 C C . THR A 1 376 ? 8.860 7.590 -14.354 1.00 88.94 376 THR A C 1
ATOM 3032 O O . THR A 1 376 ? 9.543 6.801 -15.015 1.00 88.94 376 THR A O 1
ATOM 3035 N N . ARG A 1 377 ? 9.315 8.791 -13.984 1.00 87.06 377 ARG A N 1
ATOM 3036 C CA . ARG A 1 377 ? 10.677 9.273 -14.276 1.00 87.06 377 ARG A CA 1
ATOM 3037 C C . ARG A 1 377 ? 11.692 8.853 -13.222 1.00 87.06 377 ARG A C 1
ATOM 3039 O O . ARG A 1 377 ? 12.850 8.586 -13.544 1.00 87.06 377 ARG A O 1
ATOM 3046 N N . GLY A 1 378 ? 11.229 8.730 -11.983 1.00 89.25 378 GLY A N 1
ATOM 3047 C CA . GLY A 1 378 ? 12.045 8.446 -10.817 1.00 89.25 378 GLY A CA 1
ATOM 3048 C C . GLY A 1 378 ? 12.712 9.692 -10.237 1.00 89.25 378 GLY A C 1
ATOM 3049 O O . GLY A 1 378 ? 12.994 10.656 -10.944 1.00 89.25 378 GLY A O 1
ATOM 3050 N N . VAL A 1 379 ? 12.950 9.672 -8.926 1.00 92.06 379 VAL A N 1
ATOM 3051 C CA . VAL A 1 379 ? 13.371 10.848 -8.146 1.00 92.06 379 VAL A CA 1
ATOM 3052 C C . VAL A 1 379 ? 14.571 10.508 -7.247 1.00 92.06 379 VAL A C 1
ATOM 3054 O O . VAL A 1 379 ? 14.738 9.362 -6.813 1.00 92.06 379 VAL A O 1
ATOM 3057 N N . SER A 1 380 ? 15.451 11.495 -7.051 1.00 91.12 380 SER A N 1
ATOM 3058 C CA . SER A 1 380 ? 16.547 11.488 -6.064 1.00 91.12 380 SER A CA 1
ATOM 3059 C C . SER A 1 380 ? 15.985 11.505 -4.645 1.00 91.12 380 SER A C 1
ATOM 3061 O O . SER A 1 380 ? 14.967 12.148 -4.422 1.00 91.12 380 SER A O 1
ATOM 3063 N N . ALA A 1 381 ? 16.603 10.801 -3.693 1.00 86.19 381 ALA A N 1
ATOM 3064 C CA . ALA A 1 381 ? 16.201 10.962 -2.286 1.00 86.19 381 ALA A CA 1
ATOM 3065 C C . ALA A 1 381 ? 16.776 12.241 -1.645 1.00 86.19 381 ALA A C 1
ATOM 3067 O O . ALA A 1 381 ? 16.303 12.645 -0.587 1.00 86.19 381 ALA A O 1
ATOM 3068 N N . VAL A 1 382 ? 17.780 12.845 -2.295 1.00 79.25 382 VAL A N 1
ATOM 3069 C CA . VAL A 1 382 ? 18.394 14.142 -1.960 1.00 79.25 382 VAL A CA 1
ATOM 3070 C C . VAL A 1 382 ? 17.736 15.257 -2.746 1.00 79.25 382 VAL A C 1
ATOM 3072 O O . VAL A 1 382 ? 17.521 15.021 -3.966 1.00 79.25 382 VAL A O 1
#